Protein AF-A0A2M7QF85-F1 (afdb_monomer)

Nearest PDB structures (foldseek):
  8i7r-assembly1_C9  TM=1.713E-01  e=8.527E+00  Mus musculus

Secondary structure (DSSP, 8-state):
-HHHHHHHHHHHHHHH-HHHHHHHHHHHHHHHHHHGGGEEETT--HHHHHHHHHHHHIIIII---HHHHHHHHHHHHS--GGGS-HHHHHHHHHHHHHHHHHHHHHHH-HHHHHHHHHHHHHHHHHHHHHHHHHHSGGGHHHHHT-HHHHHHHHHHHHHHHHHHHHHHHHHHHHHHHHHHHHHHHHHIIIIIHHHHHHHHSS--HHHHHHHHHHHHHHHHHHHHT-PPP-HHHHHHHHHHHHHHHTT-HHHHT--EEE-SSS----HHHHHHHHHHHHHHHHHHHHHHHHHHHHTT--HHHHHHHHHHHHHHHHHHHHHHHHHGGG---PPPPTTHHHHHHHHHHHHHHHHHHHHHHTT-HHHHHHHIIIIIHHHHHHHHHHHHHHHHHHHHHHHH-

Organism: NCBI:txid1974829

Sequence (397 aa):
AEFLTQMMTCEIEETLSPENASQYSSFTFFIYQVLRKKIKIEGMSDDQKNTFFLAAIEKVFRKSDKSYQRYHLFITFYKPIREHTKRELTEISGKFPAIANKIDDTLKSPYVENLSRYTRKQLPSFLILFSIMREKFKKITSILSDKNRLWTEVDLSCREKYQQLSSRVRNLALRSFIYIFLTKMIFALILELPVSRYLYGDVNMSSIIINSIFPPILMLIIVSFFKIPGEENTRNIFKRIINIIDKNDAFETSISYMPKKPKERRPILIFGFTIFYSLTFIITLTLIYKGLVRLNFNAVSMGIFIFFVSVVTFFSYRIRQIVNQFRLEEKESVFTPIVDFFFVPVLSLGKFFSGELARLNFLIFVFDFLIEAPFKLIFEVVEEWISFVKKRKEEII

Mean predicted aligned error: 9.65 Å

Solvent-accessible surface area (backbone atoms only — not comparable to full-atom values): 21562 Å² total; per-residue (Å²): 109,70,68,58,53,38,32,52,53,48,53,51,52,39,67,78,37,50,69,61,47,51,51,55,50,52,52,50,50,48,53,45,67,74,44,57,74,26,51,45,54,46,99,54,55,70,68,60,51,49,52,35,43,52,55,12,45,42,51,57,73,72,56,46,56,75,46,48,49,50,37,54,55,47,44,70,82,47,67,56,76,90,76,51,50,76,66,56,48,57,62,42,59,81,45,38,67,61,51,54,50,51,51,53,54,48,71,70,29,71,62,19,57,54,40,25,56,54,49,54,51,60,38,25,37,53,55,53,52,50,47,50,46,68,78,38,52,96,52,37,69,69,29,74,77,29,73,67,53,36,48,52,54,50,50,52,50,47,53,54,52,47,52,53,47,50,54,49,50,52,52,51,51,51,52,51,38,53,51,53,43,51,52,42,53,49,44,40,64,73,41,48,50,54,51,34,37,71,76,67,72,49,75,60,61,68,33,53,51,48,56,52,51,46,40,46,50,52,44,52,57,58,54,71,70,61,70,71,74,52,69,69,44,49,54,51,34,51,56,50,43,48,39,64,74,71,61,36,64,81,67,59,65,62,60,49,78,38,72,68,50,84,65,84,63,55,65,66,57,49,50,50,51,48,51,52,52,52,46,38,38,53,52,43,51,50,52,51,48,59,50,40,53,76,56,62,41,52,73,66,56,45,52,53,37,54,51,45,46,10,41,39,45,30,52,52,50,56,51,51,56,58,55,48,53,67,41,60,74,77,83,81,56,92,60,47,66,66,53,45,49,54,45,48,49,40,29,50,51,10,46,54,54,53,60,56,49,66,71,37,59,66,57,53,52,50,48,44,55,72,47,48,52,60,48,50,54,53,50,52,53,51,52,50,48,52,51,51,52,52,53,53,53,65,73,76,107

Structure (mmCIF, N/CA/C/O backbone):
data_AF-A0A2M7QF85-F1
#
_entry.id   AF-A0A2M7QF85-F1
#
loop_
_atom_site.group_PDB
_atom_site.id
_atom_site.type_symbol
_atom_site.label_atom_id
_atom_site.label_alt_id
_atom_site.label_comp_id
_atom_site.label_asym_id
_atom_site.label_entity_id
_atom_site.label_seq_id
_atom_site.pdbx_PDB_ins_code
_atom_site.Cartn_x
_atom_site.Cartn_y
_atom_site.Cartn_z
_atom_site.occupancy
_atom_site.B_iso_or_equiv
_atom_site.auth_seq_id
_atom_site.auth_comp_id
_atom_site.auth_asym_id
_atom_site.auth_atom_id
_atom_site.pdbx_PDB_model_num
ATOM 1 N N . ALA A 1 1 ? 3.596 -25.611 15.248 1.00 78.06 1 ALA A N 1
ATOM 2 C CA . ALA A 1 1 ? 4.712 -24.953 15.956 1.00 78.06 1 ALA A CA 1
ATOM 3 C C . ALA A 1 1 ? 4.798 -23.473 15.582 1.00 78.06 1 ALA A C 1
ATOM 5 O O . ALA A 1 1 ? 4.479 -22.650 16.422 1.00 78.06 1 ALA A O 1
ATOM 6 N N . GLU A 1 2 ? 5.097 -23.137 14.320 1.00 88.19 2 GLU A N 1
ATOM 7 C CA . GLU A 1 2 ? 5.309 -21.749 13.855 1.00 88.19 2 GLU A CA 1
ATOM 8 C C . GLU A 1 2 ? 4.209 -20.750 14.268 1.00 88.19 2 GLU A C 1
ATOM 10 O O . GLU A 1 2 ? 4.510 -19.690 14.804 1.00 88.19 2 GLU A O 1
ATOM 15 N N . PHE A 1 3 ? 2.931 -21.101 14.079 1.00 90.44 3 PHE A N 1
ATOM 16 C CA . PHE A 1 3 ? 1.801 -20.232 14.437 1.00 90.44 3 PHE A CA 1
ATOM 17 C C . PHE A 1 3 ? 1.772 -19.879 15.935 1.00 90.44 3 PHE A C 1
ATOM 19 O O . PHE A 1 3 ? 1.508 -18.736 16.293 1.00 90.44 3 PHE A O 1
ATOM 26 N N . LEU A 1 4 ? 2.057 -20.851 16.811 1.00 89.00 4 LEU A N 1
ATOM 27 C CA . LEU A 1 4 ? 2.098 -20.630 18.261 1.00 89.00 4 LEU A CA 1
ATOM 28 C C . LEU A 1 4 ? 3.265 -19.725 18.642 1.00 89.00 4 LEU A C 1
ATOM 30 O O . LEU A 1 4 ? 3.084 -18.808 19.433 1.00 89.00 4 LEU A O 1
ATOM 34 N N . THR A 1 5 ? 4.439 -19.954 18.050 1.00 91.69 5 THR A N 1
ATOM 35 C CA . THR A 1 5 ? 5.609 -19.097 18.262 1.00 91.69 5 THR A CA 1
ATOM 36 C C . THR A 1 5 ? 5.299 -17.655 17.870 1.00 91.69 5 THR A C 1
ATOM 38 O O . THR A 1 5 ? 5.499 -16.763 18.683 1.00 91.69 5 THR A O 1
ATOM 41 N N . GLN A 1 6 ? 4.721 -17.438 16.683 1.00 92.50 6 GLN A N 1
ATOM 42 C CA . GLN A 1 6 ? 4.304 -16.110 16.217 1.00 92.50 6 GLN A CA 1
ATOM 43 C C . GLN A 1 6 ? 3.325 -15.437 17.182 1.00 92.50 6 GLN A C 1
ATOM 45 O O . GLN A 1 6 ? 3.511 -14.275 17.524 1.00 92.50 6 GLN A O 1
ATOM 50 N N . MET A 1 7 ? 2.308 -16.165 17.652 1.00 92.12 7 MET A N 1
ATOM 51 C CA . MET A 1 7 ? 1.354 -15.623 18.618 1.00 92.12 7 MET A CA 1
ATOM 52 C C . MET A 1 7 ? 2.003 -15.245 19.949 1.00 92.12 7 MET A C 1
ATOM 54 O O . MET A 1 7 ? 1.733 -14.162 20.457 1.00 92.12 7 MET A O 1
ATOM 58 N N . MET A 1 8 ? 2.856 -16.109 20.506 1.00 92.00 8 MET A N 1
ATOM 59 C CA . MET A 1 8 ? 3.533 -15.820 21.772 1.00 92.00 8 MET A CA 1
ATOM 60 C C . MET A 1 8 ? 4.478 -14.626 21.646 1.00 92.00 8 MET A C 1
ATOM 62 O O . MET A 1 8 ? 4.535 -13.810 22.558 1.00 92.00 8 MET A O 1
ATOM 66 N N . THR A 1 9 ? 5.181 -14.488 20.517 1.00 94.50 9 THR A N 1
ATOM 67 C CA . THR A 1 9 ? 6.009 -13.307 20.247 1.00 94.50 9 THR A CA 1
ATOM 68 C C . THR A 1 9 ? 5.167 -12.031 20.272 1.00 94.50 9 THR A C 1
ATOM 70 O O . THR A 1 9 ? 5.509 -11.108 21.005 1.00 94.50 9 THR A O 1
ATOM 73 N N . CYS A 1 10 ? 4.034 -12.000 19.561 1.00 94.88 10 CYS A N 1
ATOM 74 C CA . CYS A 1 10 ? 3.130 -10.846 19.576 1.00 94.88 10 CYS A CA 1
ATOM 75 C C . CYS A 1 10 ? 2.594 -10.541 20.986 1.00 94.88 10 CYS A C 1
ATOM 77 O O . CYS A 1 10 ? 2.569 -9.384 21.396 1.00 94.88 10 CYS A O 1
ATOM 79 N N . GLU A 1 11 ? 2.196 -11.564 21.746 1.00 95.06 11 GLU A N 1
ATOM 80 C CA . GLU A 1 11 ? 1.679 -11.388 23.109 1.00 95.06 11 GLU A CA 1
ATOM 81 C C . GLU A 1 11 ? 2.740 -10.826 24.065 1.00 95.06 11 GLU A C 1
ATOM 83 O O . GLU A 1 11 ? 2.444 -9.941 24.872 1.00 95.06 11 GLU A O 1
ATOM 88 N N . ILE A 1 12 ? 3.985 -11.302 23.964 1.00 94.94 12 ILE A N 1
ATOM 89 C CA . ILE A 1 12 ? 5.114 -10.775 24.739 1.00 94.94 12 ILE A CA 1
ATOM 90 C C . ILE A 1 12 ? 5.365 -9.310 24.370 1.00 94.94 12 ILE A C 1
ATOM 92 O O . ILE A 1 12 ? 5.476 -8.475 25.265 1.00 94.94 12 ILE A O 1
ATOM 96 N N . GLU A 1 13 ? 5.406 -8.973 23.080 1.00 94.38 13 GLU A N 1
ATOM 97 C CA . GLU A 1 13 ? 5.624 -7.596 22.621 1.00 94.38 13 GLU A CA 1
ATOM 98 C C . GLU A 1 13 ? 4.535 -6.634 23.122 1.00 94.38 13 GLU A C 1
ATOM 100 O O . GLU A 1 13 ? 4.856 -5.579 23.675 1.00 94.38 13 GLU A O 1
ATOM 105 N N . GLU A 1 14 ? 3.253 -7.001 23.013 1.00 94.12 14 GLU A N 1
ATOM 106 C CA . GLU A 1 14 ? 2.163 -6.164 23.534 1.00 94.12 14 GLU A CA 1
ATOM 107 C C . GLU A 1 14 ? 2.164 -6.083 25.065 1.00 94.12 14 GLU A C 1
ATOM 109 O O . GLU A 1 14 ? 1.819 -5.043 25.627 1.00 94.12 14 GLU A O 1
ATOM 114 N N . THR A 1 15 ? 2.611 -7.140 25.750 1.00 93.00 15 THR A N 1
ATOM 115 C CA . THR A 1 15 ? 2.798 -7.128 27.209 1.00 93.00 15 THR A CA 1
ATOM 116 C C . THR A 1 15 ? 3.907 -6.164 27.629 1.00 93.00 15 THR A C 1
ATOM 118 O O . THR A 1 15 ? 3.769 -5.486 28.645 1.00 93.00 15 THR A O 1
ATOM 121 N N . LEU A 1 16 ? 4.989 -6.079 26.853 1.00 94.31 16 LEU A N 1
ATOM 122 C CA . LEU A 1 16 ? 6.105 -5.165 27.106 1.00 94.31 16 LEU A CA 1
ATOM 123 C C . LEU A 1 16 ? 5.788 -3.713 26.711 1.00 94.31 16 LEU A C 1
ATOM 125 O O . LEU A 1 16 ? 6.452 -2.797 27.186 1.00 94.31 16 LEU A O 1
ATOM 129 N N . SER A 1 17 ? 4.787 -3.485 25.856 1.00 93.69 17 SER A N 1
ATOM 130 C CA . SER A 1 17 ? 4.376 -2.153 25.380 1.00 93.69 17 SER A CA 1
ATOM 131 C C . SER A 1 17 ? 2.861 -1.909 25.516 1.00 93.69 17 SER A C 1
ATOM 133 O O . SER A 1 17 ? 2.182 -1.633 24.516 1.00 93.69 17 SER A O 1
ATOM 135 N N . PRO A 1 18 ? 2.309 -1.948 26.746 1.00 90.38 18 PRO A N 1
ATOM 136 C CA . PRO A 1 18 ? 0.862 -1.950 26.971 1.00 90.38 18 PRO A CA 1
ATOM 137 C C . PRO A 1 18 ? 0.176 -0.647 26.540 1.00 90.38 18 PRO A C 1
ATOM 139 O O . PRO A 1 18 ? -0.947 -0.679 26.036 1.00 90.38 18 PRO A O 1
ATOM 142 N N . GLU A 1 19 ? 0.840 0.503 26.686 1.00 89.81 19 GLU A N 1
ATOM 143 C CA . GLU A 1 19 ? 0.280 1.805 26.290 1.00 89.81 19 GLU A CA 1
ATOM 144 C C . GLU A 1 19 ? 0.044 1.886 24.777 1.00 89.81 19 GLU A C 1
ATOM 146 O O . GLU A 1 19 ? -1.035 2.278 24.325 1.00 89.81 19 GLU A O 1
ATOM 151 N N . ASN A 1 20 ? 1.030 1.451 23.987 1.00 88.69 20 ASN A N 1
ATOM 152 C CA . ASN A 1 20 ? 0.934 1.428 22.531 1.00 88.69 20 ASN A CA 1
ATOM 153 C C . ASN A 1 20 ? -0.139 0.437 22.069 1.00 88.69 20 ASN A C 1
ATOM 155 O O . ASN A 1 20 ? -0.984 0.793 21.243 1.00 88.69 20 ASN A O 1
ATOM 159 N N . ALA A 1 21 ? -0.140 -0.779 22.624 1.00 89.94 21 ALA A N 1
ATOM 160 C CA . ALA A 1 21 ? -1.134 -1.802 22.304 1.00 89.94 21 ALA A CA 1
ATOM 161 C C . ALA A 1 21 ? -2.564 -1.306 22.595 1.00 89.94 21 ALA A C 1
ATOM 163 O O . ALA A 1 21 ? -3.437 -1.347 21.722 1.00 89.94 21 ALA A O 1
ATOM 164 N N . SER A 1 22 ? -2.783 -0.729 23.781 1.00 91.00 22 SER A N 1
ATOM 165 C CA . SER A 1 22 ? -4.075 -0.168 24.195 1.00 91.00 22 SER A CA 1
ATOM 166 C C . SER A 1 22 ? -4.533 0.985 23.296 1.00 91.00 22 SER A C 1
ATOM 168 O O . SER A 1 22 ? -5.696 1.035 22.876 1.00 91.00 22 SER A O 1
ATOM 170 N N . GLN A 1 23 ? -3.621 1.887 22.920 1.00 91.31 23 GLN A N 1
ATOM 171 C CA . GLN A 1 23 ? -3.932 3.003 22.029 1.00 91.31 23 GLN A CA 1
ATOM 172 C C . GLN A 1 23 ? -4.364 2.519 20.634 1.00 91.31 23 GLN A C 1
ATOM 174 O O . GLN A 1 23 ? -5.406 2.945 20.128 1.00 91.31 23 GLN A O 1
ATOM 179 N N . TYR A 1 24 ? -3.608 1.609 20.011 1.00 91.69 24 TYR A N 1
ATOM 180 C CA . TYR A 1 24 ? -3.963 1.070 18.692 1.00 91.69 24 TYR A CA 1
ATOM 181 C C . TYR A 1 24 ? -5.247 0.239 18.719 1.00 91.69 24 TYR A C 1
ATOM 183 O O . TYR A 1 24 ? -6.039 0.323 17.774 1.00 91.69 24 TYR A O 1
ATOM 191 N N . SER A 1 25 ? -5.479 -0.519 19.792 1.00 92.12 25 SER A N 1
ATOM 192 C CA . SER A 1 25 ? -6.730 -1.251 20.007 1.00 92.12 25 SER A CA 1
ATOM 193 C C . SER A 1 25 ? -7.923 -0.292 20.095 1.00 92.12 25 SER A C 1
ATOM 195 O O . SER A 1 25 ? -8.902 -0.441 19.360 1.00 92.12 25 SER A O 1
ATOM 197 N N . SER A 1 26 ? -7.797 0.785 20.878 1.00 93.88 26 SER A N 1
ATOM 198 C CA . SER A 1 26 ? -8.833 1.818 21.024 1.00 93.88 26 SER A CA 1
ATOM 199 C C . SER A 1 26 ? -9.161 2.507 19.696 1.00 93.88 26 SER A C 1
ATOM 201 O O . SER A 1 26 ? -10.328 2.670 19.341 1.00 93.88 26 SER A O 1
ATOM 203 N N . PHE A 1 27 ? -8.142 2.861 18.911 1.00 95.75 27 PHE A N 1
ATOM 204 C CA . PHE A 1 27 ? -8.322 3.447 17.581 1.00 95.75 27 PHE A CA 1
ATOM 205 C C . PHE A 1 27 ? -8.950 2.474 16.577 1.00 95.75 27 PHE A C 1
ATOM 207 O O . PHE A 1 27 ? -9.829 2.862 15.803 1.00 95.75 27 PHE A O 1
ATOM 214 N N . THR A 1 28 ? -8.552 1.203 16.616 1.00 95.00 28 THR A N 1
ATOM 215 C CA . THR A 1 28 ? -9.146 0.136 15.797 1.00 95.00 28 THR A CA 1
ATOM 216 C C . THR A 1 28 ? -10.629 -0.019 16.115 1.00 95.00 28 THR A C 1
ATOM 218 O O . THR A 1 28 ? -11.466 -0.020 15.208 1.00 95.00 28 THR A O 1
ATOM 221 N N . PHE A 1 29 ? -10.969 -0.068 17.403 1.00 94.06 29 PHE A N 1
ATOM 222 C CA . PHE A 1 29 ? -12.348 -0.164 17.857 1.00 94.06 29 PHE A CA 1
ATOM 223 C C . PHE A 1 29 ? -13.165 1.078 17.489 1.00 94.06 29 PHE A C 1
ATOM 225 O O . PHE A 1 29 ? -14.307 0.947 17.055 1.00 94.06 29 PHE A O 1
ATOM 232 N N . PHE A 1 30 ? -12.583 2.277 17.575 1.00 94.69 30 PHE A N 1
ATOM 233 C CA . PHE A 1 30 ? -13.248 3.507 17.148 1.00 94.69 30 PHE A CA 1
ATOM 234 C C . PHE A 1 30 ? -13.603 3.479 15.653 1.00 94.69 30 PHE A C 1
ATOM 236 O O . PHE A 1 30 ? -14.755 3.723 15.291 1.00 94.69 30 PHE A O 1
ATOM 243 N N . ILE A 1 31 ? -12.655 3.104 14.782 1.00 95.00 31 ILE A N 1
ATOM 244 C CA . ILE A 1 31 ? -12.922 2.927 13.342 1.00 95.00 31 ILE A CA 1
ATOM 245 C C . ILE A 1 31 ? -14.048 1.911 13.135 1.00 95.00 31 ILE A C 1
ATOM 247 O O . ILE A 1 31 ? -14.985 2.163 12.374 1.00 95.00 31 ILE A O 1
ATOM 251 N N . TYR A 1 32 ? -13.966 0.768 13.821 1.00 94.12 32 TYR A N 1
ATOM 252 C CA . TYR A 1 32 ? -14.974 -0.281 13.744 1.00 94.12 32 TYR A CA 1
ATOM 253 C C . TYR A 1 32 ? -16.366 0.247 14.114 1.00 94.12 32 TYR A C 1
ATOM 255 O O . TYR A 1 32 ? -17.314 0.045 13.357 1.00 94.12 32 TYR A O 1
ATOM 263 N N . GLN A 1 33 ? -16.496 0.975 15.223 1.00 91.88 33 GLN A N 1
ATOM 264 C CA . GLN A 1 33 ? -17.774 1.518 15.685 1.00 91.88 33 GLN A CA 1
ATOM 265 C C . GLN A 1 33 ? -18.399 2.490 14.685 1.00 91.88 33 GLN A C 1
ATOM 267 O O . GLN A 1 33 ? -19.594 2.381 14.405 1.00 91.88 33 GLN A O 1
ATOM 272 N N . VAL A 1 34 ? -17.590 3.385 14.114 1.00 90.44 34 VAL A N 1
ATOM 273 C CA . VAL A 1 34 ? -18.052 4.391 13.148 1.00 90.44 34 VAL A CA 1
ATOM 274 C C . VAL A 1 34 ? -18.460 3.749 11.820 1.00 90.44 34 VAL A C 1
ATOM 276 O O . VAL A 1 34 ? -19.413 4.184 11.182 1.00 90.44 34 VAL A O 1
ATOM 279 N N . LEU A 1 35 ? -17.759 2.708 11.366 1.00 91.00 35 LEU A N 1
ATOM 280 C CA . LEU A 1 35 ? -17.940 2.179 10.010 1.00 91.00 35 LEU A CA 1
ATOM 281 C C . LEU A 1 35 ? -18.777 0.894 9.925 1.00 91.00 35 LEU A C 1
ATOM 283 O O . LEU A 1 35 ? -19.323 0.613 8.859 1.00 91.00 35 LEU A O 1
ATOM 287 N N . ARG A 1 36 ? -18.938 0.114 11.005 1.00 89.31 36 ARG A N 1
ATOM 288 C CA . ARG A 1 36 ? -19.614 -1.206 10.962 1.00 89.31 36 ARG A CA 1
ATOM 289 C C . ARG A 1 36 ? -21.062 -1.154 10.468 1.00 89.31 36 ARG A C 1
ATOM 291 O O . ARG A 1 36 ? -21.541 -2.123 9.883 1.00 89.31 36 ARG A O 1
ATOM 298 N N . LYS A 1 37 ? -21.760 -0.036 10.701 1.00 85.69 37 LYS A N 1
ATOM 299 C CA . LYS A 1 37 ? -23.143 0.186 10.241 1.00 85.69 37 LYS A CA 1
ATOM 300 C C . LYS A 1 37 ? -23.220 0.614 8.773 1.00 85.69 37 LYS A C 1
ATOM 302 O O . LYS A 1 37 ? -24.259 0.451 8.146 1.00 85.69 37 LYS A O 1
ATOM 307 N N . LYS A 1 38 ? -22.107 1.089 8.210 1.00 84.44 38 LYS A N 1
ATOM 308 C CA . LYS A 1 38 ? -21.986 1.545 6.815 1.00 84.44 38 LYS A CA 1
ATOM 309 C C . LYS A 1 38 ? -21.604 0.420 5.863 1.00 84.44 38 LYS A C 1
ATOM 311 O O . LYS A 1 38 ? -21.388 0.656 4.679 1.00 84.44 38 LYS A O 1
ATOM 316 N N . ILE A 1 39 ? -21.494 -0.800 6.376 1.00 86.88 39 ILE A N 1
ATOM 317 C CA . ILE A 1 39 ? -21.100 -1.983 5.626 1.00 86.88 39 ILE A CA 1
ATOM 318 C C . ILE A 1 39 ? -22.217 -3.004 5.762 1.00 86.88 39 ILE A C 1
ATOM 320 O O . ILE A 1 39 ? -22.591 -3.395 6.871 1.00 86.88 39 ILE A O 1
ATOM 324 N N . LYS A 1 40 ? -22.713 -3.478 4.622 1.00 84.44 40 LYS A N 1
ATOM 325 C CA . LYS A 1 40 ? -23.660 -4.587 4.569 1.00 84.44 40 LYS A CA 1
ATOM 326 C C . LYS A 1 40 ? -23.167 -5.616 3.567 1.00 84.44 40 LYS A C 1
ATOM 328 O O . LYS A 1 40 ? -22.962 -5.288 2.403 1.00 84.44 40 LYS A O 1
ATOM 333 N N . ILE A 1 41 ? -22.977 -6.846 4.036 1.00 83.38 41 ILE A N 1
ATOM 334 C CA . ILE A 1 41 ? -22.671 -7.991 3.180 1.00 83.38 41 ILE A CA 1
ATOM 335 C C . ILE A 1 41 ? -23.940 -8.827 3.083 1.00 83.38 41 ILE A C 1
ATOM 337 O O . ILE A 1 41 ? -24.466 -9.274 4.101 1.00 83.38 41 ILE A O 1
ATOM 341 N N . GLU A 1 42 ? -24.471 -8.993 1.875 1.00 79.62 42 GLU A N 1
ATOM 342 C CA . GLU A 1 42 ? -25.724 -9.726 1.683 1.00 79.62 42 GLU A CA 1
ATOM 343 C C . GLU A 1 42 ? -25.625 -11.161 2.222 1.00 79.62 42 GLU A C 1
ATOM 345 O O . GLU A 1 42 ? -24.632 -11.853 2.019 1.00 79.62 42 GLU A O 1
ATOM 350 N N . GLY A 1 43 ? -26.670 -11.610 2.926 1.00 79.75 43 GLY A N 1
ATOM 351 C CA . GLY A 1 43 ? -26.819 -12.962 3.475 1.00 79.75 43 GLY A CA 1
ATOM 352 C C . GLY A 1 43 ? -25.632 -13.507 4.278 1.00 79.75 43 GLY A C 1
ATOM 353 O O . GLY A 1 43 ? -25.425 -14.722 4.275 1.00 79.75 43 GLY A O 1
ATOM 354 N N . MET A 1 44 ? -24.888 -12.621 4.935 1.00 84.94 44 MET A N 1
ATOM 355 C CA . MET A 1 44 ? -23.882 -12.920 5.948 1.00 84.94 44 MET A CA 1
ATOM 356 C C . MET A 1 44 ? -24.414 -12.472 7.312 1.00 84.94 44 MET A C 1
ATOM 358 O O . MET A 1 44 ? -25.085 -11.442 7.388 1.00 84.94 44 MET A O 1
ATOM 362 N N . SER A 1 45 ? -24.134 -13.229 8.378 1.00 88.12 45 SER A N 1
ATOM 363 C CA . SER A 1 45 ? -24.487 -12.780 9.729 1.00 88.12 45 SER A CA 1
ATOM 364 C C . SER A 1 45 ? -23.651 -11.564 10.129 1.00 88.12 45 SER A C 1
ATOM 366 O O . SER A 1 45 ? -22.530 -11.376 9.642 1.00 88.12 45 SER A O 1
ATOM 368 N N . ASP A 1 46 ? -24.174 -10.744 11.040 1.00 86.44 46 ASP A N 1
ATOM 369 C CA . ASP A 1 46 ? -23.434 -9.580 11.525 1.00 86.44 46 ASP A CA 1
ATOM 370 C C . ASP A 1 46 ? -22.109 -9.984 12.185 1.00 86.44 46 ASP A C 1
ATOM 372 O O . ASP A 1 46 ? -21.100 -9.330 11.935 1.00 86.44 46 ASP A O 1
ATOM 376 N N . ASP A 1 47 ? -22.056 -11.103 12.910 1.00 87.81 47 ASP A N 1
ATOM 377 C CA . ASP A 1 47 ? -20.820 -11.591 13.538 1.00 87.81 47 ASP A CA 1
ATOM 378 C C . ASP A 1 47 ? -19.741 -11.953 12.512 1.00 87.81 47 ASP A C 1
ATOM 380 O O . ASP A 1 47 ? -18.580 -11.556 12.641 1.00 87.81 47 ASP A O 1
ATOM 384 N N . GLN A 1 48 ? -20.118 -12.653 11.438 1.00 89.06 48 GLN A N 1
ATOM 385 C CA . GLN A 1 48 ? -19.191 -12.991 10.356 1.00 89.06 48 GLN A CA 1
ATOM 386 C C . GLN A 1 48 ? -18.699 -11.735 9.631 1.00 89.06 48 GLN A C 1
ATOM 388 O O . GLN A 1 48 ? -17.504 -11.593 9.366 1.00 89.06 48 GLN A O 1
ATOM 393 N N . LYS A 1 49 ? -19.602 -10.787 9.359 1.00 91.44 49 LYS A N 1
ATOM 394 C CA . LYS A 1 49 ? -19.256 -9.491 8.764 1.00 91.44 49 LYS A CA 1
ATOM 395 C C . LYS A 1 49 ? -18.275 -8.727 9.652 1.00 91.44 49 LYS A C 1
ATOM 397 O O . LYS A 1 49 ? -17.268 -8.226 9.156 1.00 91.44 49 LYS A O 1
ATOM 402 N N . ASN A 1 50 ? -18.551 -8.659 10.952 1.00 92.00 50 ASN A N 1
ATOM 403 C CA . ASN A 1 50 ? -17.721 -7.960 11.927 1.00 92.00 50 ASN A CA 1
ATOM 404 C C . ASN A 1 50 ? -16.329 -8.591 12.017 1.00 92.00 50 ASN A C 1
ATOM 406 O O . ASN A 1 50 ? -15.340 -7.866 12.025 1.00 92.00 50 ASN A O 1
ATOM 410 N N . THR A 1 51 ? -16.246 -9.922 11.967 1.00 92.38 51 THR A N 1
ATOM 411 C CA . THR A 1 51 ? -14.981 -10.672 11.915 1.00 92.38 51 THR A CA 1
ATOM 412 C C . THR A 1 51 ? -14.120 -10.251 10.723 1.00 92.38 51 THR A C 1
ATOM 414 O O . THR A 1 51 ? -12.972 -9.836 10.886 1.00 92.38 51 THR A O 1
ATOM 417 N N . PHE A 1 52 ? -14.679 -10.308 9.508 1.00 93.94 52 PHE A N 1
ATOM 418 C CA . PHE A 1 52 ? -13.951 -9.897 8.305 1.00 93.94 52 PHE A CA 1
ATOM 419 C C . PHE A 1 52 ? -13.605 -8.409 8.321 1.00 93.94 52 PHE A C 1
ATOM 421 O O . PHE A 1 52 ? -12.574 -8.006 7.780 1.00 93.94 52 PHE A O 1
ATOM 428 N N . PHE A 1 53 ? -14.457 -7.586 8.932 1.00 94.44 53 PHE A N 1
ATOM 429 C CA . PHE A 1 53 ? -14.230 -6.154 9.001 1.00 94.44 53 PHE A CA 1
ATOM 430 C C . PHE A 1 53 ? -13.112 -5.786 9.977 1.00 94.44 53 PHE A C 1
ATOM 432 O O . PHE A 1 53 ? -12.244 -4.996 9.612 1.00 94.44 53 PHE A O 1
ATOM 439 N N . LEU A 1 54 ? -13.056 -6.410 11.155 1.00 94.19 54 LEU A N 1
ATOM 440 C CA . LEU A 1 54 ? -11.942 -6.255 12.092 1.00 94.19 54 LEU A CA 1
ATOM 441 C C . LEU A 1 54 ? -10.621 -6.695 11.453 1.00 94.19 54 LEU A C 1
ATOM 443 O O . LEU A 1 54 ? -9.659 -5.931 11.470 1.00 94.19 54 LEU A O 1
ATOM 447 N N . ALA A 1 55 ? -10.605 -7.845 10.770 1.00 94.69 55 ALA A N 1
ATOM 448 C CA . ALA A 1 55 ? -9.440 -8.297 10.006 1.00 94.69 55 ALA A CA 1
ATOM 449 C C . ALA A 1 55 ? -8.997 -7.279 8.933 1.00 94.69 55 ALA A C 1
ATOM 451 O O . ALA A 1 55 ? -7.804 -7.067 8.706 1.00 94.69 55 ALA A O 1
ATOM 452 N N . ALA A 1 56 ? -9.949 -6.615 8.273 1.00 94.88 56 ALA A N 1
ATOM 453 C CA . ALA A 1 56 ? -9.651 -5.583 7.285 1.00 94.88 56 ALA A CA 1
ATOM 454 C C . ALA A 1 56 ? -9.101 -4.291 7.912 1.00 94.88 56 ALA A C 1
ATOM 456 O O . ALA A 1 56 ? -8.197 -3.678 7.340 1.00 94.88 56 ALA A O 1
ATOM 457 N N . ILE A 1 57 ? -9.617 -3.861 9.069 1.00 95.50 57 ILE A N 1
ATOM 458 C CA . ILE A 1 57 ? -9.075 -2.703 9.798 1.00 95.50 57 ILE A CA 1
ATOM 459 C C . ILE A 1 57 ? -7.652 -3.014 10.262 1.00 95.50 57 ILE A C 1
ATOM 461 O O . ILE A 1 57 ? -6.755 -2.210 10.019 1.00 95.50 57 ILE A O 1
ATOM 465 N N . GLU A 1 58 ? -7.420 -4.200 10.821 1.00 93.56 58 GLU A N 1
ATOM 466 C CA . GLU A 1 58 ? -6.100 -4.675 11.243 1.00 93.56 58 GLU A CA 1
ATOM 467 C C . GLU A 1 58 ? -5.075 -4.586 10.097 1.00 93.56 58 GLU A C 1
ATOM 469 O O . GLU A 1 58 ? -4.010 -3.973 10.217 1.00 93.56 58 GLU A O 1
ATOM 474 N N . LYS A 1 59 ? -5.450 -5.100 8.920 1.00 90.94 59 LYS A N 1
ATOM 475 C CA . LYS A 1 59 ? -4.613 -5.088 7.714 1.00 90.94 59 LYS A CA 1
ATOM 476 C C . LYS A 1 59 ? -4.321 -3.679 7.184 1.00 90.94 59 LYS A C 1
ATOM 478 O O . LYS A 1 59 ? -3.245 -3.443 6.636 1.00 90.94 59 LYS A O 1
ATOM 483 N N . VAL A 1 60 ? -5.276 -2.751 7.263 1.00 91.12 60 VAL A N 1
ATOM 484 C CA . VAL A 1 60 ? -5.185 -1.453 6.564 1.00 91.12 60 VAL A CA 1
ATOM 485 C C . VAL A 1 60 ? -4.757 -0.309 7.474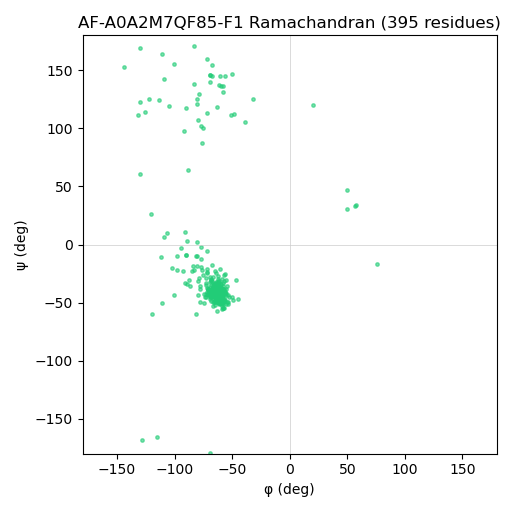 1.00 91.12 60 VAL A C 1
ATOM 487 O O . VAL A 1 60 ? -3.933 0.509 7.061 1.00 91.12 60 VAL A O 1
ATOM 490 N N . PHE A 1 61 ? -5.317 -0.235 8.681 1.00 94.50 61 PHE A N 1
ATOM 491 C CA . PHE A 1 61 ? -5.016 0.810 9.653 1.00 94.50 61 PHE A CA 1
ATOM 492 C C . PHE A 1 61 ? -3.729 0.505 10.419 1.00 94.50 61 PHE A C 1
ATOM 494 O O . PHE A 1 61 ? -2.781 1.285 10.313 1.00 94.50 61 PHE A O 1
ATOM 501 N N . ARG A 1 62 ? -3.667 -0.632 11.129 1.00 91.25 62 ARG A N 1
ATOM 502 C CA . ARG A 1 62 ? -2.465 -1.020 11.890 1.00 91.25 62 ARG A CA 1
ATOM 503 C C . ARG A 1 62 ? -1.317 -1.455 10.984 1.00 91.25 62 ARG A C 1
ATOM 505 O O . ARG A 1 62 ? -0.163 -1.316 11.368 1.00 91.25 62 ARG A O 1
ATOM 512 N N . LYS A 1 63 ? -1.627 -1.902 9.757 1.00 89.44 63 LYS A N 1
ATOM 513 C CA . LYS A 1 63 ? -0.651 -2.452 8.794 1.00 89.44 63 LYS A CA 1
ATOM 514 C C . LYS A 1 63 ? 0.126 -3.630 9.391 1.00 89.44 63 LYS A C 1
ATOM 516 O O . LYS A 1 63 ? 1.297 -3.822 9.076 1.00 89.44 63 LYS A O 1
ATOM 521 N N . SER A 1 64 ? -0.549 -4.391 10.246 1.00 89.25 64 SER A N 1
ATOM 522 C CA . SER A 1 64 ? 0.017 -5.518 10.971 1.00 89.25 64 SER A CA 1
ATOM 523 C C . SER A 1 64 ? 0.519 -6.589 10.015 1.00 89.25 64 SER A C 1
ATOM 525 O O . SER A 1 64 ? -0.078 -6.828 8.958 1.00 89.25 64 SER A O 1
ATOM 527 N N . ASP A 1 65 ? 1.606 -7.253 10.390 1.00 89.81 65 ASP A N 1
ATOM 528 C CA . ASP A 1 65 ? 2.082 -8.430 9.677 1.00 89.81 65 ASP A CA 1
ATOM 529 C C . ASP A 1 65 ? 1.119 -9.619 9.866 1.00 89.81 65 ASP A C 1
ATOM 531 O O . ASP A 1 65 ? 0.061 -9.520 10.498 1.00 89.81 65 ASP A O 1
ATOM 535 N N . LYS A 1 66 ? 1.457 -10.769 9.276 1.00 90.69 66 LYS A N 1
ATOM 536 C CA . LYS A 1 66 ? 0.613 -11.963 9.387 1.00 90.69 66 LYS A CA 1
ATOM 537 C C . LYS A 1 66 ? 0.524 -12.473 10.832 1.00 90.69 66 LYS A C 1
ATOM 539 O O . LYS A 1 66 ? -0.528 -12.981 11.215 1.00 90.69 66 LYS A O 1
ATOM 544 N N . SER A 1 67 ? 1.596 -12.342 11.610 1.00 94.12 67 SER A N 1
ATOM 545 C CA . SER A 1 67 ? 1.682 -12.799 13.000 1.00 94.12 67 SER A CA 1
ATOM 546 C C . SER A 1 67 ? 0.706 -12.026 13.884 1.00 94.12 67 SER A C 1
ATOM 548 O O . SER A 1 67 ? -0.165 -12.626 14.511 1.00 94.12 67 SER A O 1
ATOM 550 N N . TYR A 1 68 ? 0.751 -10.696 13.824 1.00 94.25 68 TYR A N 1
ATOM 551 C CA . TYR A 1 68 ? -0.154 -9.816 14.555 1.00 94.25 68 TYR A CA 1
ATOM 552 C C . TYR A 1 68 ? -1.601 -9.931 14.074 1.00 94.25 68 TYR A C 1
ATOM 554 O O . TYR A 1 68 ? -2.516 -9.951 14.891 1.00 94.25 68 TYR A O 1
ATOM 562 N N . GLN A 1 69 ? -1.838 -10.086 12.766 1.00 94.31 69 GLN A N 1
ATOM 563 C CA . GLN A 1 69 ? -3.188 -10.352 12.252 1.00 94.31 69 GLN A CA 1
ATOM 564 C C . GLN A 1 69 ? -3.787 -11.636 12.845 1.00 94.31 69 GLN A C 1
ATOM 566 O O . GLN A 1 69 ? -4.957 -11.647 13.227 1.00 94.31 69 GLN A O 1
ATOM 571 N N . ARG A 1 70 ? -2.992 -12.712 12.934 1.00 94.88 70 ARG A N 1
ATOM 572 C CA . ARG A 1 70 ? -3.408 -13.981 13.548 1.00 94.88 70 ARG A CA 1
ATOM 573 C C . ARG A 1 70 ? -3.682 -13.811 15.038 1.00 94.88 70 ARG A C 1
ATOM 575 O O . ARG A 1 70 ? -4.740 -14.226 15.504 1.00 94.88 70 ARG A O 1
ATOM 582 N N . TYR A 1 71 ? -2.754 -13.179 15.750 1.00 95.31 71 TYR A N 1
ATOM 583 C CA . TYR A 1 71 ? -2.848 -12.942 17.185 1.00 95.31 71 TYR A CA 1
ATOM 584 C C . TYR A 1 71 ? -4.070 -12.084 17.554 1.00 95.31 71 TYR A C 1
ATOM 586 O O . TYR A 1 71 ? -4.882 -12.515 18.367 1.00 95.31 71 TYR A O 1
ATOM 594 N N . HIS A 1 72 ? -4.288 -10.940 16.898 1.00 94.38 72 HIS A N 1
ATOM 595 C CA . HIS A 1 72 ? -5.433 -10.072 17.200 1.00 94.38 72 HIS A CA 1
ATOM 596 C C . HIS A 1 72 ? -6.780 -10.699 16.859 1.00 94.38 72 HIS A C 1
ATOM 598 O O . HIS A 1 72 ? -7.735 -10.536 17.616 1.00 94.38 72 HIS A O 1
ATOM 604 N N . LEU A 1 73 ? -6.873 -11.454 15.758 1.00 93.75 73 LEU A N 1
ATOM 605 C CA . LEU A 1 73 ? -8.077 -12.238 15.480 1.00 93.75 73 LEU A CA 1
ATOM 606 C C . LEU A 1 73 ? -8.312 -13.291 16.560 1.00 93.75 73 LEU A C 1
ATOM 608 O O . LEU A 1 73 ? -9.448 -13.451 16.994 1.00 93.75 73 LEU A O 1
ATOM 612 N N . PHE A 1 74 ? -7.262 -13.977 17.019 1.00 94.25 74 PHE A N 1
ATOM 613 C CA . PHE A 1 74 ? -7.382 -14.956 18.094 1.00 94.25 74 PHE A CA 1
ATOM 614 C C . PHE A 1 74 ? -7.931 -14.313 19.374 1.00 94.25 74 PHE A C 1
ATOM 616 O O . PHE A 1 74 ? -8.987 -14.730 19.840 1.00 94.25 74 PHE A O 1
ATOM 623 N N . ILE A 1 75 ? -7.301 -13.253 19.888 1.00 92.94 75 ILE A N 1
ATOM 624 C CA . ILE A 1 75 ? -7.746 -12.582 21.126 1.00 92.94 75 ILE A CA 1
ATOM 625 C C . ILE A 1 75 ? -9.045 -11.770 20.963 1.00 92.94 75 ILE A C 1
ATOM 627 O O . ILE A 1 75 ? -9.559 -11.223 21.930 1.00 92.94 75 ILE A O 1
ATOM 631 N N . THR A 1 76 ? -9.581 -11.648 19.744 1.00 89.81 76 THR A N 1
ATOM 632 C CA . THR A 1 76 ? -10.925 -11.087 19.526 1.00 89.81 76 THR A CA 1
ATOM 633 C C . THR A 1 76 ? -12.011 -12.116 19.861 1.00 89.81 76 THR A C 1
ATOM 635 O O . THR A 1 76 ? -13.073 -11.746 20.356 1.00 89.81 76 THR A O 1
ATOM 638 N N . PHE A 1 77 ? -11.767 -13.402 19.579 1.00 88.62 77 PHE A N 1
ATOM 639 C CA . PHE A 1 77 ? -12.712 -14.498 19.863 1.00 88.62 77 PHE A CA 1
ATOM 640 C C . PHE A 1 77 ? -12.406 -15.244 21.161 1.00 88.62 77 PHE A C 1
ATOM 642 O O . PHE A 1 77 ? -13.282 -15.902 21.720 1.00 88.62 77 PHE A O 1
ATOM 649 N N . TYR A 1 78 ? -11.162 -15.157 21.614 1.00 91.06 78 TYR A N 1
ATOM 650 C CA . TYR A 1 78 ? -10.629 -15.790 22.811 1.00 91.06 78 TYR A CA 1
ATOM 651 C C . TYR A 1 78 ? -9.934 -14.728 23.669 1.00 91.06 78 TYR A C 1
ATOM 653 O O . TYR A 1 78 ? -10.084 -13.538 23.424 1.00 91.06 78 TYR A O 1
ATOM 661 N N . LYS A 1 79 ? -9.171 -15.138 24.680 1.00 91.19 79 LYS A N 1
ATOM 662 C CA . LYS A 1 79 ? -8.355 -14.237 25.505 1.00 91.19 79 LYS A CA 1
ATOM 663 C C . LYS A 1 79 ? -6.865 -14.487 25.237 1.00 91.19 79 LYS A C 1
ATOM 665 O O . LYS A 1 79 ? -6.532 -15.509 24.629 1.00 91.19 79 LYS A O 1
ATOM 670 N N . PRO A 1 80 ? -5.965 -13.570 25.630 1.00 91.12 80 PRO A N 1
ATOM 671 C CA . PRO A 1 80 ? -4.524 -13.815 25.582 1.00 91.12 80 PRO A CA 1
ATOM 672 C C . PRO A 1 80 ? -4.160 -15.149 26.245 1.00 91.12 80 PRO A C 1
ATOM 674 O O . PRO A 1 80 ? -4.802 -15.553 27.219 1.00 91.12 80 PRO A O 1
ATOM 677 N N . ILE A 1 81 ? -3.133 -15.839 25.737 1.00 89.12 81 ILE A N 1
ATOM 678 C CA . ILE A 1 81 ? -2.747 -17.174 26.219 1.00 89.12 81 ILE A CA 1
ATOM 679 C C . ILE A 1 81 ? -2.493 -17.140 27.729 1.00 89.12 81 ILE A C 1
ATOM 681 O O . ILE A 1 81 ? -2.955 -18.028 28.447 1.00 89.12 81 ILE A O 1
ATOM 685 N N . ARG A 1 82 ? -1.821 -16.094 28.223 1.00 88.31 82 ARG A N 1
ATOM 686 C CA . ARG A 1 82 ? -1.504 -15.909 29.648 1.00 88.31 82 ARG A CA 1
ATOM 687 C C . ARG A 1 82 ? -2.732 -15.825 30.565 1.00 88.31 82 ARG A C 1
ATOM 689 O O . ARG A 1 82 ? -2.603 -16.040 31.764 1.00 88.31 82 ARG A O 1
ATOM 696 N N . GLU A 1 83 ? -3.907 -15.499 30.024 1.00 91.25 83 GLU A N 1
ATOM 697 C CA . GLU A 1 83 ? -5.155 -15.325 30.784 1.00 91.25 83 GLU A CA 1
ATOM 698 C C . GLU A 1 83 ? -6.009 -16.604 30.816 1.00 91.25 83 GLU A C 1
ATOM 700 O O . GLU A 1 83 ? -7.064 -16.654 31.460 1.00 91.25 83 GLU A O 1
ATOM 705 N N . HIS A 1 84 ? -5.569 -17.664 30.133 1.00 91.50 84 HIS A N 1
ATOM 706 C CA . HIS A 1 84 ? -6.199 -18.975 30.199 1.00 91.50 84 HIS A CA 1
ATOM 707 C C . HIS A 1 84 ? -5.724 -19.787 31.407 1.00 91.50 84 HIS A C 1
ATOM 709 O O . HIS A 1 84 ? -4.540 -19.886 31.723 1.00 91.50 84 HIS A O 1
ATOM 715 N N . THR A 1 85 ? -6.671 -20.456 32.056 1.00 93.00 85 THR A N 1
ATOM 716 C CA . THR A 1 85 ? -6.390 -21.490 33.053 1.00 93.00 85 THR A CA 1
ATOM 717 C C . THR A 1 85 ? -5.856 -22.757 32.379 1.00 93.00 85 THR A C 1
ATOM 719 O O . THR A 1 85 ? -6.121 -23.022 31.204 1.00 93.00 85 THR A O 1
ATOM 722 N N . LYS A 1 86 ? -5.165 -23.619 33.138 1.00 91.19 86 LYS A N 1
ATOM 723 C CA . LYS A 1 86 ? -4.668 -24.914 32.626 1.00 91.19 86 LYS A CA 1
ATOM 724 C C . LYS A 1 86 ? -5.775 -25.778 32.003 1.00 91.19 86 LYS A C 1
ATOM 726 O O . LYS A 1 86 ? -5.536 -26.464 31.010 1.00 91.19 86 LYS A O 1
ATOM 731 N N . ARG A 1 87 ? -6.990 -25.728 32.561 1.00 91.50 87 ARG A N 1
ATOM 732 C CA . ARG A 1 87 ? -8.150 -26.462 32.039 1.00 91.50 87 ARG A CA 1
ATOM 733 C C . ARG A 1 87 ? -8.583 -25.927 30.673 1.00 91.50 87 ARG A C 1
ATOM 735 O O . ARG A 1 87 ? -8.687 -26.705 29.732 1.00 91.50 87 ARG A O 1
ATOM 742 N N . GLU A 1 88 ? -8.740 -24.612 30.541 1.00 91.19 88 GLU A N 1
ATOM 743 C CA . GLU A 1 88 ? -9.099 -23.973 29.265 1.00 91.19 88 GLU A CA 1
ATOM 744 C C . GLU A 1 88 ? -8.029 -24.201 28.188 1.00 91.19 88 GLU A C 1
ATOM 746 O O . GLU A 1 88 ? -8.365 -24.468 27.037 1.00 91.19 88 GLU A O 1
ATOM 751 N N . LEU A 1 89 ? -6.741 -24.163 28.551 1.00 89.38 89 LEU A N 1
ATOM 752 C CA . LEU A 1 89 ? -5.648 -24.486 27.625 1.00 89.38 89 LEU A CA 1
ATOM 753 C C . LEU A 1 89 ? -5.734 -25.930 27.122 1.00 89.38 89 LEU A C 1
ATOM 755 O O . LEU A 1 89 ? -5.491 -26.185 25.943 1.00 89.38 89 LEU A O 1
ATOM 759 N N . THR A 1 90 ? -6.122 -26.867 27.990 1.00 90.25 90 THR A N 1
ATOM 760 C CA . THR A 1 90 ? -6.300 -28.273 27.607 1.00 90.25 90 THR A CA 1
ATOM 761 C C . THR A 1 90 ? -7.449 -28.411 26.604 1.00 90.25 90 THR A C 1
ATOM 763 O O . THR A 1 90 ? -7.286 -29.060 25.572 1.00 90.25 90 THR A O 1
ATOM 766 N N . GLU A 1 91 ? -8.569 -27.720 26.831 1.00 89.19 91 GLU A N 1
ATOM 767 C CA . GLU A 1 91 ? -9.730 -27.722 25.929 1.00 89.19 91 GLU A CA 1
ATOM 768 C C . GLU A 1 91 ? -9.436 -27.053 24.574 1.00 89.19 91 GLU A C 1
ATOM 770 O O . GLU A 1 91 ? -9.865 -27.542 23.524 1.00 89.19 91 GLU A O 1
ATOM 775 N N . ILE A 1 92 ? -8.681 -25.951 24.579 1.00 88.94 92 ILE A N 1
ATOM 776 C CA . ILE A 1 92 ? -8.288 -25.235 23.3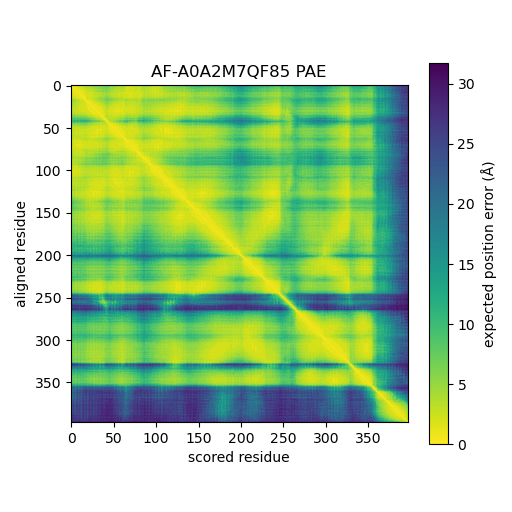60 1.00 88.94 92 ILE A CA 1
ATOM 777 C C . ILE A 1 92 ? -7.246 -26.025 22.576 1.00 88.94 92 ILE A C 1
ATOM 779 O O . ILE A 1 92 ? -7.329 -26.047 21.350 1.00 88.94 92 ILE A O 1
ATOM 783 N N . SER A 1 93 ? -6.306 -26.710 23.236 1.00 88.06 93 SER A N 1
ATOM 784 C CA . SER A 1 93 ? -5.214 -27.419 22.555 1.00 88.06 93 SER A CA 1
ATOM 785 C C . SER A 1 93 ? -5.719 -28.449 21.537 1.00 88.06 93 SER A C 1
ATOM 787 O O . SER A 1 93 ? -5.232 -28.476 20.407 1.00 88.06 93 SER A O 1
ATOM 789 N N . GLY A 1 94 ? -6.774 -29.202 21.873 1.00 89.38 94 GLY A N 1
ATOM 790 C CA . GLY A 1 94 ? -7.403 -30.161 20.958 1.00 89.38 94 GLY A CA 1
ATOM 791 C C . GLY A 1 94 ? -8.099 -29.514 19.752 1.00 89.38 94 GLY A C 1
ATOM 792 O O . GLY A 1 94 ? -8.173 -30.115 18.683 1.00 89.38 94 GLY A O 1
ATOM 793 N N . LYS A 1 95 ? -8.582 -28.272 19.888 1.00 92.75 95 LYS A N 1
ATOM 794 C CA . LYS A 1 95 ? -9.267 -27.515 18.819 1.00 92.75 95 LYS A CA 1
ATOM 795 C C . LYS A 1 95 ? -8.346 -26.540 18.087 1.00 92.75 95 LYS A C 1
ATOM 797 O O . LYS A 1 95 ? -8.733 -25.986 17.058 1.00 92.75 95 LYS A O 1
ATOM 802 N N . PHE A 1 96 ? -7.133 -26.332 18.590 1.00 91.12 96 PHE A N 1
ATOM 803 C CA . PHE A 1 96 ? -6.225 -25.295 18.124 1.00 91.12 96 PHE A CA 1
ATOM 804 C C . PHE A 1 96 ? -5.917 -25.371 16.622 1.00 91.12 96 PHE A C 1
ATOM 806 O O . PHE A 1 96 ? -5.989 -24.328 15.971 1.00 91.12 96 PHE A O 1
ATOM 813 N N . PRO A 1 97 ? -5.668 -26.551 16.013 1.00 92.75 97 PRO A N 1
ATOM 814 C CA . PRO A 1 97 ? -5.452 -26.631 14.567 1.00 92.75 97 PRO A CA 1
ATOM 815 C C . PRO A 1 97 ? -6.646 -26.109 13.756 1.00 92.75 97 PRO A C 1
ATOM 817 O O . PRO A 1 97 ? -6.465 -25.386 12.777 1.00 92.75 97 PRO A O 1
ATOM 820 N N . ALA A 1 98 ? -7.873 -26.418 14.186 1.00 94.31 98 ALA A N 1
ATOM 821 C CA . ALA A 1 98 ? -9.085 -25.936 13.528 1.00 94.31 98 ALA A CA 1
ATOM 822 C C . ALA A 1 98 ? -9.258 -24.418 13.696 1.00 94.31 98 ALA A C 1
ATOM 824 O O . ALA A 1 98 ? -9.624 -23.736 12.739 1.00 94.31 98 ALA A O 1
ATOM 825 N N . ILE A 1 99 ? -8.943 -23.881 14.881 1.00 93.44 99 ILE A N 1
ATOM 826 C CA . ILE A 1 99 ? -8.962 -22.435 15.154 1.00 93.44 99 ILE A CA 1
ATOM 827 C C . ILE A 1 99 ? -7.942 -21.709 14.266 1.00 93.44 99 ILE A C 1
ATOM 829 O O . ILE A 1 99 ? -8.294 -20.749 13.583 1.00 93.44 99 ILE A O 1
ATOM 833 N N . ALA A 1 100 ? -6.700 -22.195 14.222 1.00 93.62 100 ALA A N 1
ATOM 834 C CA . ALA A 1 100 ? 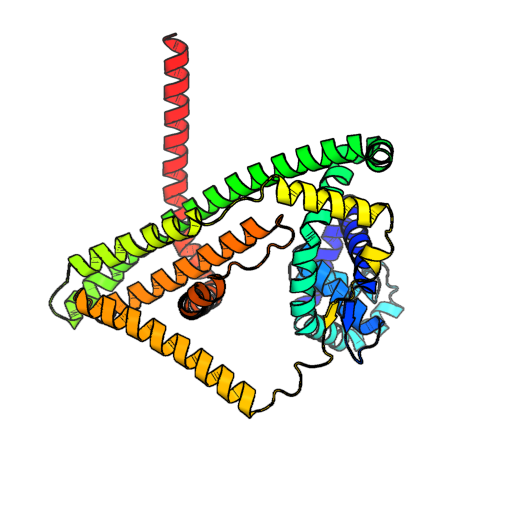-5.631 -21.612 13.417 1.00 93.62 100 ALA A CA 1
ATOM 835 C C . ALA A 1 100 ? -5.980 -21.610 11.920 1.00 93.62 100 ALA A C 1
ATOM 837 O O . ALA A 1 100 ? -5.857 -20.576 11.260 1.00 93.62 100 ALA A O 1
ATOM 838 N N . ASN A 1 101 ? -6.497 -22.731 11.402 1.00 94.06 101 ASN A N 1
ATOM 839 C CA . ASN A 1 101 ? -6.967 -22.821 10.017 1.00 94.06 101 ASN A CA 1
ATOM 840 C C . ASN A 1 101 ? -8.110 -21.838 9.751 1.00 94.06 101 ASN A C 1
ATOM 842 O O . ASN A 1 101 ? -8.086 -21.119 8.756 1.00 94.06 101 ASN A O 1
ATOM 846 N N . LYS A 1 102 ? -9.073 -21.725 10.673 1.00 93.81 102 LYS A N 1
ATOM 847 C CA . LYS A 1 102 ? -10.193 -20.792 10.529 1.00 93.81 102 LYS A CA 1
ATOM 848 C C . LYS A 1 102 ? -9.740 -19.332 10.477 1.00 93.81 102 LYS A C 1
ATOM 850 O O . LYS A 1 102 ? -10.287 -18.558 9.687 1.00 93.81 102 LYS A O 1
ATOM 855 N N . ILE A 1 103 ? -8.760 -18.950 11.295 1.00 94.81 103 ILE A N 1
ATOM 856 C CA . ILE A 1 103 ? -8.160 -17.609 11.281 1.00 94.81 103 ILE A CA 1
ATOM 857 C C . ILE A 1 103 ? -7.458 -17.363 9.942 1.00 94.81 103 ILE A C 1
ATOM 859 O O . ILE A 1 103 ? -7.709 -16.345 9.297 1.00 94.81 103 ILE A O 1
ATOM 863 N N . ASP A 1 104 ? -6.637 -18.306 9.478 1.00 94.25 104 ASP A N 1
ATOM 864 C CA . ASP A 1 104 ? -5.937 -18.183 8.197 1.00 94.25 104 ASP A CA 1
ATOM 865 C C . ASP A 1 104 ? -6.900 -18.089 7.004 1.00 94.25 104 ASP A C 1
ATOM 867 O O . ASP A 1 104 ? -6.699 -17.260 6.112 1.00 94.25 104 ASP A O 1
ATOM 871 N N . ASP A 1 105 ? -7.965 -18.889 6.994 1.00 93.69 105 ASP A N 1
ATOM 872 C CA . ASP A 1 105 ? -9.008 -18.847 5.966 1.00 93.69 105 ASP A CA 1
ATOM 873 C C . ASP A 1 105 ? -9.762 -17.517 5.989 1.00 93.69 105 ASP A C 1
ATOM 875 O O . ASP A 1 105 ? -10.088 -16.948 4.943 1.00 93.69 105 ASP A O 1
ATOM 879 N N . THR A 1 106 ? -9.995 -16.979 7.187 1.00 93.00 106 THR A N 1
ATOM 880 C CA . THR A 1 106 ? -10.609 -15.663 7.368 1.00 93.00 106 THR A CA 1
ATOM 881 C C . THR A 1 106 ? -9.725 -14.575 6.770 1.00 93.00 106 THR A C 1
ATOM 883 O O . THR A 1 106 ? -10.208 -13.770 5.976 1.00 93.00 106 THR A O 1
ATOM 886 N N . LEU A 1 107 ? -8.425 -14.582 7.075 1.00 92.25 107 LEU A N 1
ATOM 887 C CA . LEU A 1 107 ? -7.461 -13.598 6.574 1.00 92.25 107 LEU A CA 1
ATOM 888 C C . LEU A 1 107 ? -7.268 -13.653 5.051 1.00 92.25 107 LEU A C 1
ATOM 890 O O . LEU A 1 107 ? -7.055 -12.618 4.416 1.00 92.25 107 LEU A O 1
ATOM 894 N N . LYS A 1 108 ? -7.366 -14.844 4.450 1.00 91.06 108 LYS A N 1
ATOM 895 C CA . LYS A 1 108 ? -7.280 -15.046 2.991 1.00 91.06 108 LYS A CA 1
ATOM 896 C C . LYS A 1 108 ? -8.584 -14.735 2.253 1.00 91.06 108 LYS A C 1
ATOM 898 O O . LYS A 1 108 ? -8.599 -14.707 1.022 1.00 91.06 108 LYS A O 1
ATOM 903 N N . SER A 1 109 ? -9.674 -14.517 2.981 1.00 90.25 109 SER A N 1
ATOM 904 C CA . SER A 1 109 ? -11.000 -14.349 2.403 1.00 90.25 109 SER A CA 1
ATOM 905 C C . SER A 1 109 ? -11.086 -13.135 1.462 1.00 90.25 109 SER A C 1
ATOM 907 O O . SER A 1 109 ? -10.643 -12.036 1.820 1.00 90.25 109 SER A O 1
ATOM 909 N N . PRO A 1 110 ? -11.747 -13.263 0.293 1.00 86.88 110 PRO A N 1
ATOM 910 C CA . PRO A 1 110 ? -12.020 -12.131 -0.593 1.00 86.88 110 PRO A CA 1
ATOM 911 C C . PRO A 1 110 ? -12.798 -10.990 0.080 1.00 86.88 110 PRO A C 1
ATOM 913 O O . PRO A 1 110 ? -12.656 -9.834 -0.325 1.00 86.88 110 PRO A O 1
ATOM 916 N N . TYR A 1 111 ? -13.595 -11.284 1.118 1.00 89.62 111 TYR A N 1
ATOM 917 C CA . TYR A 1 111 ? -14.314 -10.253 1.876 1.00 89.62 111 TYR A CA 1
ATOM 918 C C . TYR A 1 111 ? -13.352 -9.326 2.614 1.00 89.62 111 TYR A C 1
ATOM 920 O O . TYR A 1 111 ? -13.540 -8.114 2.557 1.00 89.62 111 TYR A O 1
ATOM 928 N N . VAL A 1 112 ? -12.289 -9.862 3.227 1.00 91.12 112 VAL A N 1
ATOM 929 C CA . VAL A 1 112 ? -11.270 -9.043 3.903 1.00 91.12 112 VAL A CA 1
ATOM 930 C C . VAL A 1 112 ? -10.607 -8.102 2.910 1.00 91.12 112 VAL A C 1
ATOM 932 O O . VAL A 1 112 ? -10.409 -6.933 3.222 1.00 91.12 112 VAL A O 1
ATOM 935 N N . GLU A 1 113 ? -10.310 -8.555 1.691 1.00 86.38 113 GLU A N 1
ATOM 936 C CA . GLU A 1 113 ? -9.698 -7.700 0.669 1.00 86.38 113 GLU A CA 1
ATOM 937 C C . GLU A 1 113 ? -10.648 -6.588 0.181 1.00 86.38 113 GLU A C 1
ATOM 939 O O . GLU A 1 113 ? -10.234 -5.436 0.026 1.00 86.38 113 GLU A O 1
ATOM 944 N N . ASN A 1 114 ? -11.933 -6.893 -0.013 1.00 86.06 114 ASN A N 1
ATOM 945 C CA . ASN A 1 114 ? -12.935 -5.897 -0.409 1.00 86.06 114 ASN A CA 1
ATOM 946 C C . ASN A 1 114 ? -13.194 -4.868 0.699 1.00 86.06 114 ASN A C 1
ATOM 948 O O . ASN A 1 114 ? -13.195 -3.663 0.438 1.00 86.06 114 ASN A O 1
ATOM 952 N N . LEU A 1 115 ? -13.328 -5.332 1.942 1.00 91.12 115 LEU A N 1
ATOM 953 C CA . LEU A 1 115 ? -13.433 -4.476 3.120 1.00 91.12 115 LEU A CA 1
ATOM 954 C C . LEU A 1 115 ? -12.164 -3.646 3.303 1.00 91.12 115 LEU A C 1
ATOM 956 O O . LEU A 1 115 ? -12.261 -2.454 3.551 1.00 91.12 115 LEU A O 1
ATOM 960 N N . SER A 1 116 ? -10.981 -4.214 3.060 1.00 90.88 116 SER A N 1
ATOM 961 C CA . SER A 1 116 ? -9.715 -3.476 3.115 1.00 90.88 116 SER A CA 1
ATOM 962 C C . SER A 1 116 ? -9.686 -2.329 2.108 1.00 90.88 116 SER A C 1
ATOM 964 O O . SER A 1 116 ? -9.230 -1.229 2.423 1.00 90.88 116 SER A O 1
ATOM 966 N N . ARG A 1 117 ? -10.184 -2.557 0.884 1.00 85.75 117 ARG A N 1
ATOM 967 C CA . ARG A 1 117 ? -10.324 -1.489 -0.112 1.00 85.75 117 ARG A CA 1
ATOM 968 C C . ARG A 1 117 ? -11.252 -0.393 0.394 1.00 85.75 117 ARG A C 1
ATOM 970 O O . ARG A 1 117 ? -10.847 0.760 0.342 1.00 85.75 117 ARG A O 1
ATOM 977 N N . TYR A 1 118 ? -12.426 -0.747 0.914 1.00 88.31 118 TYR A N 1
ATOM 978 C CA . TYR A 1 118 ? -13.372 0.216 1.483 1.00 88.31 118 TYR A CA 1
ATOM 979 C C . TYR A 1 118 ? -12.760 1.010 2.648 1.00 88.31 118 TYR A C 1
ATOM 981 O O . TYR A 1 118 ? -12.722 2.238 2.588 1.00 88.31 118 TYR A O 1
ATOM 989 N N . THR A 1 119 ? -12.201 0.328 3.653 1.00 91.19 119 THR A N 1
ATOM 990 C CA . THR A 1 119 ? -11.569 0.944 4.829 1.00 91.19 119 THR A CA 1
ATOM 991 C C . THR A 1 119 ? -10.484 1.930 4.422 1.00 91.19 119 THR A C 1
ATOM 993 O O . THR A 1 119 ? -10.445 3.040 4.943 1.00 91.19 119 THR A O 1
ATOM 996 N N . ARG A 1 120 ? -9.640 1.579 3.439 1.00 89.38 120 ARG A N 1
ATOM 997 C CA . ARG A 1 120 ? -8.552 2.448 2.964 1.00 89.38 120 ARG A CA 1
ATOM 998 C C . ARG A 1 120 ? -9.054 3.799 2.464 1.00 89.38 120 ARG A C 1
ATOM 1000 O O . ARG A 1 120 ? -8.387 4.799 2.691 1.00 89.38 120 ARG A O 1
ATOM 1007 N N . LYS A 1 121 ? -10.225 3.834 1.824 1.00 86.88 121 LYS A N 1
ATOM 1008 C CA . LYS A 1 121 ? -10.826 5.078 1.326 1.00 86.88 121 LYS A CA 1
ATOM 1009 C C . LYS A 1 121 ? -11.376 5.966 2.443 1.00 86.88 121 LYS A C 1
ATOM 1011 O O . LYS A 1 121 ? -11.407 7.181 2.301 1.00 86.88 121 LYS A O 1
ATOM 1016 N N . GLN A 1 122 ? -11.798 5.358 3.550 1.00 89.25 122 GLN A N 1
ATOM 1017 C CA . GLN A 1 122 ? -12.326 6.066 4.721 1.00 89.25 122 GLN A CA 1
ATOM 1018 C C . GLN A 1 122 ? -11.228 6.546 5.672 1.00 89.25 122 GLN A C 1
ATOM 1020 O O . GLN A 1 122 ? -11.429 7.486 6.438 1.00 89.25 122 GLN A O 1
ATOM 1025 N N . LEU A 1 123 ? -10.063 5.901 5.618 1.00 92.69 123 LEU A N 1
ATOM 1026 C CA . LEU A 1 123 ? -8.995 6.054 6.592 1.00 92.69 123 LEU A CA 1
ATOM 1027 C C . LEU A 1 123 ? -8.377 7.464 6.721 1.00 92.69 123 LEU A C 1
ATOM 1029 O O . LEU A 1 123 ? -8.028 7.802 7.852 1.00 92.69 123 LEU A O 1
ATOM 1033 N N . PRO A 1 124 ? -8.248 8.307 5.668 1.00 94.31 124 PRO A N 1
ATOM 1034 C CA . PRO A 1 124 ? -7.569 9.603 5.773 1.00 94.31 124 PRO A CA 1
ATOM 1035 C C . PRO A 1 124 ? -8.038 10.471 6.946 1.00 94.31 124 PRO A C 1
ATOM 1037 O O . PRO A 1 124 ? -7.213 10.974 7.706 1.00 94.31 124 PRO A O 1
ATOM 1040 N N . SER A 1 125 ? -9.352 10.582 7.152 1.00 94.31 125 SER A N 1
ATOM 1041 C CA . SER A 1 125 ? -9.917 11.381 8.245 1.00 94.31 125 SER A CA 1
ATOM 1042 C C . SER A 1 125 ? -9.606 10.820 9.625 1.00 94.31 125 SER A C 1
ATOM 1044 O O . SER A 1 125 ? -9.323 11.589 10.538 1.00 94.31 125 SER A O 1
ATOM 1046 N N . PHE A 1 126 ? -9.603 9.493 9.774 1.00 95.88 126 PHE A N 1
ATOM 1047 C CA . PHE A 1 126 ? -9.211 8.852 11.027 1.00 95.88 126 PHE A CA 1
ATOM 1048 C C . PHE A 1 126 ? -7.728 9.072 11.321 1.00 95.88 126 PHE A C 1
ATOM 1050 O O . PHE A 1 126 ? -7.380 9.359 12.457 1.00 95.8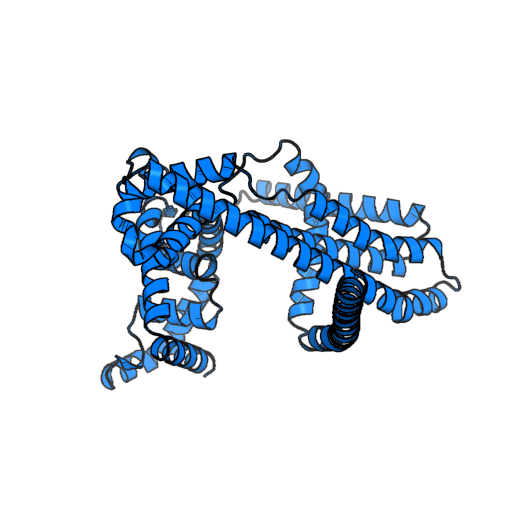8 126 PHE A O 1
ATOM 1057 N N . LEU A 1 127 ? -6.851 8.998 10.311 1.00 95.81 127 LEU A N 1
ATOM 1058 C CA . LEU A 1 127 ? -5.415 9.225 10.514 1.00 95.81 127 LEU A CA 1
ATOM 1059 C C . LEU A 1 127 ? -5.125 10.635 11.026 1.00 95.81 127 LEU A C 1
ATOM 1061 O O . LEU A 1 127 ? -4.305 10.786 11.928 1.00 95.81 127 LEU A O 1
ATOM 1065 N N . ILE A 1 128 ? -5.791 11.648 10.465 1.00 97.12 128 ILE A N 1
ATOM 1066 C CA . ILE A 1 128 ? -5.636 13.035 10.916 1.00 97.12 128 ILE A CA 1
ATOM 1067 C C . ILE A 1 128 ? -6.220 13.210 12.320 1.00 97.12 128 ILE A C 1
ATOM 1069 O O . ILE A 1 128 ? -5.520 13.697 13.206 1.00 97.12 128 ILE A O 1
ATOM 1073 N N . LEU A 1 129 ? -7.444 12.727 12.564 1.00 96.25 129 LEU A N 1
ATOM 1074 C CA . LEU A 1 129 ? -8.077 12.793 13.884 1.00 96.25 129 LEU A CA 1
ATOM 1075 C C . LEU A 1 129 ? -7.211 12.132 14.968 1.00 96.25 129 LEU A C 1
ATOM 1077 O O . LEU A 1 129 ? -6.953 12.733 16.007 1.00 96.25 129 LEU A O 1
ATOM 1081 N N . PHE A 1 130 ? -6.708 10.924 14.717 1.00 96.12 130 PHE A N 1
ATOM 1082 C CA . PHE A 1 130 ? -5.863 10.203 15.667 1.00 96.12 130 PHE A CA 1
ATOM 1083 C C . PHE A 1 130 ? -4.494 10.859 15.860 1.00 96.12 130 PHE A C 1
ATOM 1085 O O . PHE A 1 130 ? -3.951 10.796 16.962 1.00 96.12 130 PHE A O 1
ATOM 1092 N N . SER A 1 131 ? -3.945 11.527 14.835 1.00 95.31 131 SER A N 1
ATOM 1093 C CA . SER A 1 131 ? -2.731 12.339 14.997 1.00 95.31 131 SER A CA 1
ATOM 1094 C C . SER A 1 131 ? -2.966 13.461 16.005 1.00 95.31 131 SER A C 1
ATOM 1096 O O . SER A 1 131 ? -2.204 13.576 16.960 1.00 95.31 131 SER A O 1
ATOM 1098 N N . ILE A 1 132 ? -4.067 14.207 15.854 1.00 95.94 132 ILE A N 1
ATOM 1099 C CA . ILE A 1 132 ? -4.440 15.303 16.760 1.00 95.94 132 ILE A CA 1
ATOM 1100 C C . ILE A 1 132 ? -4.694 14.769 18.175 1.00 95.94 132 ILE A C 1
ATOM 1102 O O . ILE A 1 132 ? -4.171 15.317 19.143 1.00 95.94 132 ILE A O 1
ATOM 1106 N N . MET A 1 133 ? -5.440 13.666 18.314 1.00 94.44 133 MET A N 1
ATOM 1107 C CA . MET A 1 133 ? -5.715 13.052 19.621 1.00 94.44 133 MET A CA 1
ATOM 1108 C C . MET A 1 133 ? -4.438 12.634 20.352 1.00 94.44 133 MET A C 1
ATOM 1110 O O . MET A 1 133 ? -4.338 12.830 21.561 1.00 94.44 133 MET A O 1
ATOM 1114 N N . ARG A 1 134 ? -3.460 12.077 19.632 1.00 92.56 134 ARG A N 1
ATOM 1115 C CA . ARG A 1 134 ? -2.190 11.635 20.213 1.00 92.56 134 ARG A CA 1
ATOM 1116 C C . ARG A 1 134 ? -1.279 12.809 20.567 1.00 92.56 134 ARG A C 1
ATOM 1118 O O . ARG A 1 134 ? -0.708 12.829 21.649 1.00 92.56 134 ARG A O 1
ATOM 1125 N N . GLU A 1 135 ? -1.149 13.787 19.676 1.00 92.81 135 GLU A N 1
ATOM 1126 C CA . GLU A 1 135 ? -0.217 14.911 19.842 1.00 92.81 135 GLU A CA 1
ATOM 1127 C C . GLU A 1 135 ? -0.752 15.985 20.806 1.00 92.81 135 GLU A C 1
ATOM 1129 O O . GLU A 1 135 ? 0.026 16.657 21.483 1.00 92.81 135 GLU A O 1
ATOM 1134 N N . LYS A 1 136 ? -2.079 16.146 20.904 1.00 93.62 136 LYS A N 1
ATOM 1135 C CA . LYS A 1 136 ? -2.747 17.193 21.700 1.00 93.62 136 LYS A CA 1
ATOM 1136 C C . LYS A 1 136 ? -3.672 16.635 22.784 1.00 93.62 136 LYS A C 1
ATOM 1138 O O . LYS A 1 136 ? -4.592 17.331 23.210 1.00 93.62 136 LYS A O 1
ATOM 1143 N N . PHE A 1 137 ? -3.415 15.421 23.278 1.00 89.75 137 PHE A N 1
ATOM 1144 C CA . PHE A 1 137 ? -4.292 14.696 24.211 1.00 89.75 137 PHE A CA 1
ATOM 1145 C C . PHE A 1 137 ? -4.831 15.555 25.371 1.00 89.75 137 PHE A C 1
ATOM 1147 O O . PHE A 1 137 ? -6.035 15.601 25.600 1.00 89.75 137 PHE A O 1
ATOM 1154 N N . LYS A 1 138 ? -3.971 16.332 26.049 1.00 93.38 138 LYS A N 1
ATOM 1155 C CA . LYS A 1 138 ? -4.366 17.189 27.190 1.00 93.38 138 LYS A CA 1
ATOM 1156 C C . LYS A 1 138 ? -5.374 18.295 26.837 1.00 93.38 138 LYS A C 1
ATOM 1158 O O . LYS A 1 138 ? -6.101 18.751 27.709 1.00 93.38 138 LYS A O 1
ATOM 1163 N N . LYS A 1 139 ? -5.390 18.760 25.584 1.00 94.50 139 LYS A N 1
ATOM 1164 C CA . LYS A 1 139 ? -6.260 19.846 25.096 1.00 94.50 139 LYS A CA 1
ATOM 1165 C C . LYS A 1 139 ? -7.353 19.333 24.157 1.00 94.50 139 LYS A C 1
ATOM 1167 O O . LYS A 1 139 ? -8.075 20.133 23.576 1.00 94.50 139 LYS A O 1
ATOM 1172 N N . ILE A 1 140 ? -7.489 18.016 23.995 1.00 93.56 140 ILE A N 1
ATOM 1173 C CA . ILE A 1 140 ? -8.344 17.446 22.953 1.00 93.56 140 ILE A CA 1
ATOM 1174 C C . ILE A 1 140 ? -9.809 17.849 23.124 1.00 93.56 140 ILE A C 1
ATOM 1176 O O . ILE A 1 140 ? -10.463 18.196 22.150 1.00 93.56 140 ILE A O 1
ATOM 1180 N N . THR A 1 141 ? -10.307 17.913 24.358 1.00 93.12 141 THR A N 1
ATOM 1181 C CA . THR A 1 141 ? -11.685 18.327 24.654 1.00 93.12 141 THR A CA 1
ATOM 1182 C C . THR A 1 141 ? -11.968 19.759 24.210 1.00 93.12 141 THR A C 1
ATOM 1184 O O . THR A 1 141 ? -13.020 20.022 23.641 1.00 93.12 141 THR A O 1
ATOM 1187 N N . SER A 1 142 ? -11.027 20.689 24.398 1.00 94.62 142 SER A N 1
ATOM 1188 C CA . SER A 1 142 ? -11.206 22.082 23.972 1.00 94.62 142 SER A CA 1
ATOM 1189 C C . SER A 1 142 ? -11.034 22.282 22.465 1.00 94.62 142 SER A C 1
ATOM 1191 O O . SER A 1 142 ? -11.543 23.264 21.931 1.00 94.62 142 SER A O 1
ATOM 1193 N N . ILE A 1 143 ? -10.336 21.364 21.789 1.00 94.75 143 ILE A N 1
ATOM 1194 C CA . ILE A 1 143 ? -10.194 21.344 20.329 1.00 94.75 143 ILE A CA 1
ATOM 1195 C C . ILE A 1 143 ? -11.459 20.773 19.683 1.00 94.75 143 ILE A C 1
ATOM 1197 O O . ILE A 1 143 ? -11.996 21.383 18.767 1.00 94.75 143 ILE A O 1
ATOM 1201 N N . LEU A 1 144 ? -11.953 19.622 20.154 1.00 93.19 144 LEU A N 1
ATOM 1202 C CA . LEU A 1 144 ? -13.106 18.941 19.550 1.00 93.19 144 LEU A CA 1
ATOM 1203 C C . LEU A 1 144 ? -14.423 19.709 19.748 1.00 93.19 144 LEU A C 1
ATOM 1205 O O . LEU A 1 144 ? -15.308 19.602 18.906 1.00 93.19 144 LEU A O 1
ATOM 1209 N N . SER A 1 145 ? -14.542 20.497 20.820 1.00 91.94 145 SER A N 1
ATOM 1210 C CA . SER A 1 145 ? -15.746 21.287 21.116 1.00 91.94 145 SER A CA 1
ATOM 1211 C C . SER A 1 145 ? -15.842 22.617 20.355 1.00 91.94 145 SER A C 1
ATOM 1213 O O . SER A 1 145 ? -16.887 23.261 20.400 1.00 91.94 145 SER A O 1
ATOM 1215 N N . ASP A 1 146 ? -14.784 23.055 19.664 1.00 94.31 146 ASP A N 1
ATOM 1216 C CA . ASP A 1 146 ? -14.744 24.331 18.937 1.00 94.31 146 ASP A CA 1
ATOM 1217 C C . ASP A 1 146 ? -14.342 24.093 17.476 1.00 94.31 146 ASP A C 1
ATOM 1219 O O . ASP A 1 146 ? -13.208 23.725 17.168 1.00 94.31 146 ASP A O 1
ATOM 1223 N N . LYS A 1 147 ? -15.273 24.351 16.549 1.00 93.44 147 LYS A N 1
ATOM 1224 C CA . LYS A 1 147 ? -15.077 24.116 15.109 1.00 93.44 147 LYS A CA 1
ATOM 1225 C C . LYS A 1 147 ? -13.906 24.907 14.523 1.00 93.44 147 LYS A C 1
ATOM 1227 O O . LYS A 1 147 ? -13.240 24.397 13.625 1.00 93.44 147 LYS A O 1
ATOM 1232 N N . ASN A 1 148 ? -13.637 26.114 15.019 1.00 95.69 148 ASN A N 1
ATOM 1233 C CA . ASN A 1 148 ? -12.536 26.939 14.526 1.00 95.69 148 ASN A CA 1
ATOM 1234 C C . ASN A 1 148 ? -11.193 26.398 15.018 1.00 95.69 148 ASN A C 1
ATOM 1236 O O . ASN A 1 148 ? -10.253 26.284 14.234 1.00 95.69 148 ASN A O 1
ATOM 1240 N N . ARG A 1 149 ? -11.110 25.997 16.293 1.00 95.38 149 ARG A N 1
ATOM 1241 C CA . ARG A 1 149 ? -9.903 25.343 16.829 1.00 95.38 149 ARG A CA 1
ATOM 1242 C C . ARG A 1 149 ? -9.645 24.005 16.148 1.00 95.38 149 ARG A C 1
ATOM 1244 O O . ARG A 1 149 ? -8.509 23.730 15.769 1.00 95.38 149 ARG A O 1
ATOM 1251 N N . LEU A 1 150 ? -10.693 23.210 15.934 1.00 96.62 150 LEU A N 1
ATOM 1252 C CA . LEU A 1 150 ? -10.608 21.957 15.194 1.00 96.62 150 LEU A CA 1
ATOM 1253 C C . LEU A 1 150 ? -10.103 22.179 13.766 1.00 96.62 150 LEU A C 1
ATOM 1255 O O . LEU A 1 150 ? -9.238 21.436 13.316 1.00 96.62 150 LEU A O 1
ATOM 1259 N N . TRP A 1 151 ? -10.613 23.194 13.059 1.00 97.38 151 TRP A N 1
ATOM 1260 C CA . TRP A 1 151 ? -10.143 23.532 11.714 1.00 97.38 151 TRP A CA 1
ATOM 1261 C C . TRP A 1 151 ? -8.646 23.836 11.705 1.00 97.38 151 TRP A C 1
ATOM 1263 O O . TRP A 1 151 ? -7.921 23.252 10.903 1.00 97.38 151 TRP A O 1
ATOM 1273 N N . THR A 1 152 ? -8.180 24.688 12.622 1.00 96.81 152 THR A N 1
ATOM 1274 C CA . THR A 1 152 ? -6.763 25.055 12.728 1.00 96.81 152 THR A CA 1
ATOM 1275 C C . THR A 1 152 ? -5.878 23.828 12.947 1.00 96.81 152 THR A C 1
ATOM 1277 O O . THR A 1 152 ? -4.904 23.641 12.224 1.00 96.81 152 THR A O 1
ATOM 1280 N N . GLU A 1 153 ? -6.228 22.949 13.889 1.00 97.19 153 GLU A N 1
ATOM 1281 C CA . GLU A 1 153 ? -5.437 21.740 14.165 1.00 97.19 153 GLU A CA 1
ATOM 1282 C C . GLU A 1 153 ? -5.501 20.719 13.013 1.00 97.19 153 GLU A C 1
ATOM 1284 O O . GLU A 1 153 ? -4.505 20.062 12.708 1.00 97.19 153 GLU A O 1
ATOM 1289 N N . VAL A 1 154 ? -6.642 20.602 12.321 1.00 97.56 154 VAL A N 1
ATOM 1290 C CA . VAL A 1 154 ? -6.775 19.746 11.130 1.00 97.56 154 VAL A CA 1
ATOM 1291 C C . VAL A 1 154 ? -5.937 20.270 9.968 1.00 97.56 154 VAL A C 1
ATOM 1293 O O . VAL A 1 154 ? -5.263 19.469 9.318 1.00 97.56 154 VAL A O 1
ATOM 1296 N N . ASP A 1 155 ? -5.949 21.578 9.704 1.00 97.56 155 ASP A N 1
ATOM 1297 C CA . ASP A 1 155 ? -5.149 22.189 8.638 1.00 97.56 155 ASP A CA 1
ATOM 1298 C C . ASP A 1 155 ? -3.650 22.032 8.912 1.00 97.56 155 ASP A C 1
ATOM 1300 O O . ASP A 1 155 ? -2.922 21.539 8.047 1.00 97.56 155 ASP A O 1
ATOM 1304 N N . LEU A 1 156 ? -3.204 22.336 10.138 1.00 96.44 156 LEU A N 1
ATOM 1305 C CA . LEU A 1 156 ? -1.815 22.140 10.564 1.00 96.44 156 LEU A CA 1
ATOM 1306 C C . LEU A 1 156 ? -1.382 20.677 10.410 1.00 96.44 156 LEU A C 1
ATOM 1308 O O . LEU A 1 156 ? -0.387 20.396 9.738 1.00 96.44 156 LEU A O 1
ATOM 1312 N N . SER A 1 157 ? -2.170 19.736 10.941 1.00 96.69 157 SER A N 1
ATOM 1313 C CA . SER A 1 157 ? -1.858 18.308 10.844 1.00 96.69 157 SER A CA 1
ATOM 1314 C C . SER A 1 157 ? -1.817 17.836 9.386 1.00 96.69 157 SER A C 1
ATOM 1316 O O . SER A 1 157 ? -0.896 17.120 8.990 1.00 96.69 157 SER A O 1
ATOM 1318 N N . CYS A 1 158 ? -2.754 18.277 8.538 1.00 96.81 158 CYS A N 1
ATOM 1319 C CA . CYS A 1 158 ? -2.737 17.949 7.111 1.00 96.81 158 CYS A CA 1
ATOM 1320 C C . CYS A 1 158 ? -1.484 18.492 6.416 1.00 96.81 158 CYS A C 1
ATOM 1322 O O . CYS A 1 158 ? -0.827 17.737 5.700 1.00 96.81 158 CYS A O 1
ATOM 1324 N N . ARG A 1 159 ? -1.112 19.760 6.644 1.00 95.38 159 ARG A N 1
ATOM 1325 C CA . ARG A 1 159 ? 0.093 20.370 6.054 1.00 95.38 159 ARG A CA 1
ATOM 1326 C C . ARG A 1 159 ? 1.351 19.593 6.433 1.00 95.38 159 ARG A C 1
ATOM 1328 O O . ARG A 1 159 ? 2.126 19.233 5.547 1.00 95.38 159 ARG A O 1
ATOM 1335 N N . GLU A 1 160 ? 1.515 19.259 7.711 1.00 94.62 160 GLU A N 1
ATOM 1336 C CA . GLU A 1 160 ? 2.645 18.455 8.183 1.00 94.62 160 GLU A CA 1
ATOM 1337 C C . GLU A 1 160 ? 2.668 17.063 7.539 1.00 94.62 160 GLU A C 1
ATOM 1339 O O . GLU A 1 160 ? 3.694 16.643 6.991 1.00 94.62 160 GLU A O 1
ATOM 1344 N N . LYS A 1 161 ? 1.534 16.343 7.530 1.00 94.12 161 LYS A N 1
ATOM 1345 C CA . LYS A 1 161 ? 1.461 15.010 6.909 1.00 94.12 161 LYS A CA 1
ATOM 1346 C C . LYS A 1 161 ? 1.709 15.063 5.403 1.00 94.12 161 LYS A C 1
ATOM 1348 O O . LYS A 1 161 ? 2.352 14.158 4.876 1.00 94.12 161 LYS A O 1
ATOM 1353 N N . TYR A 1 162 ? 1.247 16.097 4.702 1.00 94.44 162 TYR A N 1
ATOM 1354 C CA . TYR A 1 162 ? 1.480 16.258 3.264 1.00 94.44 162 TYR A CA 1
ATOM 1355 C C . TYR A 1 162 ? 2.947 16.575 2.956 1.00 94.44 162 TYR A C 1
ATOM 1357 O O . TYR A 1 162 ? 3.493 16.031 1.995 1.00 94.44 162 TYR A O 1
ATOM 1365 N N . GLN A 1 163 ? 3.616 17.386 3.781 1.00 93.19 163 GLN A N 1
ATOM 1366 C CA . GLN A 1 163 ? 5.055 17.642 3.650 1.00 93.19 163 GLN A CA 1
ATOM 1367 C C . GLN A 1 163 ? 5.878 16.370 3.893 1.00 93.19 163 GLN A C 1
ATOM 1369 O O . GLN A 1 163 ? 6.738 16.021 3.080 1.00 93.19 163 GLN A O 1
ATOM 1374 N N . GLN A 1 164 ? 5.568 15.627 4.960 1.00 92.06 164 GLN A N 1
ATOM 1375 C CA . GLN A 1 164 ? 6.194 14.332 5.248 1.00 92.06 164 GLN A CA 1
ATOM 1376 C C . GLN A 1 164 ? 5.960 13.331 4.111 1.00 92.06 164 GLN A C 1
ATOM 1378 O O . GLN A 1 164 ? 6.885 12.636 3.686 1.00 92.06 164 GLN A O 1
ATOM 1383 N N . LEU A 1 165 ? 4.735 13.284 3.580 1.00 90.81 165 LEU A N 1
ATOM 1384 C CA . LEU A 1 165 ? 4.372 12.444 2.445 1.00 90.81 165 LEU A CA 1
ATOM 1385 C C . LEU A 1 165 ? 5.175 12.812 1.193 1.00 90.81 165 LEU A C 1
ATOM 1387 O O . LEU A 1 165 ? 5.721 11.920 0.551 1.00 90.81 165 LEU A O 1
ATOM 1391 N N . SER A 1 166 ? 5.285 14.102 0.873 1.00 89.81 166 SER A N 1
ATOM 1392 C CA . SER A 1 166 ? 6.057 14.598 -0.270 1.00 89.81 166 SER A CA 1
ATOM 1393 C C . SER A 1 166 ? 7.532 14.198 -0.172 1.00 89.81 166 SER A C 1
ATOM 1395 O O . SER A 1 166 ? 8.077 13.590 -1.096 1.00 89.81 166 SER A O 1
ATOM 1397 N N . SER A 1 167 ? 8.155 14.432 0.989 1.00 88.81 167 SER A N 1
ATOM 1398 C CA . SER A 1 167 ? 9.543 14.028 1.252 1.00 88.81 167 SER A CA 1
ATOM 1399 C C . SER A 1 167 ? 9.731 12.515 1.103 1.00 88.81 167 SER A C 1
ATOM 1401 O O . SER A 1 167 ? 10.627 12.053 0.394 1.00 88.81 167 SER A O 1
ATOM 1403 N N . ARG A 1 168 ? 8.825 11.722 1.687 1.00 84.75 168 ARG A N 1
ATOM 1404 C CA . ARG A 1 168 ? 8.852 10.259 1.588 1.00 84.75 168 ARG A CA 1
ATOM 1405 C C . ARG A 1 168 ? 8.718 9.772 0.146 1.00 84.75 168 ARG A C 1
ATOM 1407 O O . ARG A 1 168 ? 9.454 8.877 -0.258 1.00 84.75 168 ARG A O 1
ATOM 1414 N N . VAL A 1 169 ? 7.786 10.336 -0.618 1.00 85.06 169 VAL A N 1
ATOM 1415 C CA . VAL A 1 169 ? 7.546 9.981 -2.024 1.00 85.06 169 VAL A CA 1
ATOM 1416 C C . VAL A 1 169 ? 8.773 10.293 -2.869 1.00 85.06 169 VAL A C 1
ATOM 1418 O O . VAL A 1 169 ? 9.212 9.428 -3.622 1.00 85.06 169 VAL A O 1
ATOM 1421 N N . ARG A 1 170 ? 9.376 11.473 -2.688 1.00 83.50 170 ARG A N 1
ATOM 1422 C CA . ARG A 1 170 ? 10.618 11.853 -3.367 1.00 83.50 170 ARG A CA 1
ATOM 1423 C C . ARG A 1 170 ? 11.755 10.887 -3.044 1.00 83.50 170 ARG A C 1
ATOM 1425 O O . ARG A 1 170 ? 12.407 10.400 -3.959 1.00 83.50 170 ARG A O 1
ATOM 1432 N N . ASN A 1 171 ? 11.958 10.559 -1.770 1.00 79.88 171 ASN A N 1
ATOM 1433 C CA . ASN A 1 171 ? 13.031 9.654 -1.355 1.00 79.88 171 ASN A CA 1
ATOM 1434 C C . ASN A 1 171 ? 12.836 8.238 -1.913 1.00 79.88 171 ASN A C 1
ATOM 1436 O O . ASN A 1 171 ? 13.791 7.629 -2.385 1.00 79.88 171 ASN A O 1
ATOM 1440 N N . LEU A 1 172 ? 11.603 7.720 -1.905 1.00 77.12 172 LEU A N 1
ATOM 1441 C CA . LEU A 1 172 ? 11.289 6.427 -2.519 1.00 77.12 172 LEU A CA 1
ATOM 1442 C C . LEU A 1 172 ? 11.505 6.454 -4.032 1.00 77.12 172 LEU A C 1
ATOM 1444 O O . LEU A 1 172 ? 12.089 5.521 -4.574 1.00 77.12 172 LEU A O 1
ATOM 1448 N N . ALA A 1 173 ? 11.079 7.527 -4.701 1.00 79.75 173 ALA A N 1
ATOM 1449 C CA . ALA A 1 173 ? 11.266 7.676 -6.135 1.00 79.75 173 ALA A CA 1
ATOM 1450 C C . ALA A 1 173 ? 12.752 7.724 -6.516 1.00 79.75 173 ALA A C 1
ATOM 1452 O O . ALA A 1 173 ? 13.161 7.018 -7.432 1.00 79.75 173 ALA A O 1
ATOM 1453 N N . LEU A 1 174 ? 13.564 8.487 -5.776 1.00 79.94 174 LEU A N 1
ATOM 1454 C CA . LEU A 1 174 ? 15.012 8.570 -5.978 1.00 79.94 174 LEU A CA 1
ATOM 1455 C C . LEU A 1 174 ? 15.701 7.223 -5.743 1.00 79.94 174 LEU A C 1
ATOM 1457 O O . LEU A 1 174 ? 16.473 6.782 -6.589 1.00 79.94 174 LEU A O 1
ATOM 1461 N N . ARG A 1 175 ? 15.391 6.532 -4.638 1.00 75.06 175 ARG A N 1
ATOM 1462 C CA . ARG A 1 175 ? 15.962 5.204 -4.350 1.00 75.06 175 ARG A CA 1
ATOM 1463 C C . ARG A 1 175 ? 15.625 4.197 -5.443 1.00 75.06 175 ARG A C 1
ATOM 1465 O O . ARG A 1 175 ? 16.508 3.497 -5.924 1.00 75.06 175 ARG A O 1
ATOM 1472 N N . SER A 1 176 ? 14.365 4.149 -5.869 1.00 75.31 176 SER A N 1
ATOM 1473 C CA . SER A 1 176 ? 13.942 3.270 -6.958 1.00 75.31 176 SER A CA 1
ATOM 1474 C C . SER A 1 176 ? 14.576 3.648 -8.300 1.00 75.31 176 SER A C 1
ATOM 1476 O O . SER A 1 176 ? 14.973 2.748 -9.030 1.00 75.31 176 SER A O 1
ATOM 1478 N N . PHE A 1 177 ? 14.729 4.939 -8.612 1.00 81.69 177 PHE A N 1
ATOM 1479 C CA . PHE A 1 177 ? 15.442 5.403 -9.807 1.00 81.69 177 PHE A CA 1
ATOM 1480 C C . PHE A 1 177 ? 16.895 4.914 -9.815 1.00 81.69 177 PHE A C 1
ATOM 1482 O O . PHE A 1 177 ? 17.320 4.301 -10.792 1.00 81.69 177 PHE A O 1
ATOM 1489 N N . ILE A 1 178 ? 17.624 5.124 -8.712 1.00 76.94 178 ILE A N 1
ATOM 1490 C CA . ILE A 1 178 ? 19.023 4.698 -8.557 1.00 76.94 178 ILE A CA 1
ATOM 1491 C C . ILE A 1 178 ? 19.123 3.180 -8.724 1.00 76.94 178 ILE A C 1
ATOM 1493 O O . ILE A 1 178 ? 19.900 2.695 -9.543 1.00 76.94 178 ILE A O 1
ATOM 1497 N N . TYR A 1 179 ? 18.283 2.430 -8.010 1.00 73.38 179 TYR A N 1
ATOM 1498 C CA . TYR A 1 179 ? 18.275 0.973 -8.073 1.00 73.38 179 TYR A CA 1
ATOM 1499 C C . TYR A 1 179 ? 18.005 0.455 -9.491 1.00 73.38 179 TYR A C 1
ATOM 1501 O O . TYR A 1 179 ? 18.728 -0.405 -9.988 1.00 73.38 179 TYR A O 1
ATOM 1509 N N . ILE A 1 180 ? 16.991 0.991 -10.175 1.00 76.88 180 ILE A N 1
ATOM 1510 C CA . ILE A 1 180 ? 16.612 0.571 -11.532 1.00 76.88 180 ILE A CA 1
ATOM 1511 C C . ILE A 1 180 ? 17.709 0.915 -12.539 1.00 76.88 180 ILE A C 1
ATOM 1513 O O . ILE A 1 180 ? 18.032 0.091 -13.390 1.00 76.88 180 ILE A O 1
ATOM 1517 N N . PHE A 1 181 ? 18.308 2.100 -12.429 1.00 80.25 181 PHE A N 1
ATOM 1518 C CA . PHE A 1 181 ? 19.406 2.509 -13.297 1.00 80.25 181 PHE A CA 1
ATOM 1519 C C . PHE A 1 181 ? 20.624 1.587 -13.137 1.00 80.25 181 PHE A C 1
ATOM 1521 O O . PHE A 1 181 ? 21.139 1.062 -14.122 1.00 80.25 181 PHE A O 1
ATOM 1528 N N . LEU A 1 182 ? 21.043 1.316 -11.899 1.00 76.38 182 LEU A N 1
ATOM 1529 C CA . LEU A 1 182 ? 22.216 0.485 -11.617 1.00 76.38 182 LEU A CA 1
ATOM 1530 C C . LEU A 1 182 ? 22.002 -0.978 -11.972 1.00 76.38 182 LEU A C 1
ATOM 1532 O O . LEU A 1 182 ? 22.840 -1.580 -12.641 1.00 76.38 182 LEU A O 1
ATOM 1536 N N . THR A 1 183 ? 20.864 -1.547 -11.572 1.00 75.94 183 THR A N 1
ATOM 1537 C CA . THR A 1 183 ? 20.520 -2.916 -11.965 1.00 75.94 183 THR A CA 1
ATOM 1538 C C . THR A 1 183 ? 20.480 -3.038 -13.482 1.00 75.94 183 THR A C 1
ATOM 1540 O O . THR A 1 183 ? 21.001 -4.008 -14.021 1.00 75.94 183 THR A O 1
ATOM 1543 N N . LYS A 1 184 ? 19.976 -2.033 -14.205 1.00 81.00 184 LYS A N 1
ATOM 1544 C CA . LYS A 1 184 ? 19.998 -2.049 -15.667 1.00 81.00 184 LYS A CA 1
ATOM 1545 C C . LYS A 1 184 ? 21.415 -2.028 -16.245 1.00 81.00 184 LYS A C 1
ATOM 1547 O O . LYS A 1 184 ? 21.674 -2.796 -17.169 1.00 81.00 184 LYS A O 1
ATOM 1552 N N . MET A 1 185 ? 22.331 -1.230 -15.694 1.00 79.31 185 MET A N 1
ATOM 1553 C CA . MET A 1 185 ? 23.746 -1.241 -16.101 1.00 79.31 185 MET A CA 1
ATOM 1554 C C . MET A 1 185 ? 24.384 -2.620 -15.903 1.00 79.31 185 MET A C 1
ATOM 1556 O O . MET A 1 185 ? 25.032 -3.140 -16.809 1.00 79.31 185 MET A O 1
ATOM 1560 N N . ILE A 1 186 ? 24.139 -3.257 -14.756 1.00 79.19 186 ILE A N 1
ATOM 1561 C CA . ILE A 1 186 ? 24.647 -4.604 -14.460 1.00 79.19 186 ILE A CA 1
ATOM 1562 C C . ILE A 1 186 ? 24.080 -5.628 -15.453 1.00 79.19 186 ILE A C 1
ATOM 1564 O O . ILE A 1 186 ? 24.831 -6.413 -16.029 1.00 79.19 186 ILE A O 1
ATOM 1568 N N . PHE A 1 187 ? 22.769 -5.600 -15.708 1.00 77.50 187 PHE A N 1
ATOM 1569 C CA . PHE A 1 187 ? 22.135 -6.480 -16.694 1.00 77.50 187 PHE A CA 1
ATOM 1570 C C . PHE A 1 187 ? 22.660 -6.231 -18.111 1.00 77.50 187 PHE A C 1
ATOM 1572 O O . PHE A 1 187 ? 22.801 -7.184 -18.875 1.00 77.50 187 PHE A O 1
ATOM 1579 N N . ALA A 1 188 ? 22.970 -4.980 -18.465 1.00 80.88 188 ALA A N 1
ATOM 1580 C CA . ALA A 1 188 ? 23.559 -4.655 -19.756 1.00 80.88 188 ALA A CA 1
ATOM 1581 C C . ALA A 1 188 ? 24.943 -5.311 -19.921 1.00 80.88 188 ALA A C 1
ATOM 1583 O O . ALA A 1 188 ? 25.210 -5.920 -20.953 1.00 80.88 188 ALA A O 1
ATOM 1584 N N . LEU A 1 189 ? 25.787 -5.252 -18.884 1.00 78.00 189 LEU A N 1
ATOM 1585 C CA . LEU A 1 189 ? 27.142 -5.814 -18.893 1.00 78.00 189 LEU A CA 1
ATOM 1586 C C . LEU A 1 189 ? 27.172 -7.348 -18.820 1.00 78.00 189 LEU A C 1
ATOM 1588 O O . LEU A 1 189 ? 27.918 -7.976 -19.565 1.00 78.00 189 LEU A O 1
ATOM 1592 N N . ILE A 1 190 ? 26.376 -7.949 -17.930 1.00 78.62 190 ILE A N 1
ATOM 1593 C CA . ILE A 1 190 ? 26.442 -9.390 -17.621 1.00 78.62 190 ILE A CA 1
ATOM 1594 C C . ILE A 1 190 ? 25.573 -10.227 -18.562 1.00 78.62 190 ILE A C 1
ATOM 1596 O O . ILE A 1 190 ? 25.893 -11.384 -18.821 1.00 78.62 190 ILE A O 1
ATOM 1600 N N . LEU A 1 191 ? 24.468 -9.671 -19.065 1.00 81.00 191 LEU A N 1
ATOM 1601 C CA . LEU A 1 191 ? 23.502 -10.422 -19.866 1.00 81.00 191 LEU A CA 1
ATOM 1602 C C . LEU A 1 191 ? 23.345 -9.837 -21.265 1.00 81.00 191 LEU A C 1
ATOM 1604 O O . LEU A 1 191 ? 23.614 -10.528 -22.240 1.00 81.00 191 LEU A O 1
ATOM 1608 N N . GLU A 1 192 ? 22.936 -8.577 -21.394 1.00 83.31 192 GLU A N 1
ATOM 1609 C CA . GLU A 1 192 ? 22.544 -8.018 -22.693 1.00 83.31 192 GLU A CA 1
ATOM 1610 C C . GLU A 1 192 ? 23.693 -8.016 -23.706 1.00 83.31 192 GLU A C 1
ATOM 1612 O O . GLU A 1 192 ? 23.514 -8.519 -24.813 1.00 83.31 192 GLU A O 1
ATOM 1617 N N . LEU A 1 193 ? 24.871 -7.509 -23.330 1.00 85.88 193 LEU A N 1
ATOM 1618 C CA . LEU A 1 193 ? 26.059 -7.467 -24.185 1.00 85.88 193 LEU A CA 1
ATOM 1619 C C . LEU A 1 193 ? 26.578 -8.861 -24.576 1.00 85.88 193 LEU A C 1
ATOM 1621 O O . LEU A 1 193 ? 26.676 -9.125 -25.779 1.00 85.88 193 LEU A O 1
ATOM 1625 N N . PRO A 1 194 ? 26.911 -9.766 -23.632 1.00 86.50 194 PRO A N 1
ATOM 1626 C CA . PRO A 1 194 ? 27.495 -11.057 -23.984 1.00 86.50 194 PRO A CA 1
ATOM 1627 C C . PRO A 1 194 ? 26.504 -11.954 -24.720 1.00 86.50 194 PRO A C 1
ATOM 1629 O O . PRO A 1 194 ? 26.874 -12.571 -25.717 1.00 86.50 194 PRO A O 1
ATOM 1632 N N . VAL A 1 195 ? 25.239 -11.995 -24.289 1.00 86.44 195 VAL A N 1
ATOM 1633 C CA . VAL A 1 195 ? 24.225 -12.850 -24.921 1.00 86.44 195 VAL A CA 1
ATOM 1634 C C . VAL A 1 195 ? 23.871 -12.327 -26.310 1.00 86.44 195 VAL A C 1
ATOM 1636 O O . VAL A 1 195 ? 23.754 -13.128 -27.236 1.00 86.44 195 VAL A O 1
ATOM 1639 N N . SER A 1 196 ? 23.754 -11.005 -26.494 1.00 86.25 196 SER A N 1
ATOM 1640 C CA . SER A 1 196 ? 23.486 -10.450 -27.827 1.00 86.25 196 SER A CA 1
ATOM 1641 C C . SER A 1 196 ? 24.630 -10.743 -28.788 1.00 86.25 196 SER A C 1
ATOM 1643 O O . SER A 1 196 ? 24.389 -11.233 -29.885 1.00 86.25 196 SER A O 1
ATOM 1645 N N . ARG A 1 197 ? 25.877 -10.541 -28.345 1.00 87.19 197 ARG A N 1
ATOM 1646 C CA . ARG A 1 197 ? 27.056 -10.833 -29.165 1.00 87.19 197 ARG A CA 1
ATOM 1647 C C . ARG A 1 197 ? 27.173 -12.319 -29.507 1.00 87.19 197 ARG A C 1
ATOM 1649 O O . ARG A 1 197 ? 27.544 -12.646 -30.626 1.00 87.19 197 ARG A O 1
ATOM 1656 N N . TYR A 1 198 ? 26.854 -13.205 -28.564 1.00 89.50 198 TYR A N 1
ATOM 1657 C CA . TYR A 1 198 ? 26.908 -14.651 -28.776 1.00 89.50 198 TYR A CA 1
ATOM 1658 C C . TYR A 1 198 ? 25.812 -15.157 -29.727 1.00 89.50 198 TYR A C 1
ATOM 1660 O O . TYR A 1 198 ? 26.097 -15.981 -30.589 1.00 89.50 198 TYR A O 1
ATOM 1668 N N . LEU A 1 199 ? 24.571 -14.670 -29.590 1.00 88.94 199 LEU A N 1
ATOM 1669 C CA . LEU A 1 199 ? 23.429 -15.160 -30.376 1.00 88.94 199 LEU A CA 1
ATOM 1670 C C . LEU A 1 199 ? 23.253 -14.463 -31.730 1.00 88.94 199 LEU A C 1
ATOM 1672 O O . LEU A 1 199 ? 22.815 -15.104 -32.680 1.00 88.94 199 LEU A O 1
ATOM 1676 N N . TYR A 1 200 ? 23.546 -13.165 -31.814 1.00 84.94 200 TYR A N 1
ATOM 1677 C CA . TYR A 1 200 ? 23.269 -12.344 -33.000 1.00 84.94 200 TYR A CA 1
ATOM 1678 C C . TYR A 1 200 ? 24.538 -11.885 -33.727 1.00 84.94 200 TYR A C 1
ATOM 1680 O O . TYR A 1 200 ? 24.453 -11.391 -34.845 1.00 84.94 200 TYR A O 1
ATOM 1688 N N . GLY A 1 201 ? 25.722 -12.071 -33.132 1.00 81.75 201 GLY A N 1
ATOM 1689 C CA . GLY A 1 201 ? 27.006 -11.693 -33.732 1.00 81.75 201 GLY A CA 1
ATOM 1690 C C . GLY A 1 201 ? 27.305 -10.191 -33.697 1.00 81.75 201 GLY A C 1
ATOM 1691 O O . GLY A 1 201 ? 28.465 -9.797 -33.813 1.00 81.75 201 GLY A O 1
ATOM 1692 N N . ASP A 1 202 ? 26.296 -9.354 -33.462 1.00 79.81 202 ASP A N 1
ATOM 1693 C CA . ASP A 1 202 ? 26.403 -7.910 -33.333 1.00 79.81 202 ASP A CA 1
ATOM 1694 C C . ASP A 1 202 ? 25.703 -7.386 -32.068 1.00 79.81 202 ASP A C 1
ATOM 1696 O O . ASP A 1 202 ? 25.015 -8.093 -31.326 1.00 79.81 202 ASP A O 1
ATOM 1700 N N . VAL A 1 203 ? 25.957 -6.113 -31.769 1.00 82.31 203 VAL A N 1
ATOM 1701 C CA . VAL A 1 203 ? 25.355 -5.419 -30.636 1.00 82.31 203 VAL A CA 1
ATOM 1702 C C . VAL A 1 203 ? 24.830 -4.084 -31.128 1.00 82.31 203 VAL A C 1
ATOM 1704 O O . VAL A 1 203 ? 25.600 -3.172 -31.436 1.00 82.31 203 VAL A O 1
ATOM 1707 N N . ASN A 1 204 ? 23.509 -3.940 -31.145 1.00 86.62 204 ASN A N 1
ATOM 1708 C CA . ASN A 1 204 ? 22.897 -2.664 -31.463 1.00 86.62 204 ASN A CA 1
ATOM 1709 C C . ASN A 1 204 ? 23.022 -1.694 -30.276 1.00 86.62 204 ASN A C 1
ATOM 1711 O O . ASN A 1 204 ? 22.240 -1.728 -29.322 1.00 86.62 204 ASN A O 1
ATOM 1715 N N . MET A 1 205 ? 23.994 -0.784 -30.363 1.00 86.19 205 MET A N 1
ATOM 1716 C CA . MET A 1 205 ? 24.246 0.221 -29.326 1.00 86.19 205 MET A CA 1
ATOM 1717 C C . MET A 1 205 ? 23.052 1.149 -29.090 1.00 86.19 205 MET A C 1
ATOM 1719 O O . MET A 1 205 ? 22.802 1.537 -27.950 1.00 86.19 205 MET A O 1
ATOM 1723 N N . SER A 1 206 ? 22.264 1.458 -30.127 1.00 88.00 206 SER A N 1
ATOM 1724 C CA . SER A 1 206 ? 21.061 2.282 -29.961 1.00 88.00 206 SER A CA 1
ATOM 1725 C C . SER A 1 206 ? 20.030 1.595 -29.061 1.00 88.00 206 SER A C 1
ATOM 1727 O O . SER A 1 206 ? 19.470 2.232 -28.167 1.00 88.00 206 SER A O 1
ATOM 1729 N N . SER A 1 207 ? 19.848 0.279 -29.216 1.00 88.94 207 SER A N 1
ATOM 1730 C CA . SER A 1 207 ? 18.946 -0.502 -28.371 1.00 88.94 207 SER A CA 1
ATOM 1731 C C . SER A 1 207 ? 19.418 -0.520 -26.924 1.00 88.94 207 SER A C 1
ATOM 1733 O O . SER A 1 207 ? 18.608 -0.286 -26.035 1.00 88.94 207 SER A O 1
ATOM 1735 N N . ILE A 1 208 ? 20.719 -0.698 -26.675 1.00 87.38 208 ILE A N 1
ATOM 1736 C CA . ILE A 1 208 ? 21.277 -0.682 -25.314 1.00 87.38 208 ILE A CA 1
ATOM 1737 C C . ILE A 1 208 ? 21.072 0.677 -24.646 1.00 87.38 208 ILE A C 1
ATOM 1739 O O . ILE A 1 208 ? 20.639 0.730 -23.493 1.00 87.38 208 ILE A O 1
ATOM 1743 N N . ILE A 1 209 ? 21.337 1.775 -25.359 1.00 89.19 209 ILE A N 1
ATOM 1744 C CA . ILE A 1 209 ? 21.167 3.135 -24.831 1.00 89.19 209 ILE A CA 1
ATOM 1745 C C . ILE A 1 209 ? 19.701 3.386 -24.472 1.00 89.19 209 ILE A C 1
ATOM 1747 O O . ILE A 1 209 ? 19.400 3.792 -23.348 1.00 89.19 209 ILE A O 1
ATOM 1751 N N . ILE A 1 210 ? 18.775 3.092 -25.390 1.00 91.38 210 ILE A N 1
ATOM 1752 C CA . ILE A 1 210 ? 17.338 3.267 -25.146 1.00 91.38 210 ILE A CA 1
ATOM 1753 C C . ILE A 1 210 ? 16.893 2.386 -23.978 1.00 91.38 210 ILE A C 1
ATOM 1755 O O . ILE A 1 210 ? 16.222 2.866 -23.069 1.00 91.38 210 ILE A O 1
ATOM 1759 N N . ASN A 1 211 ? 17.304 1.119 -23.951 1.00 90.00 211 ASN A N 1
ATOM 1760 C CA . ASN A 1 211 ? 16.951 0.178 -22.891 1.00 90.00 211 ASN A CA 1
ATOM 1761 C C . ASN A 1 211 ? 17.485 0.620 -21.519 1.00 90.00 211 ASN A C 1
ATOM 1763 O O . ASN A 1 211 ? 16.880 0.339 -20.488 1.00 90.00 211 ASN A O 1
ATOM 1767 N N . SER A 1 212 ? 18.603 1.340 -21.507 1.00 87.69 212 SER A N 1
ATOM 1768 C CA . SER A 1 212 ? 19.236 1.860 -20.298 1.00 87.69 212 SER A CA 1
ATOM 1769 C C . SER A 1 212 ? 18.571 3.121 -19.758 1.00 87.69 212 SER A C 1
ATOM 1771 O O . SER A 1 212 ? 18.359 3.248 -18.554 1.00 87.69 212 SER A O 1
ATOM 1773 N N . ILE A 1 213 ? 18.230 4.055 -20.645 1.00 89.56 213 ILE A N 1
ATOM 1774 C CA . ILE A 1 213 ? 17.754 5.391 -20.268 1.00 89.56 213 ILE A CA 1
ATOM 1775 C C . ILE A 1 213 ? 16.226 5.434 -20.133 1.00 89.56 213 ILE A C 1
ATOM 1777 O O . ILE A 1 213 ? 15.692 6.163 -19.294 1.00 89.56 213 ILE A O 1
ATOM 1781 N N . PHE A 1 214 ? 15.503 4.647 -20.931 1.00 92.50 214 PHE A N 1
ATOM 1782 C CA . PHE A 1 214 ? 14.046 4.706 -20.980 1.00 92.50 214 PHE A CA 1
ATOM 1783 C C . PHE A 1 214 ? 13.366 4.352 -19.646 1.00 92.50 214 PHE A C 1
ATOM 1785 O O . PHE A 1 214 ? 12.500 5.124 -19.233 1.00 92.50 214 PHE A O 1
ATOM 1792 N N . PRO A 1 215 ? 13.717 3.264 -18.926 1.00 89.69 215 PRO A N 1
ATOM 1793 C CA . PRO A 1 215 ? 13.030 2.929 -17.676 1.00 89.69 215 PRO A CA 1
ATOM 1794 C C . PRO A 1 215 ? 13.171 4.012 -16.582 1.00 89.69 215 PRO A C 1
ATOM 1796 O O . PRO A 1 215 ? 12.153 4.383 -15.990 1.00 89.69 215 PRO A O 1
ATOM 1799 N N . PRO A 1 216 ? 14.366 4.591 -16.335 1.00 87.38 216 PRO A N 1
ATOM 1800 C CA . PRO A 1 216 ? 14.511 5.731 -15.431 1.00 87.38 216 PRO A CA 1
ATOM 1801 C C . PRO A 1 216 ? 13.706 6.971 -15.858 1.00 87.38 216 PRO A C 1
ATOM 1803 O O . PRO A 1 216 ? 13.046 7.588 -15.020 1.00 87.38 216 PRO A O 1
ATOM 1806 N N . ILE A 1 217 ? 13.693 7.315 -17.153 1.00 91.62 217 ILE A N 1
ATOM 1807 C CA . ILE A 1 217 ? 12.877 8.428 -17.672 1.00 91.62 217 ILE A CA 1
ATOM 1808 C C . ILE A 1 217 ? 11.387 8.158 -17.456 1.00 91.62 217 ILE A C 1
ATOM 1810 O O . ILE A 1 217 ? 10.668 9.021 -16.954 1.00 91.62 217 ILE A O 1
ATOM 1814 N N . LEU A 1 218 ? 10.920 6.952 -17.786 1.00 91.56 218 LEU A N 1
ATOM 1815 C CA . LEU A 1 218 ? 9.534 6.540 -17.584 1.00 91.56 218 LEU A CA 1
ATOM 1816 C C . LEU A 1 218 ? 9.125 6.698 -16.116 1.00 91.56 218 LEU A C 1
ATOM 1818 O O . LEU A 1 218 ? 8.031 7.182 -15.826 1.00 91.56 218 LEU A O 1
ATOM 1822 N N . MET A 1 219 ? 10.010 6.333 -15.186 1.00 85.94 219 MET A N 1
ATOM 1823 C CA . MET A 1 219 ? 9.763 6.508 -13.761 1.00 85.94 219 MET A CA 1
ATOM 1824 C C . MET A 1 219 ? 9.562 7.980 -13.387 1.00 85.94 219 MET A C 1
ATOM 1826 O O . MET A 1 219 ? 8.576 8.306 -12.724 1.00 85.94 219 MET A O 1
ATOM 1830 N N . LEU A 1 220 ? 10.458 8.867 -13.829 1.00 87.69 220 LEU A N 1
ATOM 1831 C CA . LEU A 1 220 ? 10.355 10.307 -13.571 1.00 87.69 220 LEU A CA 1
ATOM 1832 C C . LEU A 1 220 ? 9.063 10.894 -14.148 1.00 87.69 220 LEU A C 1
ATOM 1834 O O . LEU A 1 220 ? 8.368 11.638 -13.454 1.00 87.69 220 LEU A O 1
ATOM 1838 N N . ILE A 1 221 ? 8.701 10.499 -15.374 1.00 91.00 221 ILE A N 1
ATOM 1839 C CA . ILE A 1 221 ? 7.452 10.911 -16.021 1.00 91.00 221 ILE A CA 1
ATOM 1840 C C . ILE A 1 221 ? 6.260 10.502 -15.151 1.00 91.00 221 ILE A C 1
ATOM 1842 O O . ILE A 1 221 ? 5.470 11.357 -14.756 1.00 91.00 221 ILE A O 1
ATOM 1846 N N . ILE A 1 222 ? 6.147 9.223 -14.780 1.00 88.31 222 ILE A N 1
ATOM 1847 C CA . ILE A 1 222 ? 5.004 8.738 -13.995 1.00 88.31 222 ILE A CA 1
ATOM 1848 C C . ILE A 1 222 ? 4.930 9.432 -12.626 1.00 88.31 222 ILE A C 1
ATOM 1850 O O . ILE A 1 222 ? 3.852 9.865 -12.219 1.00 88.31 222 ILE A O 1
ATOM 1854 N N . VAL A 1 223 ? 6.059 9.559 -11.921 1.00 85.56 223 VAL A N 1
ATOM 1855 C CA . VAL A 1 223 ? 6.097 10.168 -10.582 1.00 85.56 223 VAL A CA 1
ATOM 1856 C C . VAL A 1 223 ? 5.741 11.653 -10.627 1.00 85.56 223 VAL A C 1
ATOM 1858 O O . VAL A 1 223 ? 5.060 12.129 -9.721 1.00 85.56 223 VAL A O 1
ATOM 1861 N N . SER A 1 224 ? 6.117 12.381 -11.683 1.00 86.25 224 SER A N 1
ATOM 1862 C CA . SER A 1 224 ? 5.772 13.804 -11.823 1.00 86.25 224 SER A CA 1
ATOM 1863 C C . SER A 1 224 ? 4.263 14.063 -11.941 1.00 86.25 224 SER A C 1
ATOM 1865 O O . SER A 1 224 ? 3.784 15.122 -11.538 1.00 86.25 224 SER A O 1
ATOM 1867 N N . PHE A 1 225 ? 3.483 13.079 -12.406 1.00 86.44 225 PHE A N 1
ATOM 1868 C CA . PHE A 1 225 ? 2.020 13.161 -12.421 1.00 86.44 225 PHE A CA 1
ATOM 1869 C C . PHE A 1 225 ? 1.374 12.935 -11.047 1.00 86.44 225 PHE A C 1
ATOM 1871 O O . PHE A 1 225 ? 0.176 13.189 -10.880 1.00 86.44 225 PHE A O 1
ATOM 1878 N N . PHE A 1 226 ? 2.118 12.454 -10.047 1.00 85.88 226 PHE A N 1
ATOM 1879 C CA . PHE A 1 226 ? 1.570 12.217 -8.717 1.00 85.88 226 PHE A CA 1
ATOM 1880 C C . PHE A 1 226 ? 1.428 13.527 -7.945 1.00 85.88 226 PHE A C 1
ATOM 1882 O O . PHE A 1 226 ? 2.379 14.061 -7.381 1.00 85.88 226 PHE A O 1
ATOM 1889 N N . LYS A 1 227 ? 0.195 14.027 -7.874 1.00 86.31 227 LYS A N 1
ATOM 1890 C CA . LYS A 1 227 ? -0.137 15.216 -7.088 1.00 86.31 227 LYS A CA 1
ATOM 1891 C C . LYS A 1 227 ? -0.254 14.854 -5.606 1.00 86.31 227 LYS A C 1
ATOM 1893 O O . LYS A 1 227 ? -0.988 13.936 -5.241 1.00 86.31 227 LYS A O 1
ATOM 1898 N N . ILE A 1 228 ? 0.422 15.597 -4.736 1.00 89.62 228 ILE A N 1
ATOM 1899 C CA . ILE A 1 228 ? 0.183 15.539 -3.285 1.00 89.62 228 ILE A CA 1
ATOM 1900 C C . ILE A 1 228 ? -1.207 16.142 -2.994 1.00 89.62 228 ILE A C 1
ATOM 1902 O O . ILE A 1 228 ? -1.637 17.027 -3.740 1.00 89.62 228 ILE A O 1
ATOM 1906 N N . PRO A 1 229 ? -1.962 15.650 -1.991 1.00 89.69 229 PRO A N 1
ATOM 1907 C CA . PRO A 1 229 ? -3.246 16.251 -1.634 1.00 89.69 229 PRO A CA 1
ATOM 1908 C C . PRO A 1 229 ? -3.118 17.747 -1.294 1.00 89.69 229 PRO A C 1
ATOM 1910 O O . PRO A 1 229 ? -2.112 18.172 -0.730 1.00 89.69 229 PRO A O 1
ATOM 1913 N N . GLY A 1 230 ? -4.135 18.536 -1.653 1.00 89.56 230 GLY A N 1
ATOM 1914 C CA . GLY A 1 230 ? -4.166 19.992 -1.455 1.00 89.56 230 GLY A CA 1
ATOM 1915 C C . GLY A 1 230 ? -5.253 20.459 -0.480 1.00 89.56 230 GLY A C 1
ATOM 1916 O O . GLY A 1 230 ? -5.853 19.655 0.235 1.00 89.56 230 GLY A O 1
ATOM 1917 N N . GLU A 1 231 ? -5.542 21.763 -0.479 1.00 91.62 231 GLU A N 1
ATOM 1918 C CA . GLU A 1 231 ? -6.493 22.379 0.463 1.00 91.62 231 GLU A CA 1
ATOM 1919 C C . GLU A 1 231 ? -7.925 21.846 0.339 1.00 91.62 231 GLU A C 1
ATOM 1921 O O . GLU A 1 231 ? -8.613 21.686 1.346 1.00 91.62 231 GLU A O 1
ATOM 1926 N N . GLU A 1 232 ? -8.387 21.526 -0.872 1.00 91.69 232 GLU A N 1
ATOM 1927 C CA . GLU A 1 232 ? -9.715 20.933 -1.075 1.00 91.69 232 GLU A CA 1
ATOM 1928 C C . GLU A 1 232 ? -9.850 19.599 -0.323 1.00 91.69 232 GLU A C 1
ATOM 1930 O O . GLU A 1 232 ? -10.837 19.364 0.377 1.00 91.69 232 GLU A O 1
ATOM 1935 N N . ASN A 1 233 ? -8.810 18.762 -0.380 1.00 93.25 233 ASN A N 1
ATOM 1936 C CA . ASN A 1 233 ? -8.759 17.509 0.364 1.00 93.25 233 ASN A CA 1
ATOM 1937 C C . ASN A 1 233 ? -8.773 17.757 1.879 1.00 93.25 233 ASN A C 1
ATOM 1939 O O . ASN A 1 233 ? -9.498 17.074 2.598 1.00 93.25 233 ASN A O 1
ATOM 1943 N N . THR A 1 234 ? -8.043 18.767 2.362 1.00 95.88 234 THR A N 1
ATOM 1944 C CA . THR A 1 234 ? -8.068 19.184 3.776 1.00 95.88 234 THR A CA 1
ATOM 1945 C C . THR A 1 234 ? -9.472 19.607 4.218 1.00 95.88 234 THR A C 1
ATOM 1947 O O . THR A 1 234 ? -9.955 19.152 5.256 1.00 95.88 234 THR A O 1
ATOM 1950 N N . ARG A 1 235 ? -10.192 20.395 3.405 1.00 94.81 235 ARG A N 1
ATOM 1951 C CA . ARG A 1 235 ? -11.594 20.769 3.674 1.00 94.81 235 ARG A CA 1
ATOM 1952 C C . ARG A 1 235 ? -12.513 19.548 3.723 1.00 94.81 235 ARG A C 1
ATOM 1954 O O . ARG A 1 235 ? -13.381 19.473 4.592 1.00 94.81 235 ARG A O 1
ATOM 1961 N N . ASN A 1 236 ? -12.323 18.581 2.828 1.00 92.56 236 ASN A N 1
ATOM 1962 C CA . ASN A 1 236 ? -13.107 17.344 2.811 1.00 92.56 236 ASN A CA 1
ATOM 1963 C C . ASN A 1 236 ? -12.814 16.459 4.031 1.00 92.56 236 ASN A C 1
ATOM 1965 O O . ASN A 1 236 ? -13.746 15.934 4.644 1.00 92.56 236 ASN A O 1
ATOM 1969 N N . ILE A 1 237 ? -11.545 16.353 4.437 1.00 94.75 237 ILE A N 1
ATOM 1970 C CA . ILE A 1 237 ? -11.138 15.675 5.673 1.00 94.75 237 ILE A CA 1
ATOM 1971 C C . ILE A 1 237 ? -11.793 16.334 6.886 1.00 94.75 237 ILE A C 1
ATOM 1973 O O . ILE A 1 237 ? -12.388 15.625 7.694 1.00 94.75 237 ILE A O 1
ATOM 1977 N N . PHE A 1 238 ? -11.739 17.663 6.995 1.00 95.56 238 PHE A N 1
ATOM 1978 C CA . PHE A 1 238 ? -12.355 18.405 8.095 1.00 95.56 238 PHE A CA 1
ATOM 1979 C C . PHE A 1 238 ? -13.865 18.160 8.182 1.00 95.56 238 PHE A C 1
ATOM 1981 O O . PHE A 1 238 ? -14.368 17.770 9.235 1.00 95.56 238 PHE A O 1
ATOM 1988 N N . LYS A 1 239 ? -14.587 18.290 7.060 1.00 92.25 239 LYS A N 1
ATOM 1989 C CA . LYS A 1 239 ? -16.027 17.982 6.992 1.00 92.25 239 LYS A CA 1
ATOM 1990 C C . LYS A 1 239 ? -16.319 16.549 7.440 1.00 92.25 239 LYS A C 1
ATOM 1992 O O . LYS A 1 239 ? -17.289 16.304 8.153 1.00 92.25 239 LYS A O 1
ATOM 1997 N N . ARG A 1 240 ? -15.481 15.591 7.035 1.00 90.44 240 ARG A N 1
ATOM 1998 C CA . ARG A 1 240 ? -15.619 14.189 7.441 1.00 90.44 240 ARG A CA 1
ATOM 1999 C C . ARG A 1 240 ? -15.376 14.000 8.937 1.00 90.44 240 ARG A C 1
ATOM 2001 O O . ARG A 1 240 ? -16.129 13.254 9.548 1.00 90.44 240 ARG A O 1
ATOM 2008 N N . ILE A 1 241 ? -14.387 14.676 9.521 1.00 94.06 241 ILE A N 1
ATOM 2009 C CA . ILE A 1 241 ? -14.121 14.642 10.966 1.00 94.06 241 ILE A CA 1
ATOM 2010 C C . ILE A 1 241 ? -15.309 15.217 11.747 1.00 94.06 241 ILE A C 1
ATOM 2012 O O . ILE A 1 241 ? -15.771 14.559 12.673 1.00 94.06 241 ILE A O 1
ATOM 2016 N N . ILE A 1 242 ? -15.867 16.362 11.331 1.00 92.31 242 ILE A N 1
ATOM 2017 C CA . ILE A 1 242 ? -17.092 16.919 11.935 1.00 92.31 242 ILE A CA 1
ATOM 2018 C C . ILE A 1 242 ? -18.216 15.885 11.914 1.00 92.31 242 ILE A C 1
ATOM 2020 O O . ILE A 1 242 ? -18.815 15.611 12.945 1.00 92.31 242 ILE A O 1
ATOM 2024 N N . ASN A 1 243 ? -18.471 15.257 10.764 1.00 88.44 243 ASN A N 1
ATOM 2025 C CA . ASN A 1 243 ? -19.536 14.263 10.656 1.00 88.44 243 ASN A CA 1
ATOM 2026 C C . ASN A 1 243 ? -19.321 13.039 11.566 1.00 88.44 243 ASN A C 1
ATOM 2028 O O . ASN A 1 243 ? -20.300 12.439 12.004 1.00 88.44 243 ASN A O 1
ATOM 2032 N N . ILE A 1 244 ? -18.064 12.661 11.830 1.00 89.38 244 ILE A N 1
ATOM 2033 C CA . ILE A 1 244 ? -17.709 11.580 12.761 1.00 89.38 244 ILE A CA 1
ATOM 2034 C C . ILE A 1 244 ? -17.975 12.002 14.215 1.00 89.38 244 ILE A C 1
ATOM 2036 O O . ILE A 1 244 ? -18.501 11.198 14.978 1.00 89.38 244 ILE A O 1
ATOM 2040 N N . ILE A 1 245 ? -17.621 13.236 14.595 1.00 87.94 245 ILE A N 1
ATOM 2041 C CA . ILE A 1 245 ? -17.762 13.752 15.969 1.00 87.94 245 ILE A CA 1
ATOM 2042 C C . ILE A 1 245 ? -19.229 14.059 16.298 1.00 87.94 245 ILE A C 1
ATOM 2044 O O . ILE A 1 245 ? -19.745 13.571 17.299 1.00 87.94 245 ILE A O 1
ATOM 2048 N N . ASP A 1 246 ? -19.911 14.810 15.429 1.00 84.31 246 ASP A N 1
ATOM 2049 C CA . ASP A 1 246 ? -21.288 15.283 15.637 1.00 84.31 246 ASP A CA 1
ATOM 2050 C C . ASP A 1 246 ? -22.334 14.173 15.400 1.00 84.31 246 ASP A C 1
ATOM 2052 O O . ASP A 1 246 ? -23.531 14.408 15.554 1.00 84.31 246 ASP A O 1
ATOM 2056 N N . LYS A 1 247 ? -21.903 12.962 15.005 1.00 70.75 247 LYS A N 1
ATOM 2057 C CA . LYS A 1 247 ? -22.764 11.807 14.690 1.00 70.75 247 LYS A CA 1
ATOM 2058 C C . LYS A 1 247 ? -23.905 12.177 13.728 1.00 70.75 247 LYS A C 1
ATOM 2060 O O . LYS A 1 247 ? -25.064 11.839 13.944 1.00 70.75 247 LYS A O 1
ATOM 2065 N N . ASN A 1 248 ? -23.569 12.893 12.658 1.00 66.75 248 ASN A N 1
ATOM 2066 C CA . ASN A 1 248 ? -24.550 13.353 11.679 1.00 66.75 248 ASN A CA 1
ATOM 2067 C C . ASN A 1 248 ? -25.239 12.159 10.982 1.00 66.75 248 ASN A C 1
ATOM 2069 O O . ASN A 1 248 ? -24.586 11.400 10.259 1.00 66.75 248 ASN A O 1
ATOM 2073 N N . ASP A 1 249 ? -26.560 12.030 11.139 1.00 55.53 249 ASP A N 1
ATOM 2074 C CA . ASP A 1 249 ? -27.363 10.928 10.587 1.00 55.53 249 ASP A CA 1
ATOM 2075 C C . ASP A 1 249 ? -27.240 10.792 9.055 1.00 55.53 249 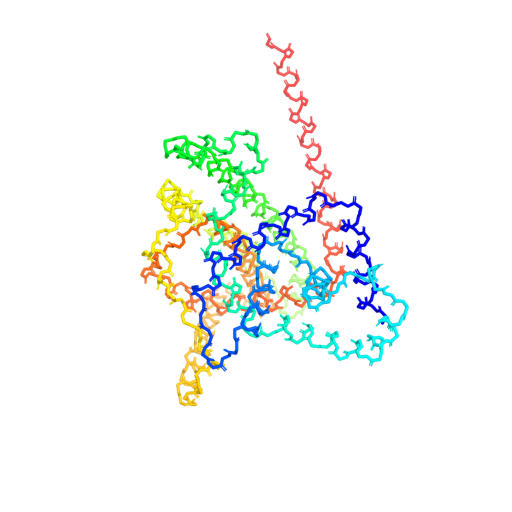ASP A C 1
ATOM 2077 O O . ASP A 1 249 ? -27.253 9.682 8.512 1.00 55.53 249 ASP A O 1
ATOM 2081 N N . ALA A 1 250 ? -27.026 11.897 8.330 1.00 58.78 250 ALA A N 1
ATOM 2082 C CA . ALA A 1 250 ? -26.819 11.871 6.878 1.00 58.78 250 ALA A CA 1
ATOM 2083 C C . ALA A 1 250 ? -25.484 11.211 6.475 1.00 58.78 250 ALA A C 1
ATOM 2085 O O . ALA A 1 250 ? -25.366 10.604 5.411 1.00 58.78 250 ALA A O 1
ATOM 2086 N N . PHE A 1 251 ? -24.460 11.292 7.329 1.00 58.84 251 PHE A N 1
ATOM 2087 C CA . PHE A 1 251 ? -23.198 10.581 7.126 1.00 58.84 251 PHE A CA 1
ATOM 2088 C C . PHE A 1 251 ? -23.305 9.107 7.546 1.00 58.84 251 PHE A C 1
ATOM 2090 O O . PHE A 1 251 ? -22.644 8.248 6.953 1.00 58.84 251 PHE A O 1
ATOM 2097 N N . GLU A 1 252 ? -24.131 8.796 8.543 1.00 53.34 252 GLU A N 1
ATOM 2098 C CA . GLU A 1 252 ? -24.361 7.436 9.050 1.00 53.34 252 GLU A CA 1
ATOM 2099 C C . GLU A 1 252 ? -25.174 6.542 8.098 1.00 53.34 252 GLU A C 1
ATOM 2101 O O . GLU A 1 252 ? -25.012 5.323 8.116 1.00 53.34 252 GLU A O 1
ATOM 2106 N N . THR A 1 253 ? -25.989 7.122 7.216 1.00 50.16 253 THR A N 1
ATOM 2107 C CA . THR A 1 253 ? -26.953 6.391 6.367 1.00 50.16 253 THR A CA 1
ATOM 2108 C C . THR A 1 253 ? -26.418 5.928 5.005 1.00 50.16 253 THR A C 1
ATOM 2110 O O . THR A 1 253 ? -27.070 5.132 4.327 1.00 50.16 253 THR A O 1
ATOM 2113 N N . SER A 1 254 ? -25.214 6.348 4.597 1.00 58.31 254 SER A N 1
ATOM 2114 C CA . SER A 1 254 ? -24.592 5.885 3.343 1.00 58.31 254 SER A CA 1
ATOM 2115 C C . SER A 1 254 ? -24.019 4.463 3.479 1.00 58.31 254 SER A C 1
ATOM 2117 O O . SER A 1 254 ? -22.856 4.253 3.825 1.00 58.31 254 SER A O 1
ATOM 2119 N N . ILE A 1 255 ? -24.860 3.457 3.227 1.00 62.06 255 ILE A N 1
ATOM 2120 C CA . ILE A 1 255 ? -24.469 2.044 3.302 1.00 62.06 255 ILE A CA 1
ATOM 2121 C C . ILE A 1 255 ? -23.735 1.638 2.019 1.00 62.06 255 ILE A C 1
ATOM 2123 O O . ILE A 1 255 ? -24.285 1.677 0.920 1.00 62.06 255 ILE A O 1
ATOM 2127 N N . SER A 1 256 ? -22.496 1.179 2.174 1.00 68.31 256 SER A N 1
ATOM 2128 C CA . SER A 1 256 ? -21.754 0.469 1.139 1.00 68.31 256 SER A CA 1
ATOM 2129 C C . SER A 1 256 ? -22.215 -0.987 1.102 1.00 68.31 256 SER A C 1
ATOM 2131 O O . SER A 1 256 ? -21.929 -1.779 2.009 1.00 68.31 256 SER A O 1
ATOM 2133 N N . TYR A 1 257 ? -22.965 -1.330 0.057 1.00 61.38 257 TYR A N 1
ATOM 2134 C CA . TYR A 1 257 ? -23.429 -2.690 -0.186 1.00 61.38 257 TYR A CA 1
ATOM 2135 C C . TYR A 1 257 ? -22.320 -3.522 -0.825 1.00 61.38 257 TYR A C 1
ATOM 2137 O O . TYR A 1 257 ? -21.784 -3.181 -1.880 1.00 61.38 257 TYR A O 1
ATOM 2145 N N . MET A 1 258 ? -22.002 -4.647 -0.193 1.00 66.62 258 MET A N 1
ATOM 2146 C CA . MET A 1 258 ? -21.095 -5.654 -0.722 1.00 66.62 25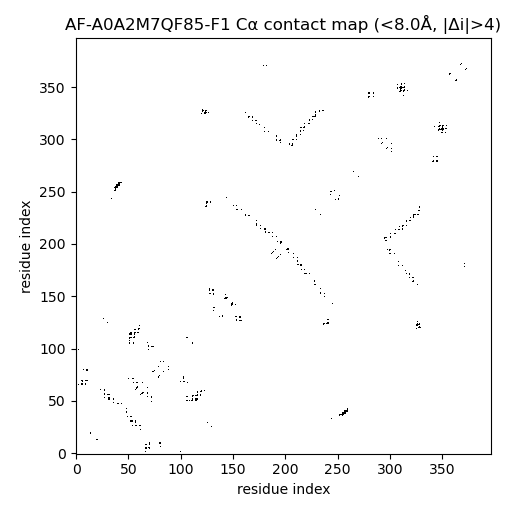8 MET A CA 1
ATOM 2147 C C . MET A 1 258 ? -21.888 -6.937 -1.007 1.00 66.62 258 MET A C 1
ATOM 2149 O O . MET A 1 258 ? -22.551 -7.466 -0.112 1.00 66.62 258 MET A O 1
ATOM 2153 N N . PRO A 1 259 ? -21.855 -7.460 -2.240 1.00 52.81 259 PRO A N 1
ATOM 2154 C CA . PRO A 1 259 ? -22.649 -8.632 -2.590 1.00 52.81 259 PRO A CA 1
ATOM 2155 C C . PRO A 1 259 ? -22.128 -9.904 -1.892 1.00 52.81 259 PRO A C 1
ATOM 2157 O O . PRO A 1 259 ? -20.919 -10.081 -1.717 1.00 52.81 259 PRO A O 1
ATOM 2160 N N . LYS A 1 260 ? -23.057 -10.808 -1.532 1.00 48.75 260 LYS A N 1
ATOM 2161 C CA . LYS A 1 260 ? -22.837 -12.082 -0.799 1.00 48.75 260 LYS A CA 1
ATOM 2162 C C . LYS A 1 260 ? -21.826 -13.013 -1.453 1.00 48.75 260 LYS A C 1
ATOM 2164 O O . LYS A 1 260 ? -21.212 -13.843 -0.805 1.00 48.75 260 LYS A O 1
ATOM 2169 N N . LYS A 1 261 ? -21.753 -12.943 -2.771 1.00 49.72 261 LYS A N 1
ATOM 2170 C CA . LYS A 1 261 ? -20.858 -13.672 -3.660 1.00 49.72 261 LYS A CA 1
ATOM 2171 C C . LYS A 1 261 ? -20.517 -12.680 -4.771 1.00 49.72 261 LYS A C 1
ATOM 2173 O O . LYS A 1 261 ? -21.348 -11.812 -5.056 1.00 49.72 261 LYS A O 1
ATOM 2178 N N . PRO A 1 262 ? -19.358 -12.774 -5.446 1.00 51.44 262 PRO A N 1
ATOM 2179 C CA . PRO A 1 262 ? -19.275 -12.193 -6.780 1.00 51.44 262 PRO A CA 1
ATOM 2180 C C . PRO A 1 262 ? -20.477 -12.755 -7.546 1.00 51.44 262 PRO A C 1
ATOM 2182 O O . PRO A 1 262 ? -20.553 -13.975 -7.688 1.00 51.44 262 PRO A O 1
ATOM 2185 N N . LYS A 1 263 ? -21.458 -11.895 -7.881 1.00 48.53 263 LYS A N 1
ATOM 2186 C CA . LYS A 1 263 ? -22.706 -12.232 -8.595 1.00 48.53 263 LYS A CA 1
ATOM 2187 C C . LYS A 1 263 ? -22.397 -13.376 -9.544 1.00 48.53 263 LYS A C 1
ATOM 2189 O O . LYS A 1 263 ? -21.426 -13.196 -10.283 1.00 48.53 263 LYS A O 1
ATOM 2194 N N . GLU A 1 264 ? -23.129 -14.499 -9.469 1.00 49.19 264 GLU A N 1
ATOM 2195 C CA . GLU A 1 264 ? -22.932 -15.645 -10.367 1.00 49.19 264 GLU A CA 1
ATOM 2196 C C . GLU A 1 264 ? -22.647 -15.096 -11.744 1.00 49.19 264 GLU A C 1
ATOM 2198 O O . GLU A 1 264 ? -23.461 -14.394 -12.356 1.00 49.19 264 GLU A O 1
ATOM 2203 N N . ARG A 1 265 ? -21.373 -15.205 -12.097 1.00 52.50 265 ARG A N 1
ATOM 2204 C CA . ARG A 1 265 ? -20.844 -14.357 -13.129 1.00 52.50 265 ARG A CA 1
ATOM 2205 C C . ARG A 1 265 ? -21.479 -14.914 -14.392 1.00 52.50 265 ARG A C 1
ATOM 2207 O O . ARG A 1 265 ? -21.207 -16.066 -14.709 1.00 52.50 265 ARG A O 1
ATOM 2214 N N . ARG A 1 266 ? -22.367 -14.162 -15.059 1.00 66.75 266 ARG A N 1
ATOM 2215 C CA . ARG A 1 266 ? -22.984 -14.624 -16.313 1.00 66.75 266 ARG A CA 1
ATOM 2216 C C . ARG A 1 266 ? -21.833 -15.120 -17.190 1.00 66.75 266 ARG A C 1
ATOM 2218 O O . ARG A 1 266 ? -20.997 -14.282 -17.532 1.00 66.75 266 ARG A O 1
ATOM 2225 N N . PRO A 1 267 ? -21.716 -16.426 -17.490 1.00 75.50 267 PRO A N 1
ATOM 2226 C CA . PRO A 1 267 ? -20.480 -16.982 -18.040 1.00 75.50 267 PRO A CA 1
ATOM 2227 C C . PRO A 1 267 ? -20.087 -16.278 -19.342 1.00 75.50 267 PRO A C 1
ATOM 2229 O O . PRO A 1 267 ? -18.917 -15.989 -19.555 1.00 75.50 267 PRO A O 1
ATOM 2232 N N . ILE A 1 268 ? -21.086 -15.850 -20.118 1.00 82.44 268 ILE A N 1
ATOM 2233 C CA . ILE A 1 268 ? -20.949 -15.010 -21.314 1.00 82.44 268 ILE A CA 1
ATOM 2234 C C . ILE A 1 268 ? -20.331 -13.634 -21.020 1.00 82.44 268 ILE A C 1
ATOM 2236 O O . ILE A 1 268 ? -19.453 -13.195 -21.753 1.00 82.44 268 ILE A O 1
ATOM 2240 N N . LEU A 1 269 ? -20.743 -12.948 -19.947 1.00 79.81 269 LEU A N 1
ATOM 2241 C CA . LEU A 1 269 ? -20.141 -11.665 -19.568 1.00 79.81 269 LEU A CA 1
ATOM 2242 C C . LEU A 1 269 ? -18.711 -11.845 -19.062 1.00 79.81 269 LEU A C 1
ATOM 2244 O O . LEU A 1 269 ? -17.863 -11.027 -19.393 1.00 79.81 269 LEU A O 1
ATOM 2248 N N . ILE A 1 270 ? -18.418 -12.905 -18.296 1.00 79.69 270 ILE A N 1
ATOM 2249 C CA . ILE A 1 270 ? -17.028 -13.209 -17.914 1.00 79.69 270 ILE A CA 1
ATOM 2250 C C . ILE A 1 270 ? -16.207 -13.426 -19.158 1.00 79.69 270 ILE A C 1
ATOM 2252 O O . ILE A 1 270 ? -15.154 -12.832 -19.282 1.00 79.69 270 ILE A O 1
ATOM 2256 N N . PHE A 1 271 ? -16.690 -14.282 -20.054 1.00 81.38 271 PHE A N 1
ATOM 2257 C CA . PHE A 1 271 ? -15.990 -14.634 -21.267 1.00 81.38 271 PHE A CA 1
ATOM 2258 C C . PHE A 1 271 ? -15.723 -13.382 -22.103 1.00 81.38 271 PHE A C 1
ATOM 2260 O O . PHE A 1 271 ? -14.582 -13.149 -22.484 1.00 81.38 271 PHE A O 1
ATOM 2267 N N . GLY A 1 272 ? -16.722 -12.507 -22.264 1.00 85.56 272 GLY A N 1
ATOM 2268 C CA . GLY A 1 272 ? -16.560 -11.199 -22.898 1.00 85.56 272 GLY A CA 1
ATOM 2269 C C . GLY A 1 272 ? -15.528 -10.308 -22.198 1.00 85.56 272 GLY A C 1
ATOM 2270 O O . GLY A 1 272 ? -14.637 -9.781 -22.856 1.00 85.56 272 GLY A O 1
ATOM 2271 N N . PHE A 1 273 ? -15.582 -10.173 -20.868 1.00 82.06 273 PHE A N 1
ATOM 2272 C CA . PHE A 1 273 ? -14.601 -9.388 -20.109 1.00 82.06 273 PHE A CA 1
ATOM 2273 C C . PHE A 1 273 ? -13.198 -9.999 -20.134 1.00 82.06 273 PHE A C 1
ATOM 2275 O O . PHE A 1 273 ? -12.220 -9.262 -20.167 1.00 82.06 273 PHE A O 1
ATOM 2282 N N . THR A 1 274 ? -13.081 -11.325 -20.135 1.00 82.88 274 THR A N 1
ATOM 2283 C CA . THR A 1 274 ? -11.816 -12.050 -20.246 1.00 82.88 274 THR A CA 1
ATOM 2284 C C . THR A 1 274 ? -11.231 -11.868 -21.635 1.00 82.88 274 THR A C 1
ATOM 2286 O O . THR A 1 274 ? -10.059 -11.532 -21.722 1.00 82.88 274 THR A O 1
ATOM 2289 N N . ILE A 1 275 ? -12.028 -11.988 -22.703 1.00 87.44 275 ILE A N 1
ATOM 2290 C CA . ILE A 1 275 ? -11.589 -11.668 -24.067 1.00 87.44 275 ILE A CA 1
ATOM 2291 C C . ILE A 1 275 ? -11.127 -10.220 -24.138 1.00 87.44 275 ILE A C 1
ATOM 2293 O O . ILE A 1 275 ? -10.030 -9.963 -24.621 1.00 87.44 275 ILE A O 1
ATOM 2297 N N . PHE A 1 276 ? -11.928 -9.277 -23.637 1.00 85.00 276 PHE A N 1
ATOM 2298 C CA . PHE A 1 276 ? -11.572 -7.863 -23.653 1.00 85.00 276 PHE A CA 1
ATOM 2299 C C . PHE A 1 276 ? -10.265 -7.606 -22.893 1.00 85.00 276 PHE A C 1
ATOM 2301 O O . PHE A 1 276 ? -9.376 -6.933 -23.406 1.00 85.00 276 PHE A O 1
ATOM 2308 N N . TYR A 1 277 ? -10.103 -8.198 -21.709 1.00 83.88 277 TYR A N 1
ATOM 2309 C CA . TYR A 1 277 ? -8.883 -8.103 -20.909 1.00 83.88 277 TYR A CA 1
ATOM 2310 C C . TYR A 1 277 ? -7.668 -8.754 -21.592 1.00 83.88 277 TYR A C 1
ATOM 2312 O O . TYR A 1 277 ? -6.585 -8.178 -21.620 1.00 83.88 277 TYR A O 1
ATOM 2320 N N . SER A 1 278 ? -7.827 -9.930 -22.197 1.00 88.44 278 SER A N 1
ATOM 2321 C CA . SER A 1 278 ? -6.772 -10.568 -22.992 1.00 88.44 278 SER A CA 1
ATOM 2322 C C . SER A 1 278 ? -6.409 -9.727 -24.215 1.00 88.44 278 SER A C 1
ATOM 2324 O O . SER A 1 278 ? -5.235 -9.613 -24.559 1.00 88.44 278 SER A O 1
ATOM 2326 N N . LEU A 1 279 ? -7.395 -9.084 -24.841 1.00 90.69 279 LEU A N 1
ATOM 2327 C CA . LEU A 1 279 ? -7.187 -8.194 -25.972 1.00 90.69 279 LEU A CA 1
ATOM 2328 C C . LEU A 1 279 ? -6.393 -6.948 -25.563 1.00 90.69 279 LEU A C 1
ATOM 2330 O O . LEU A 1 279 ? -5.498 -6.555 -26.307 1.00 90.69 279 LEU A O 1
ATOM 2334 N N . THR A 1 280 ? -6.634 -6.363 -24.381 1.00 88.81 280 THR A N 1
ATOM 2335 C CA . THR A 1 280 ? -5.812 -5.234 -23.898 1.00 88.81 280 THR A CA 1
ATOM 2336 C C . THR A 1 280 ? -4.349 -5.643 -23.741 1.00 88.81 280 THR A C 1
ATOM 2338 O O . THR A 1 280 ? -3.450 -4.889 -24.119 1.00 88.81 280 THR A O 1
ATOM 2341 N N . PHE A 1 281 ? -4.100 -6.867 -23.267 1.00 91.62 281 PHE A N 1
ATOM 2342 C CA . PHE A 1 281 ? -2.761 -7.430 -23.132 1.00 91.62 281 PHE A CA 1
ATOM 2343 C C . PHE A 1 281 ? -2.087 -7.627 -24.495 1.00 91.62 281 PHE A C 1
ATOM 2345 O O . PHE A 1 281 ? -0.971 -7.151 -24.704 1.00 91.62 281 PHE A O 1
ATOM 2352 N N . ILE A 1 282 ? -2.789 -8.256 -25.445 1.00 94.12 282 ILE A N 1
ATOM 2353 C CA . ILE A 1 282 ? -2.296 -8.491 -26.810 1.00 94.12 282 ILE A CA 1
ATOM 2354 C C . ILE A 1 282 ? -2.007 -7.165 -27.513 1.00 94.12 282 ILE A C 1
ATOM 2356 O O . ILE A 1 282 ? -0.924 -7.003 -28.072 1.00 94.12 282 ILE A O 1
ATOM 2360 N N . ILE A 1 283 ? -2.935 -6.205 -27.469 1.00 95.12 283 ILE A N 1
ATOM 2361 C CA . ILE A 1 283 ? -2.768 -4.891 -28.102 1.00 95.12 283 ILE A CA 1
ATOM 2362 C C . ILE A 1 283 ? -1.569 -4.167 -27.494 1.00 95.12 283 ILE A C 1
ATOM 2364 O O . ILE A 1 283 ? -0.697 -3.710 -28.231 1.00 95.12 283 ILE A O 1
ATOM 2368 N N . THR A 1 284 ? -1.483 -4.103 -26.164 1.00 94.12 284 THR A N 1
ATOM 2369 C CA . THR A 1 284 ? -0.397 -3.398 -25.472 1.00 94.12 284 THR A CA 1
ATOM 2370 C C . THR A 1 284 ? 0.962 -4.016 -25.795 1.00 94.12 284 THR A C 1
ATOM 2372 O O . THR A 1 284 ? 1.875 -3.300 -26.205 1.00 94.12 284 THR A O 1
ATOM 2375 N N . LEU A 1 285 ? 1.102 -5.343 -25.698 1.00 93.25 285 LEU A N 1
ATOM 2376 C CA . LEU A 1 285 ? 2.358 -6.018 -26.028 1.00 93.25 285 LEU A CA 1
ATOM 2377 C C . LEU A 1 285 ? 2.705 -5.924 -27.514 1.00 93.25 285 LEU A C 1
ATOM 2379 O O . LEU A 1 285 ? 3.870 -5.732 -27.844 1.00 93.25 285 LEU A O 1
ATOM 2383 N N . THR A 1 286 ? 1.718 -5.995 -28.411 1.00 95.06 286 THR A N 1
ATOM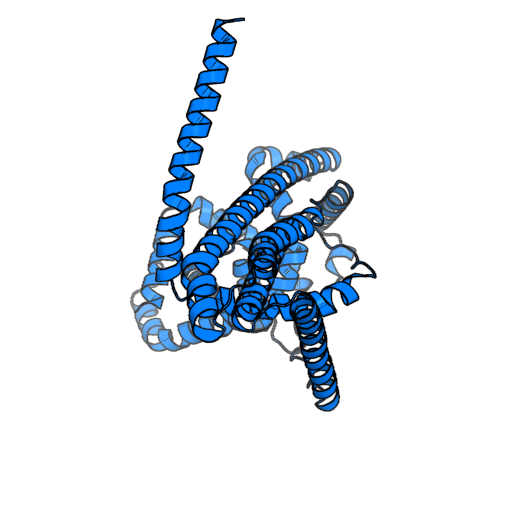 2384 C CA . THR A 1 286 ? 1.942 -5.836 -29.856 1.00 95.06 286 THR A CA 1
ATOM 2385 C C . THR A 1 286 ? 2.426 -4.429 -30.189 1.00 95.06 286 THR A C 1
ATOM 2387 O O . THR A 1 286 ? 3.315 -4.271 -31.024 1.00 95.06 286 THR A O 1
ATOM 2390 N N . LEU A 1 287 ? 1.871 -3.396 -29.548 1.00 95.31 287 LEU A N 1
ATOM 2391 C CA . LEU A 1 287 ? 2.316 -2.014 -29.733 1.00 95.31 287 LEU A CA 1
ATOM 2392 C C . LEU A 1 287 ? 3.745 -1.814 -29.228 1.00 95.31 287 LEU A C 1
ATOM 2394 O O . LEU A 1 287 ? 4.559 -1.244 -29.953 1.00 95.31 287 LEU A O 1
ATOM 2398 N N . ILE A 1 288 ? 4.064 -2.334 -28.037 1.00 94.50 288 ILE A N 1
ATOM 2399 C CA . ILE A 1 288 ? 5.428 -2.301 -27.493 1.00 94.50 288 ILE A CA 1
ATOM 2400 C C . ILE A 1 288 ? 6.380 -3.035 -28.441 1.00 94.50 288 ILE A C 1
ATOM 2402 O O . ILE A 1 288 ? 7.366 -2.453 -28.880 1.00 94.50 288 ILE A O 1
ATOM 2406 N N . TYR A 1 289 ? 6.052 -4.266 -28.836 1.00 95.06 289 TYR A N 1
ATOM 2407 C CA . TYR A 1 289 ? 6.848 -5.070 -29.763 1.00 95.06 289 TYR A CA 1
ATOM 2408 C C . TYR A 1 289 ? 7.098 -4.342 -31.090 1.00 95.06 289 TYR A C 1
ATOM 2410 O O . TYR A 1 289 ? 8.245 -4.171 -31.492 1.00 95.06 289 TYR A O 1
ATOM 2418 N N . LYS A 1 290 ? 6.048 -3.829 -31.745 1.00 96.44 290 LYS A N 1
ATOM 2419 C CA . LYS A 1 290 ? 6.181 -3.062 -32.995 1.00 96.44 290 LYS A CA 1
ATOM 2420 C C . LYS A 1 290 ? 7.001 -1.782 -32.812 1.00 96.44 290 LYS A C 1
ATOM 2422 O O . LYS A 1 290 ? 7.641 -1.339 -33.762 1.00 96.44 290 LYS A O 1
ATOM 2427 N N . GLY A 1 291 ? 6.955 -1.154 -31.639 1.00 94.88 291 GLY A N 1
ATOM 2428 C CA . GLY A 1 291 ? 7.820 -0.023 -31.300 1.00 94.88 291 GLY A CA 1
ATOM 2429 C C . GLY A 1 291 ? 9.288 -0.441 -31.225 1.00 94.88 291 GLY A C 1
ATOM 2430 O O . GLY A 1 291 ? 10.131 0.161 -31.879 1.00 94.88 291 GLY A O 1
ATOM 2431 N N . LEU A 1 292 ? 9.579 -1.522 -30.502 1.00 94.31 292 LEU A N 1
ATOM 2432 C CA . LEU A 1 292 ? 10.937 -2.031 -30.304 1.00 94.31 292 LEU A CA 1
ATOM 2433 C C . LEU A 1 292 ? 11.570 -2.577 -31.590 1.00 94.31 292 LEU A C 1
ATOM 2435 O O . LEU A 1 292 ? 12.746 -2.323 -31.838 1.00 94.31 292 LEU A O 1
ATOM 2439 N N . VAL A 1 293 ? 10.795 -3.255 -32.443 1.00 94.00 293 VAL A N 1
ATOM 2440 C CA . VAL A 1 293 ? 11.258 -3.712 -33.767 1.00 94.00 293 VAL A CA 1
ATOM 2441 C C . VAL A 1 293 ? 11.682 -2.528 -34.637 1.00 94.00 293 VAL A C 1
ATOM 2443 O O . VAL A 1 293 ? 12.732 -2.586 -35.264 1.00 94.00 293 VAL A O 1
ATOM 2446 N N . ARG A 1 294 ? 10.923 -1.421 -34.637 1.00 94.38 294 ARG A N 1
ATOM 2447 C CA . ARG A 1 294 ? 11.305 -0.202 -35.382 1.00 94.38 294 ARG A CA 1
ATOM 2448 C C . ARG A 1 294 ? 12.576 0.459 -34.850 1.00 94.38 294 ARG A C 1
ATOM 2450 O O . ARG A 1 294 ? 13.230 1.186 -35.586 1.00 94.38 294 ARG A O 1
ATOM 2457 N N . LEU A 1 295 ? 12.913 0.210 -33.589 1.00 92.00 295 LEU A N 1
ATOM 2458 C CA . LEU A 1 295 ? 14.150 0.657 -32.950 1.00 92.00 295 LEU A CA 1
ATOM 2459 C C . LEU A 1 295 ? 15.280 -0.382 -33.076 1.00 92.00 295 LEU A C 1
ATOM 2461 O O . LEU A 1 295 ? 16.306 -0.253 -32.409 1.00 92.00 295 LEU A O 1
ATOM 2465 N N . ASN A 1 296 ? 15.092 -1.413 -33.911 1.00 90.56 296 ASN A N 1
ATOM 2466 C CA . ASN A 1 296 ? 16.056 -2.478 -34.188 1.00 90.56 296 ASN A CA 1
ATOM 2467 C C . ASN A 1 296 ? 16.514 -3.247 -32.933 1.00 90.56 296 ASN A C 1
ATOM 2469 O O . ASN A 1 296 ? 17.669 -3.665 -32.842 1.00 90.56 296 ASN A O 1
ATOM 2473 N N . PHE A 1 297 ? 15.625 -3.427 -31.950 1.00 92.81 297 PHE A N 1
ATOM 2474 C CA . PHE A 1 297 ? 15.908 -4.277 -30.792 1.00 92.81 297 PHE A CA 1
ATOM 2475 C C . PHE A 1 297 ? 15.960 -5.750 -31.218 1.00 92.81 297 PHE A C 1
ATOM 2477 O O . PHE A 1 297 ? 15.112 -6.203 -31.984 1.00 92.81 297 PHE A O 1
ATOM 2484 N N . ASN A 1 298 ? 16.901 -6.520 -30.668 1.00 90.75 298 ASN A N 1
ATOM 2485 C CA . ASN A 1 298 ? 16.882 -7.983 -30.757 1.00 90.75 298 ASN A CA 1
ATOM 2486 C C . ASN A 1 298 ? 15.966 -8.586 -29.669 1.00 90.75 298 ASN A C 1
ATOM 2488 O O . ASN A 1 298 ? 15.515 -7.882 -28.761 1.00 90.75 298 ASN A O 1
ATOM 2492 N N . ALA A 1 299 ? 15.684 -9.893 -29.727 1.00 89.62 299 ALA A N 1
ATOM 2493 C CA . ALA A 1 299 ? 14.737 -10.517 -28.795 1.00 89.62 299 ALA A CA 1
ATOM 2494 C C . ALA A 1 299 ? 15.189 -10.433 -27.322 1.00 89.62 299 ALA A C 1
ATOM 2496 O O . ALA A 1 299 ? 14.353 -10.273 -26.430 1.00 89.62 299 ALA A O 1
ATOM 2497 N N . VAL A 1 300 ? 16.502 -10.479 -27.068 1.00 87.94 300 VAL A N 1
ATOM 2498 C CA . VAL A 1 300 ? 17.087 -10.368 -25.721 1.00 87.94 300 VAL A CA 1
ATOM 2499 C C . VAL A 1 300 ? 16.856 -8.966 -25.157 1.00 87.94 300 VAL A C 1
ATOM 2501 O O . VAL A 1 300 ? 16.264 -8.819 -24.086 1.00 87.94 300 VAL A O 1
ATOM 2504 N N . SER A 1 301 ? 17.232 -7.923 -25.901 1.00 88.69 301 SER A N 1
ATOM 2505 C CA . SER A 1 301 ? 17.001 -6.527 -25.528 1.00 88.69 301 SER A CA 1
ATOM 2506 C C . SER A 1 301 ? 15.513 -6.219 -25.367 1.00 88.69 301 SER A C 1
ATOM 2508 O O . SER A 1 301 ? 15.155 -5.496 -24.437 1.00 88.69 301 SER A O 1
ATOM 2510 N N . MET A 1 302 ? 14.634 -6.789 -26.205 1.00 92.25 302 MET A N 1
ATOM 2511 C CA . MET A 1 302 ? 13.179 -6.649 -26.048 1.00 92.25 302 MET A CA 1
ATOM 2512 C C . MET A 1 302 ? 12.687 -7.245 -24.729 1.00 92.25 302 MET A C 1
ATOM 2514 O O . MET A 1 302 ? 11.949 -6.584 -23.998 1.00 92.25 302 MET A O 1
ATOM 2518 N N . GLY A 1 303 ? 13.103 -8.473 -24.403 1.00 89.62 303 GLY A N 1
ATOM 2519 C CA . GLY A 1 303 ? 12.725 -9.132 -23.153 1.00 89.62 303 GLY A CA 1
ATOM 2520 C C . GLY A 1 303 ? 13.170 -8.329 -21.931 1.00 89.62 303 GLY A C 1
ATOM 2521 O O . GLY A 1 303 ? 12.369 -8.067 -21.031 1.00 89.62 303 GLY A O 1
ATOM 2522 N N . ILE A 1 304 ? 14.419 -7.854 -21.941 1.00 87.75 304 ILE A N 1
ATOM 2523 C CA . ILE A 1 304 ? 14.964 -7.015 -20.869 1.00 87.75 304 ILE A CA 1
ATOM 2524 C C . ILE A 1 304 ? 14.201 -5.682 -20.775 1.00 87.75 304 ILE A C 1
ATOM 2526 O O . ILE A 1 304 ? 13.851 -5.254 -19.676 1.00 87.75 304 ILE A O 1
ATOM 2530 N N . PHE A 1 305 ? 13.875 -5.049 -21.903 1.00 91.81 305 PHE A N 1
ATOM 2531 C CA . PHE A 1 305 ? 13.110 -3.801 -21.923 1.00 91.81 305 PHE A CA 1
ATOM 2532 C C . PHE A 1 305 ? 11.723 -3.968 -21.297 1.00 91.81 305 PHE A C 1
ATOM 2534 O O . PHE A 1 305 ? 11.345 -3.207 -20.404 1.00 91.81 305 PHE A O 1
ATOM 2541 N N . ILE A 1 306 ? 10.975 -4.995 -21.719 1.00 93.12 306 ILE A N 1
ATOM 2542 C CA . ILE A 1 306 ? 9.638 -5.289 -21.185 1.00 93.12 306 ILE A CA 1
ATOM 2543 C C . ILE A 1 306 ? 9.715 -5.570 -19.684 1.00 93.12 306 ILE A C 1
ATOM 2545 O O . ILE A 1 306 ? 8.877 -5.070 -18.930 1.00 93.12 306 ILE A O 1
ATOM 2549 N N . PHE A 1 307 ? 10.729 -6.315 -19.233 1.00 88.00 307 PHE A N 1
ATOM 2550 C CA . PHE A 1 307 ? 10.965 -6.572 -17.815 1.00 88.00 307 PHE A CA 1
ATOM 2551 C C . PHE A 1 307 ? 11.140 -5.268 -17.022 1.00 88.00 307 PHE A C 1
ATOM 2553 O O . PHE A 1 307 ? 10.381 -5.020 -16.081 1.00 88.00 307 PHE A O 1
ATOM 2560 N N . PHE A 1 308 ? 12.068 -4.394 -17.424 1.00 87.56 308 PHE A N 1
ATOM 2561 C CA . PHE A 1 308 ? 12.341 -3.153 -16.693 1.00 87.56 308 PHE A CA 1
ATOM 2562 C C . PHE A 1 308 ? 11.168 -2.168 -16.732 1.00 87.56 308 PHE A C 1
ATOM 2564 O O . PHE A 1 308 ? 10.826 -1.593 -15.700 1.00 87.56 308 PHE A O 1
ATOM 2571 N N . VAL A 1 309 ? 10.492 -2.014 -17.873 1.00 92.06 309 VAL A N 1
ATOM 2572 C CA . VAL A 1 309 ? 9.284 -1.176 -17.982 1.00 92.06 309 VAL A CA 1
ATOM 2573 C C . VAL A 1 309 ? 8.165 -1.686 -17.068 1.00 92.06 309 VAL A C 1
ATOM 2575 O O . VAL A 1 309 ? 7.497 -0.895 -16.395 1.00 92.06 309 VAL A O 1
ATOM 2578 N N . SER A 1 310 ? 7.997 -3.005 -16.979 1.00 89.81 310 SER A N 1
ATOM 2579 C CA . SER A 1 310 ? 7.020 -3.639 -16.090 1.00 89.81 310 SER A CA 1
ATOM 2580 C C . SER A 1 310 ? 7.346 -3.381 -14.617 1.00 89.81 310 SER A C 1
ATOM 2582 O O . SER A 1 310 ? 6.483 -2.949 -13.849 1.00 89.81 310 SER A O 1
ATOM 2584 N N . VAL A 1 311 ? 8.607 -3.579 -14.224 1.00 84.56 311 VAL A N 1
ATOM 2585 C CA . VAL A 1 311 ? 9.093 -3.345 -12.857 1.00 84.56 311 VAL A CA 1
ATOM 2586 C C . VAL A 1 311 ? 8.962 -1.869 -12.458 1.00 84.56 311 VAL A C 1
ATOM 2588 O O . VAL A 1 311 ? 8.413 -1.576 -11.394 1.00 84.56 311 VAL A O 1
ATOM 2591 N N . VAL A 1 312 ? 9.370 -0.933 -13.325 1.00 87.12 312 VAL A N 1
ATOM 2592 C CA . VAL A 1 312 ? 9.186 0.517 -13.119 1.00 87.12 312 VAL A CA 1
ATOM 2593 C C . VAL A 1 312 ? 7.715 0.853 -12.914 1.00 87.12 312 VAL A C 1
ATOM 2595 O O . VAL A 1 312 ? 7.364 1.541 -11.958 1.00 87.12 312 VAL A O 1
ATOM 2598 N N . THR A 1 313 ? 6.834 0.341 -13.774 1.00 88.44 313 THR A N 1
ATOM 2599 C CA . THR A 1 313 ? 5.390 0.598 -13.682 1.00 88.44 313 THR A CA 1
ATOM 2600 C C . THR A 1 313 ? 4.821 0.111 -12.348 1.00 88.44 313 THR A C 1
ATOM 2602 O O . THR A 1 313 ? 4.034 0.815 -11.709 1.00 88.44 313 THR A O 1
ATOM 2605 N N . PHE A 1 314 ? 5.260 -1.058 -11.875 1.00 84.12 314 PHE A N 1
ATOM 2606 C CA . PHE A 1 314 ? 4.859 -1.593 -10.576 1.00 84.12 314 PHE A CA 1
ATOM 2607 C C . PHE A 1 314 ? 5.371 -0.764 -9.391 1.00 84.12 314 PHE A C 1
ATOM 2609 O O . PHE A 1 314 ? 4.600 -0.476 -8.469 1.00 84.12 314 PHE A O 1
ATOM 2616 N N . PHE A 1 315 ? 6.634 -0.334 -9.408 1.00 81.56 315 PHE A N 1
ATOM 2617 C CA . PHE A 1 315 ? 7.170 0.546 -8.368 1.00 81.56 315 PHE A CA 1
ATOM 2618 C C . PHE A 1 315 ? 6.469 1.903 -8.351 1.00 81.56 315 PHE A C 1
ATOM 2620 O O . PHE A 1 315 ? 6.042 2.357 -7.288 1.00 81.56 315 PHE A O 1
ATOM 2627 N N . SER A 1 316 ? 6.247 2.508 -9.517 1.00 84.75 316 SER A N 1
ATOM 2628 C CA . SER A 1 316 ? 5.479 3.747 -9.638 1.00 84.75 316 SER A CA 1
ATOM 2629 C C . SER A 1 316 ? 4.058 3.586 -9.090 1.00 84.75 316 SER A C 1
ATOM 2631 O O . SER A 1 316 ? 3.579 4.444 -8.349 1.00 84.75 316 SER A O 1
ATOM 2633 N N . TYR A 1 317 ? 3.393 2.457 -9.353 1.00 84.19 317 TYR A N 1
ATOM 2634 C CA . TYR A 1 317 ? 2.090 2.158 -8.757 1.00 84.19 317 TYR A CA 1
ATOM 2635 C C . TYR A 1 317 ? 2.150 2.064 -7.222 1.00 84.19 317 TYR A C 1
ATOM 2637 O O . TY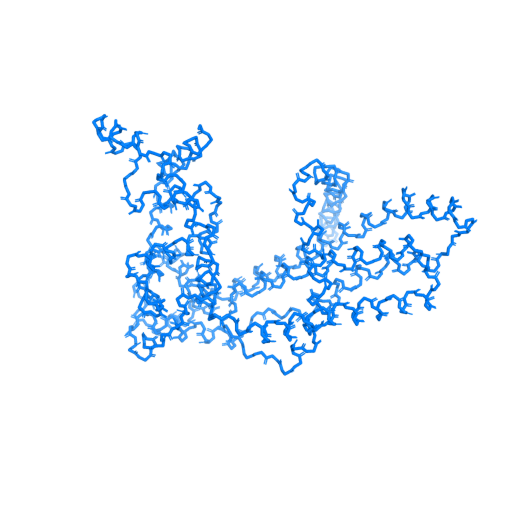R A 1 317 ? 1.286 2.620 -6.540 1.00 84.19 317 TYR A O 1
ATOM 2645 N N . ARG A 1 318 ? 3.184 1.428 -6.652 1.00 81.19 318 ARG A N 1
ATOM 2646 C CA . ARG A 1 318 ? 3.395 1.398 -5.191 1.00 81.19 318 ARG A CA 1
ATOM 2647 C C . ARG A 1 318 ? 3.588 2.799 -4.607 1.00 81.19 318 ARG A C 1
ATOM 2649 O O . ARG A 1 318 ? 3.004 3.104 -3.568 1.00 81.19 318 ARG A O 1
ATOM 2656 N N . ILE A 1 319 ? 4.337 3.668 -5.282 1.00 82.81 319 ILE A N 1
ATOM 2657 C CA . ILE A 1 319 ? 4.502 5.070 -4.873 1.00 82.81 319 ILE A CA 1
ATOM 2658 C C . ILE A 1 319 ? 3.153 5.807 -4.924 1.00 82.81 319 ILE A C 1
ATOM 2660 O O . ILE A 1 319 ? 2.792 6.485 -3.961 1.00 82.81 319 ILE A O 1
ATOM 2664 N N . ARG A 1 320 ? 2.350 5.606 -5.979 1.00 84.81 320 ARG A N 1
ATOM 2665 C CA . ARG A 1 320 ? 0.996 6.183 -6.092 1.00 84.81 320 ARG A CA 1
ATOM 2666 C C . ARG A 1 320 ? 0.092 5.780 -4.925 1.00 84.81 320 ARG A C 1
ATOM 2668 O O . ARG A 1 320 ? -0.666 6.605 -4.419 1.00 84.81 320 ARG A O 1
ATOM 2675 N N . GLN A 1 321 ? 0.172 4.531 -4.463 1.00 80.62 321 GLN A N 1
ATOM 2676 C CA . GLN A 1 321 ? -0.595 4.079 -3.295 1.00 80.62 321 GLN A CA 1
ATOM 2677 C C . GLN A 1 321 ? -0.221 4.838 -2.017 1.00 80.62 321 GLN A C 1
ATOM 2679 O O . GLN A 1 321 ? -1.098 5.118 -1.202 1.00 80.62 321 GLN A O 1
ATOM 2684 N N . ILE A 1 322 ? 1.056 5.192 -1.853 1.00 83.56 322 ILE A N 1
ATOM 2685 C CA . ILE A 1 322 ? 1.538 5.982 -0.714 1.00 83.56 322 ILE A CA 1
ATOM 2686 C C . ILE A 1 322 ? 1.019 7.419 -0.812 1.00 83.56 322 ILE A C 1
ATOM 2688 O O . ILE A 1 322 ? 0.481 7.929 0.167 1.00 83.56 322 ILE A O 1
ATOM 2692 N N . VAL A 1 323 ? 1.086 8.040 -1.996 1.00 86.06 323 VAL A N 1
ATOM 2693 C CA . VAL A 1 323 ? 0.537 9.389 -2.254 1.00 86.06 323 VAL A CA 1
ATOM 2694 C C . VAL A 1 323 ? -0.949 9.474 -1.888 1.00 86.06 323 VAL A C 1
ATOM 2696 O O . VAL A 1 323 ? -1.409 10.457 -1.310 1.00 86.06 323 VAL A O 1
ATOM 2699 N N . ASN A 1 324 ? -1.699 8.409 -2.166 1.00 87.00 324 ASN A N 1
ATOM 2700 C CA . ASN A 1 324 ? -3.130 8.344 -1.888 1.00 87.00 324 ASN A CA 1
ATOM 2701 C C . ASN A 1 324 ? -3.475 8.020 -0.423 1.00 87.00 324 ASN A C 1
ATOM 2703 O O . ASN A 1 324 ? -4.655 7.938 -0.096 1.00 87.00 324 ASN A O 1
ATOM 2707 N N . GLN A 1 325 ? -2.494 7.862 0.476 1.00 86.75 325 GLN A N 1
ATOM 2708 C CA . GLN A 1 325 ? -2.746 7.506 1.880 1.00 86.75 325 GLN A CA 1
ATOM 2709 C C . GLN A 1 325 ? -3.626 8.530 2.616 1.00 86.75 325 GLN A C 1
ATOM 2711 O O . GLN A 1 325 ? -4.443 8.136 3.445 1.00 86.75 325 GLN A O 1
ATOM 2716 N N . PHE A 1 326 ? -3.457 9.823 2.325 1.00 89.50 326 PHE A N 1
ATOM 2717 C CA . PHE A 1 326 ? -4.227 10.911 2.941 1.00 89.50 326 PHE A CA 1
ATOM 2718 C C . PHE A 1 326 ? -5.258 11.532 1.991 1.00 89.50 326 PHE A C 1
ATOM 2720 O O . PHE A 1 326 ? -5.833 12.568 2.304 1.00 89.50 326 PHE A O 1
ATOM 2727 N N . ARG A 1 327 ? -5.501 10.926 0.826 1.00 89.19 327 ARG A N 1
ATOM 2728 C CA . ARG A 1 327 ? -6.452 11.447 -0.160 1.00 89.19 327 ARG A CA 1
ATOM 2729 C C . ARG A 1 327 ? -7.840 10.866 0.106 1.00 89.19 327 ARG A C 1
ATOM 2731 O O . ARG A 1 327 ? -8.025 9.653 0.028 1.00 89.19 327 ARG A O 1
ATOM 2738 N N . LEU A 1 328 ? -8.804 11.721 0.423 1.00 84.75 328 LEU A N 1
ATOM 2739 C CA . LEU A 1 328 ? -10.201 11.355 0.627 1.00 84.75 328 LEU A CA 1
ATOM 2740 C C . LEU A 1 328 ? -10.934 11.495 -0.713 1.00 84.75 328 LEU A C 1
ATOM 2742 O O . LEU A 1 328 ? -11.244 12.610 -1.103 1.00 84.75 328 LEU A O 1
ATOM 2746 N N . GLU A 1 329 ? -11.094 10.355 -1.404 1.00 68.12 329 GLU A N 1
ATOM 2747 C CA . GLU A 1 329 ? -11.722 10.119 -2.727 1.00 68.12 329 GLU A CA 1
ATOM 2748 C C . GLU A 1 329 ? -11.870 11.321 -3.686 1.00 68.12 329 GLU A C 1
ATOM 2750 O O . GLU A 1 329 ? -12.630 12.254 -3.451 1.00 68.12 329 GLU A O 1
ATOM 2755 N N . GLU A 1 330 ? -11.252 11.209 -4.866 1.00 55.59 330 GLU A N 1
ATOM 2756 C CA . GLU A 1 330 ? -11.523 12.079 -6.016 1.00 55.59 330 GLU A CA 1
ATOM 2757 C C . GLU A 1 330 ? -12.439 11.386 -7.031 1.00 55.59 330 GLU A C 1
ATOM 2759 O O . GLU A 1 330 ? -12.452 10.157 -7.147 1.00 55.59 330 GLU A O 1
ATOM 2764 N N . LYS A 1 331 ? -13.159 12.194 -7.815 1.00 56.62 331 LYS A N 1
ATOM 2765 C CA . LYS A 1 331 ? -13.786 11.749 -9.063 1.00 56.62 331 LYS A CA 1
ATOM 2766 C C . LYS A 1 331 ? -12.697 11.190 -9.982 1.00 56.62 331 LYS A C 1
ATOM 2768 O O . LYS A 1 331 ? -11.666 11.836 -10.172 1.00 56.62 331 LYS A O 1
ATOM 2773 N N . GLU A 1 332 ? -12.916 10.005 -10.548 1.00 58.78 332 GLU A N 1
ATOM 2774 C CA . GLU A 1 332 ? -12.015 9.473 -11.573 1.00 58.78 332 GLU A CA 1
ATOM 2775 C C . GLU A 1 332 ? -11.965 10.442 -12.761 1.00 58.78 332 GLU A C 1
ATOM 2777 O O . GLU A 1 332 ? -12.984 11.002 -13.173 1.00 58.78 332 GLU A O 1
ATOM 2782 N N . SER A 1 333 ? -10.762 10.683 -13.285 1.00 68.81 333 SER A N 1
ATOM 2783 C CA . SER A 1 333 ? -10.600 11.513 -14.476 1.00 68.81 333 SER A CA 1
ATOM 2784 C C . SER A 1 333 ? -11.208 10.790 -15.675 1.00 68.81 333 SER A C 1
ATOM 2786 O O . SER A 1 333 ? -11.077 9.574 -15.803 1.00 68.81 333 SER A O 1
ATOM 2788 N N . VAL A 1 334 ? -11.809 11.538 -16.601 1.00 73.00 334 VAL A N 1
ATOM 2789 C CA . VAL A 1 334 ? -12.414 10.992 -17.832 1.00 73.00 334 VAL A CA 1
ATOM 2790 C C . VAL A 1 334 ? -11.400 10.179 -18.658 1.00 73.00 334 VAL A C 1
ATOM 2792 O O . VAL A 1 334 ? -11.776 9.253 -19.369 1.00 73.00 334 VAL A O 1
ATOM 2795 N N . PHE A 1 335 ? -10.100 10.467 -18.516 1.00 73.50 335 PHE A N 1
ATOM 2796 C CA . PHE A 1 335 ? -9.017 9.760 -19.209 1.00 73.50 335 PHE A CA 1
ATOM 2797 C C . PHE A 1 335 ? -8.458 8.540 -18.461 1.00 73.50 335 PHE A C 1
ATOM 2799 O O . PHE A 1 335 ? -7.667 7.792 -19.037 1.00 73.50 335 PHE A O 1
ATOM 2806 N N . THR A 1 336 ? -8.844 8.309 -17.201 1.00 78.56 336 THR A N 1
ATOM 2807 C CA . THR A 1 336 ? -8.351 7.173 -16.402 1.00 78.56 336 THR A CA 1
ATOM 2808 C C . THR A 1 336 ? -8.547 5.819 -17.102 1.00 78.56 336 THR A C 1
ATOM 2810 O O . THR A 1 336 ? -7.571 5.074 -17.164 1.00 78.56 336 THR A O 1
ATOM 2813 N N . PRO A 1 337 ? -9.699 5.518 -17.739 1.00 79.50 337 PRO A N 1
ATOM 2814 C CA . PRO A 1 337 ? -9.893 4.238 -18.425 1.00 79.50 337 PRO A CA 1
ATOM 2815 C C . PRO A 1 337 ? -8.912 3.989 -19.579 1.00 79.50 337 PRO A C 1
ATOM 2817 O O . PRO A 1 337 ? -8.479 2.858 -19.787 1.00 79.50 337 PRO A O 1
ATOM 2820 N N . ILE A 1 338 ? -8.537 5.038 -20.319 1.00 80.69 338 ILE A N 1
ATOM 2821 C CA . ILE A 1 338 ? -7.604 4.933 -21.452 1.00 80.69 338 ILE A CA 1
ATOM 2822 C C . ILE A 1 338 ? -6.188 4.659 -20.942 1.00 80.69 338 ILE A C 1
ATOM 2824 O O . ILE A 1 338 ? -5.488 3.806 -21.480 1.00 80.69 338 ILE A O 1
ATOM 2828 N N . VAL A 1 339 ? -5.768 5.356 -19.884 1.00 83.56 339 VAL A N 1
ATOM 2829 C CA . VAL A 1 339 ? -4.461 5.117 -19.258 1.00 83.56 339 VAL A CA 1
ATOM 2830 C C . VAL A 1 339 ? -4.406 3.702 -18.689 1.00 83.56 339 VAL A C 1
ATOM 2832 O O . VAL A 1 339 ? -3.455 2.971 -18.963 1.00 83.56 339 VAL A O 1
ATOM 2835 N N . ASP A 1 340 ? -5.445 3.285 -17.965 1.00 83.44 340 ASP A N 1
ATOM 2836 C CA . ASP A 1 340 ? -5.521 1.959 -17.353 1.00 83.44 340 ASP A CA 1
ATOM 2837 C C . ASP A 1 340 ? -5.519 0.836 -18.402 1.00 83.44 340 ASP A C 1
ATOM 2839 O O . ASP A 1 340 ? -4.904 -0.204 -18.165 1.00 83.44 340 ASP A O 1
ATOM 2843 N N . PHE A 1 341 ? -6.109 1.051 -19.584 1.00 86.69 341 PHE A N 1
ATOM 2844 C CA . PHE A 1 341 ? -6.090 0.084 -20.688 1.00 86.69 341 PHE A CA 1
ATOM 2845 C C . PHE A 1 341 ? -4.668 -0.376 -21.046 1.00 86.69 341 PHE A C 1
ATOM 2847 O O . PHE A 1 341 ? -4.431 -1.576 -21.187 1.00 86.69 341 PHE A O 1
ATOM 2854 N N . PHE A 1 342 ? -3.717 0.561 -21.144 1.00 88.44 342 PHE A N 1
ATOM 2855 C CA . PHE A 1 342 ? -2.318 0.259 -21.469 1.00 88.44 342 PHE A CA 1
ATOM 2856 C C . PHE A 1 342 ? -1.463 -0.025 -20.227 1.00 88.44 342 PHE A C 1
ATOM 2858 O O . PHE A 1 342 ? -0.561 -0.862 -20.268 1.00 88.44 342 PHE A O 1
ATOM 2865 N N . PHE A 1 343 ? -1.736 0.642 -19.102 1.00 88.25 343 PHE A N 1
ATOM 2866 C CA . PHE A 1 343 ? -0.955 0.467 -17.876 1.00 88.25 343 PHE A CA 1
ATOM 2867 C C . PHE A 1 343 ? -1.197 -0.884 -17.206 1.00 88.25 343 PHE A C 1
ATOM 2869 O O . PHE A 1 343 ? -0.256 -1.471 -16.676 1.00 88.25 343 PHE A O 1
ATOM 2876 N N . VAL A 1 344 ? -2.432 -1.392 -17.196 1.00 88.81 344 VAL A N 1
ATOM 2877 C CA . VAL A 1 344 ? -2.788 -2.605 -16.444 1.00 88.81 344 VAL A CA 1
ATOM 2878 C C . VAL A 1 344 ? -2.031 -3.852 -16.925 1.00 88.81 344 VAL A C 1
ATOM 2880 O O . VAL A 1 344 ? -1.518 -4.570 -16.059 1.00 88.81 344 VAL A O 1
ATOM 2883 N N . PRO A 1 345 ? -1.892 -4.131 -18.238 1.00 91.62 345 PRO A N 1
ATOM 2884 C CA . PRO A 1 345 ? -1.054 -5.227 -18.733 1.00 91.62 345 PRO A CA 1
ATOM 2885 C C . PRO A 1 345 ? 0.390 -5.175 -18.213 1.00 91.62 345 PRO A C 1
ATOM 2887 O O . PRO A 1 345 ? 0.880 -6.139 -17.620 1.00 91.62 345 PRO A O 1
ATOM 2890 N N . VAL A 1 346 ? 1.041 -4.019 -18.357 1.00 92.50 346 VAL A N 1
ATOM 2891 C CA . VAL A 1 346 ? 2.438 -3.789 -17.953 1.00 92.50 346 VAL A CA 1
ATOM 2892 C C . VAL A 1 346 ? 2.595 -3.860 -16.429 1.00 92.50 346 VAL A C 1
ATOM 2894 O O . VAL A 1 346 ? 3.512 -4.496 -15.910 1.00 92.50 346 VAL A O 1
ATOM 2897 N N . LEU A 1 347 ? 1.651 -3.278 -15.685 1.00 89.56 347 LEU A N 1
ATOM 2898 C CA . LEU A 1 347 ? 1.590 -3.351 -14.226 1.00 89.56 347 LEU A CA 1
ATOM 2899 C C . LEU A 1 347 ? 1.424 -4.793 -13.730 1.00 89.56 347 LEU A C 1
ATOM 2901 O O . LEU A 1 347 ? 2.012 -5.168 -12.715 1.00 89.56 347 LEU A O 1
ATOM 2905 N N . SER A 1 348 ? 0.621 -5.600 -14.426 1.00 87.38 348 SER A N 1
ATOM 2906 C CA . SER A 1 348 ? 0.372 -6.998 -14.063 1.00 87.38 348 SER A CA 1
ATOM 2907 C C . SER A 1 348 ? 1.633 -7.845 -14.225 1.00 87.38 348 SER A C 1
ATOM 2909 O O . SER A 1 348 ? 1.972 -8.597 -13.310 1.00 87.38 348 SER A O 1
ATOM 2911 N N . LEU A 1 349 ? 2.373 -7.652 -15.324 1.00 88.56 349 LEU A N 1
ATOM 2912 C CA . LEU A 1 349 ? 3.702 -8.239 -15.515 1.00 88.56 349 LEU A CA 1
ATOM 2913 C C . LEU A 1 349 ? 4.671 -7.800 -14.410 1.00 88.56 349 LEU A C 1
ATOM 2915 O O . LEU A 1 349 ? 5.335 -8.630 -13.797 1.00 88.56 349 LEU A O 1
ATOM 2919 N N . GLY A 1 350 ? 4.692 -6.509 -14.079 1.00 84.56 350 GLY A N 1
ATOM 2920 C CA . GLY A 1 350 ? 5.572 -5.975 -13.040 1.00 84.56 350 GLY A CA 1
ATOM 2921 C C . GLY A 1 350 ? 5.275 -6.548 -11.657 1.00 84.56 350 GLY A C 1
ATOM 2922 O O . GLY A 1 350 ? 6.188 -6.910 -10.917 1.00 84.56 350 GLY A O 1
ATOM 2923 N N . LYS A 1 351 ? 3.988 -6.691 -11.321 1.00 81.00 351 LYS A N 1
ATOM 2924 C CA . LYS A 1 351 ? 3.538 -7.343 -10.087 1.00 81.00 351 LYS A CA 1
ATOM 2925 C C . LYS A 1 351 ? 3.966 -8.808 -10.039 1.00 81.00 351 LYS A C 1
ATOM 2927 O O . LYS A 1 351 ? 4.378 -9.266 -8.976 1.00 81.00 351 LYS A O 1
ATOM 2932 N N . PHE A 1 352 ? 3.851 -9.529 -11.155 1.00 81.06 352 PHE A N 1
ATOM 2933 C CA . PHE A 1 352 ? 4.291 -10.919 -11.258 1.00 81.06 352 PHE A CA 1
ATOM 2934 C C . PHE A 1 352 ? 5.800 -11.033 -11.003 1.00 81.06 352 PHE A C 1
ATOM 2936 O O . PHE A 1 352 ? 6.207 -11.753 -10.093 1.00 81.06 352 PHE A O 1
ATOM 2943 N N . PHE A 1 353 ? 6.614 -10.233 -11.699 1.00 75.62 353 PHE A N 1
ATOM 2944 C CA . PHE A 1 353 ? 8.066 -10.228 -11.515 1.00 75.62 353 PHE A CA 1
ATOM 2945 C C . PHE A 1 353 ? 8.470 -9.839 -10.088 1.00 75.62 353 PHE A C 1
ATOM 2947 O O . PHE A 1 353 ? 9.252 -10.540 -9.456 1.00 75.62 353 PHE A O 1
ATOM 2954 N N . SER A 1 354 ? 7.900 -8.768 -9.529 1.00 70.00 354 SER A N 1
ATOM 2955 C CA . SER A 1 354 ? 8.251 -8.315 -8.178 1.00 70.00 354 SER A CA 1
ATOM 2956 C C . SER A 1 354 ? 7.779 -9.271 -7.073 1.00 70.00 354 SER A C 1
ATOM 2958 O O . SER A 1 354 ? 8.444 -9.381 -6.045 1.00 70.00 354 SER A O 1
ATOM 2960 N N . GLY A 1 355 ? 6.647 -9.958 -7.262 1.00 62.50 355 GLY A N 1
ATOM 2961 C CA . GLY A 1 355 ? 6.099 -10.902 -6.285 1.00 62.50 355 GLY A CA 1
ATOM 2962 C C . GLY A 1 355 ? 6.886 -12.210 -6.176 1.00 62.50 355 GLY A C 1
ATOM 2963 O O . GLY A 1 355 ? 7.006 -12.747 -5.077 1.00 62.50 355 GLY A O 1
ATOM 2964 N N . GLU A 1 356 ? 7.434 -12.705 -7.287 1.00 54.06 356 GLU A N 1
ATOM 2965 C CA . GLU A 1 356 ? 8.324 -13.874 -7.300 1.00 54.06 356 GLU A CA 1
ATOM 2966 C C . GLU A 1 356 ? 9.748 -13.499 -6.845 1.00 54.06 356 GLU A C 1
ATOM 2968 O O . GLU A 1 356 ? 10.340 -14.216 -6.040 1.00 54.06 356 GLU A O 1
ATOM 2973 N N . LEU A 1 357 ? 10.263 -12.319 -7.231 1.00 46.56 357 LEU A N 1
ATOM 2974 C CA . LEU A 1 357 ? 11.561 -11.810 -6.752 1.00 46.56 357 LEU A CA 1
ATOM 2975 C C . LEU A 1 357 ? 11.588 -11.587 -5.229 1.00 46.56 357 LEU A C 1
ATOM 2977 O O . LEU A 1 357 ? 12.612 -11.825 -4.600 1.00 46.56 357 LEU A O 1
ATOM 2981 N N . ALA A 1 358 ? 10.462 -11.207 -4.613 1.00 44.62 358 ALA A N 1
ATOM 2982 C CA . ALA A 1 358 ? 10.346 -11.073 -3.158 1.00 44.62 358 ALA A CA 1
ATOM 2983 C C . ALA A 1 358 ? 10.426 -12.408 -2.391 1.00 44.62 358 ALA A C 1
ATOM 2985 O O . ALA A 1 358 ? 10.656 -12.393 -1.186 1.00 44.62 358 ALA A O 1
ATOM 2986 N N . ARG A 1 359 ? 10.240 -13.561 -3.053 1.00 47.22 359 ARG A N 1
ATOM 2987 C CA . ARG A 1 359 ? 10.505 -14.880 -2.444 1.00 47.22 359 ARG A CA 1
ATOM 2988 C C . ARG A 1 359 ? 11.976 -15.277 -2.544 1.00 47.22 359 ARG A C 1
ATOM 2990 O O . ARG A 1 359 ? 12.431 -16.126 -1.784 1.00 47.22 359 ARG A O 1
ATOM 2997 N N . LEU A 1 360 ? 12.730 -14.644 -3.442 1.00 46.88 360 LEU A N 1
ATOM 2998 C CA . LEU A 1 360 ? 14.171 -14.809 -3.586 1.00 46.88 360 LEU A CA 1
ATOM 2999 C C . LEU A 1 360 ? 14.887 -13.810 -2.665 1.00 46.88 360 LEU A C 1
ATOM 3001 O O . LEU A 1 360 ? 15.596 -12.924 -3.137 1.00 46.88 360 LEU A O 1
ATOM 3005 N N . ASN A 1 361 ? 14.714 -13.959 -1.344 1.00 40.56 361 ASN A N 1
ATOM 3006 C CA . ASN A 1 361 ? 15.396 -13.139 -0.324 1.00 40.56 361 ASN A CA 1
ATOM 3007 C C . ASN A 1 361 ? 16.911 -12.995 -0.588 1.00 40.56 361 ASN A C 1
ATOM 3009 O O . ASN A 1 361 ? 17.495 -11.961 -0.280 1.00 40.56 361 ASN A O 1
ATOM 3013 N N . PHE A 1 362 ? 17.535 -14.002 -1.211 1.00 43.97 362 PHE A N 1
ATOM 3014 C CA . PHE A 1 362 ? 18.940 -13.982 -1.615 1.00 43.97 362 PHE A CA 1
ATOM 3015 C C . PHE A 1 362 ? 19.268 -12.914 -2.671 1.00 43.97 362 PHE A C 1
ATOM 3017 O O . PHE A 1 362 ? 20.279 -12.235 -2.542 1.00 43.97 362 PHE A O 1
ATOM 3024 N N . LEU A 1 363 ? 18.421 -12.711 -3.690 1.00 41.84 363 LEU A N 1
ATOM 3025 C CA . LEU A 1 363 ? 18.680 -11.693 -4.715 1.00 41.84 363 LEU A CA 1
ATOM 3026 C C . LEU A 1 363 ? 18.516 -10.282 -4.152 1.00 41.84 363 LEU A C 1
ATOM 3028 O O . LEU A 1 363 ? 19.321 -9.423 -4.477 1.00 41.84 363 LEU A O 1
ATOM 3032 N N . ILE A 1 364 ? 17.525 -10.052 -3.283 1.00 49.25 364 ILE A N 1
ATOM 3033 C CA . ILE A 1 364 ? 17.357 -8.759 -2.599 1.00 49.25 364 ILE A CA 1
ATOM 3034 C C . ILE A 1 364 ? 18.577 -8.467 -1.722 1.00 49.25 364 ILE A C 1
ATOM 3036 O O . ILE A 1 364 ? 19.149 -7.398 -1.847 1.00 49.25 364 ILE A O 1
ATOM 3040 N N . PHE A 1 365 ? 19.050 -9.435 -0.932 1.00 46.44 365 PHE A N 1
ATOM 3041 C CA . PHE A 1 365 ? 20.275 -9.285 -0.141 1.00 46.44 365 PHE A CA 1
ATOM 3042 C C . PHE A 1 365 ? 21.518 -9.006 -1.005 1.00 46.44 365 PHE A C 1
ATOM 3044 O O . PHE A 1 365 ? 22.315 -8.138 -0.666 1.00 46.44 365 PHE A O 1
ATOM 3051 N N . VAL A 1 366 ? 21.681 -9.700 -2.137 1.00 43.22 366 VAL A N 1
ATOM 3052 C CA . VAL A 1 366 ? 22.809 -9.484 -3.062 1.00 43.22 366 VAL A CA 1
ATOM 3053 C C . VAL A 1 366 ? 22.721 -8.119 -3.746 1.00 43.22 366 VAL A C 1
ATOM 3055 O O . VAL A 1 366 ? 23.738 -7.444 -3.870 1.00 43.22 366 VAL A O 1
ATOM 3058 N N . PHE A 1 367 ? 21.531 -7.682 -4.164 1.00 45.84 367 PHE A N 1
ATOM 3059 C CA . PHE A 1 367 ? 21.348 -6.359 -4.757 1.00 45.84 367 PHE A CA 1
ATOM 3060 C C . PHE A 1 367 ? 21.475 -5.236 -3.718 1.00 45.84 367 PHE A C 1
ATOM 3062 O O . PHE A 1 367 ? 22.145 -4.255 -4.014 1.00 45.84 367 PHE A O 1
ATOM 3069 N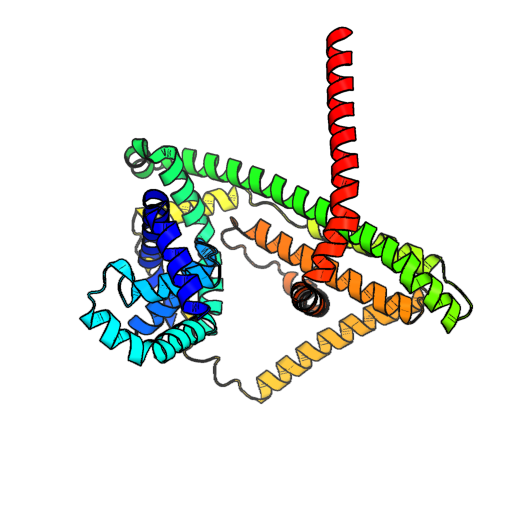 N . ASP A 1 368 ? 20.935 -5.377 -2.506 1.00 52.25 368 ASP A N 1
ATOM 3070 C CA . ASP A 1 368 ? 21.131 -4.420 -1.408 1.00 52.25 368 ASP A CA 1
ATOM 3071 C C . ASP A 1 368 ? 22.621 -4.352 -1.019 1.00 52.25 368 ASP A C 1
ATOM 3073 O O . ASP A 1 368 ? 23.181 -3.273 -0.864 1.00 52.25 368 ASP A O 1
ATOM 3077 N N . PHE A 1 369 ? 23.340 -5.476 -0.974 1.00 45.72 369 PHE A N 1
ATOM 3078 C CA . PHE A 1 369 ? 24.782 -5.472 -0.703 1.00 45.72 369 PHE A CA 1
ATOM 3079 C C . PHE A 1 369 ? 25.613 -4.845 -1.839 1.00 45.72 369 PHE A C 1
ATOM 3081 O O . PHE A 1 369 ? 26.490 -4.025 -1.578 1.00 45.72 369 PHE A O 1
ATOM 3088 N N . LEU A 1 370 ? 25.338 -5.185 -3.104 1.00 40.62 370 LEU A N 1
ATOM 3089 C CA . LEU A 1 370 ? 26.086 -4.666 -4.260 1.00 40.62 370 LEU A CA 1
ATOM 3090 C C . LEU A 1 370 ? 25.741 -3.215 -4.613 1.00 40.62 370 LEU A C 1
ATOM 3092 O O . LEU A 1 370 ? 26.558 -2.536 -5.230 1.00 40.62 370 LEU A O 1
ATOM 3096 N N . ILE A 1 371 ? 24.538 -2.747 -4.272 1.00 49.69 371 ILE A N 1
ATOM 3097 C CA . ILE A 1 371 ? 24.040 -1.418 -4.644 1.00 49.69 371 ILE A CA 1
ATOM 3098 C C . ILE A 1 371 ? 23.922 -0.503 -3.423 1.00 49.69 371 ILE A C 1
ATOM 3100 O O . ILE A 1 371 ? 24.430 0.611 -3.461 1.00 49.69 371 ILE A O 1
ATOM 3104 N N . GLU A 1 372 ? 23.287 -0.924 -2.330 1.00 46.59 372 GLU A N 1
ATOM 3105 C CA . GLU A 1 372 ? 23.044 -0.046 -1.175 1.00 46.59 372 GLU A CA 1
ATOM 3106 C C . GLU A 1 372 ? 24.333 0.271 -0.408 1.00 46.59 372 GLU A C 1
ATOM 3108 O O . GLU A 1 372 ? 24.559 1.433 -0.074 1.00 46.59 372 GLU A O 1
ATOM 3113 N N . ALA A 1 373 ? 25.212 -0.712 -0.180 1.00 55.16 373 ALA A N 1
ATOM 3114 C CA . ALA A 1 373 ? 26.458 -0.505 0.567 1.00 55.16 373 ALA A CA 1
ATOM 3115 C C . ALA A 1 373 ? 27.425 0.517 -0.082 1.00 55.16 373 ALA A C 1
ATOM 3117 O O . ALA A 1 373 ? 27.835 1.452 0.612 1.00 55.16 373 ALA A O 1
ATOM 3118 N N . PRO A 1 374 ? 27.765 0.436 -1.388 1.00 51.41 374 PRO A N 1
ATOM 3119 C CA . PRO A 1 374 ? 28.636 1.435 -2.012 1.00 51.41 374 PRO A CA 1
ATOM 3120 C C . PRO A 1 374 ? 27.972 2.813 -2.140 1.00 51.41 374 PRO A C 1
ATOM 3122 O O . PRO A 1 374 ? 28.650 3.831 -2.025 1.00 51.41 374 PRO A O 1
ATOM 3125 N N . PHE A 1 375 ? 26.650 2.884 -2.323 1.00 55.88 375 PHE A N 1
ATOM 3126 C CA . PHE A 1 375 ? 25.952 4.172 -2.385 1.00 55.88 375 PHE A CA 1
ATOM 3127 C C . PHE A 1 375 ? 25.840 4.860 -1.027 1.00 55.88 375 PHE A C 1
ATOM 3129 O O . PHE A 1 375 ? 25.901 6.087 -0.983 1.00 55.88 375 PHE A O 1
ATOM 3136 N N . LYS A 1 376 ? 25.719 4.101 0.069 1.00 64.75 376 LYS A N 1
ATOM 3137 C CA . LYS A 1 376 ? 25.777 4.648 1.431 1.00 64.75 376 LYS A CA 1
ATOM 3138 C C . LYS A 1 376 ? 27.106 5.359 1.674 1.00 64.75 376 LYS A C 1
ATOM 3140 O O . LYS A 1 376 ? 27.092 6.503 2.105 1.00 64.75 376 LYS A O 1
ATOM 3145 N N . LEU A 1 377 ? 28.210 4.722 1.280 1.00 58.53 377 LEU A N 1
ATOM 3146 C CA . LEU A 1 377 ? 29.554 5.301 1.343 1.00 58.53 377 LEU A CA 1
ATOM 3147 C C . LEU A 1 377 ? 29.676 6.589 0.518 1.00 58.53 377 LEU A C 1
ATOM 3149 O O . LEU A 1 377 ? 30.184 7.587 1.013 1.00 58.53 377 LEU A O 1
ATOM 3153 N N . ILE A 1 378 ? 29.178 6.603 -0.724 1.00 63.56 378 ILE A N 1
ATOM 3154 C CA . ILE A 1 378 ? 29.224 7.812 -1.566 1.00 63.56 378 ILE A CA 1
ATOM 3155 C C . ILE A 1 378 ? 28.397 8.949 -0.947 1.00 63.56 378 ILE A C 1
ATOM 3157 O O . ILE A 1 378 ? 28.844 10.093 -0.934 1.00 63.56 378 ILE A O 1
ATOM 3161 N N . PHE A 1 379 ? 27.198 8.655 -0.435 1.00 66.88 379 PHE A N 1
ATOM 3162 C CA . PHE A 1 379 ? 26.341 9.668 0.187 1.00 66.88 379 PHE A CA 1
ATOM 3163 C C . PHE A 1 379 ? 26.957 10.253 1.457 1.00 66.88 379 PHE A C 1
ATOM 3165 O O . PHE A 1 379 ? 26.914 11.465 1.638 1.00 66.88 379 PHE A O 1
ATOM 3172 N N . GLU A 1 380 ? 27.554 9.411 2.296 1.00 73.50 380 GLU A N 1
ATOM 3173 C CA . GLU A 1 380 ? 28.235 9.818 3.526 1.00 73.50 380 GLU A CA 1
ATOM 3174 C C . GLU A 1 380 ? 29.413 10.758 3.212 1.00 73.50 380 GLU A C 1
ATOM 3176 O O . GLU A 1 380 ? 29.510 11.840 3.786 1.00 73.50 380 GLU A O 1
ATOM 3181 N N . VAL A 1 381 ? 30.208 10.441 2.183 1.00 72.44 381 VAL A N 1
ATOM 3182 C CA . VAL A 1 381 ? 31.293 11.313 1.690 1.00 72.44 381 VAL A CA 1
ATOM 3183 C C . VAL A 1 381 ? 30.765 12.646 1.145 1.00 72.44 381 VAL A C 1
ATOM 3185 O O . VAL A 1 381 ? 31.362 13.698 1.375 1.00 72.44 381 VAL A O 1
ATOM 3188 N N . VAL A 1 382 ? 29.642 12.641 0.420 1.00 76.06 382 VAL A N 1
ATOM 3189 C CA . VAL A 1 382 ? 29.029 13.877 -0.099 1.00 76.06 382 VAL A CA 1
ATOM 3190 C C . VAL A 1 382 ? 28.464 14.738 1.033 1.00 76.06 382 VAL A C 1
ATOM 3192 O O . VAL A 1 382 ? 28.615 15.960 0.999 1.00 76.06 382 VAL A O 1
ATOM 3195 N N . GLU A 1 383 ? 27.834 14.138 2.042 1.00 77.38 383 GLU A N 1
ATOM 3196 C CA . GLU A 1 383 ? 27.350 14.858 3.224 1.00 77.38 383 GLU A CA 1
ATOM 3197 C C . GLU A 1 383 ? 28.505 15.462 4.031 1.00 77.38 383 GLU A C 1
ATOM 3199 O O . GLU A 1 383 ? 28.437 16.637 4.409 1.00 77.38 383 GLU A O 1
ATOM 3204 N N . GLU A 1 384 ? 29.597 14.718 4.224 1.00 80.62 384 GLU A N 1
ATOM 3205 C CA . GLU A 1 384 ? 30.824 15.235 4.837 1.00 80.62 384 GLU A CA 1
ATOM 3206 C C . GLU A 1 384 ? 31.421 16.389 4.030 1.00 80.62 384 GLU A C 1
ATOM 3208 O O . GLU A 1 384 ? 31.783 17.420 4.602 1.00 80.62 384 GLU A O 1
ATOM 3213 N N . TRP A 1 385 ? 31.457 16.272 2.701 1.00 82.94 385 TRP A N 1
ATOM 3214 C CA . TRP A 1 385 ? 31.926 17.340 1.822 1.00 82.94 385 TRP A CA 1
ATOM 3215 C C . TRP A 1 385 ? 31.069 18.605 1.940 1.00 82.94 385 TRP A C 1
ATOM 3217 O O . TRP A 1 385 ? 31.599 19.707 2.086 1.00 82.94 385 TRP A O 1
ATOM 3227 N N . ILE A 1 386 ? 29.740 18.473 1.934 1.00 79.50 386 ILE A N 1
ATOM 3228 C CA . ILE A 1 386 ? 28.822 19.609 2.104 1.00 79.50 386 ILE A CA 1
ATOM 3229 C C . ILE A 1 386 ? 29.029 20.266 3.474 1.00 79.50 386 ILE A C 1
ATOM 3231 O O . ILE A 1 386 ? 29.082 21.495 3.568 1.00 79.50 386 ILE A O 1
ATOM 3235 N N . SER A 1 387 ? 29.172 19.461 4.528 1.00 83.19 387 SER A N 1
ATOM 3236 C CA . SER A 1 387 ? 29.463 19.932 5.884 1.00 83.19 387 SER A CA 1
ATOM 3237 C C . SER A 1 387 ? 30.792 20.691 5.945 1.00 83.19 387 SER A C 1
ATOM 3239 O O . SER A 1 387 ? 30.858 21.790 6.500 1.00 83.19 387 SER A O 1
ATOM 3241 N N . PHE A 1 388 ? 31.835 20.163 5.303 1.00 87.75 388 PHE A N 1
ATOM 3242 C CA . PHE A 1 388 ? 33.145 20.800 5.195 1.00 87.75 388 PHE A CA 1
ATOM 3243 C C . PHE A 1 388 ? 33.076 22.148 4.467 1.00 87.75 388 PHE A C 1
ATOM 3245 O O . PHE A 1 388 ? 33.565 23.154 4.983 1.00 87.75 388 PHE A O 1
ATOM 3252 N N . VAL A 1 389 ? 32.420 22.202 3.305 1.00 85.38 389 VAL A N 1
ATOM 3253 C CA . VAL A 1 389 ? 32.255 23.442 2.527 1.00 85.38 389 VAL A CA 1
ATOM 3254 C C . VAL A 1 389 ? 31.471 24.485 3.320 1.00 85.38 389 VAL A C 1
ATOM 3256 O O . VAL A 1 389 ? 31.821 25.665 3.303 1.00 85.38 389 VAL A O 1
ATOM 3259 N N . LYS A 1 390 ? 30.430 24.066 4.045 1.00 82.50 390 LYS A N 1
ATOM 3260 C CA . LYS A 1 390 ? 29.635 24.965 4.883 1.00 82.50 390 LYS A CA 1
ATOM 3261 C C . LYS A 1 390 ? 30.470 25.566 6.018 1.00 82.50 390 LYS A C 1
ATOM 3263 O O . LYS A 1 390 ? 30.446 26.781 6.178 1.00 82.50 390 LYS A O 1
ATOM 3268 N N . LYS A 1 391 ? 31.268 24.748 6.715 1.00 84.44 391 LYS A N 1
ATOM 3269 C CA . LYS A 1 391 ? 32.212 25.219 7.744 1.00 84.44 391 LYS A CA 1
ATOM 3270 C C . LYS A 1 391 ? 33.238 26.202 7.179 1.00 84.44 391 LYS A C 1
ATOM 3272 O O . LYS A 1 391 ? 33.458 27.251 7.763 1.00 84.44 391 LYS A O 1
ATOM 3277 N N . ARG A 1 392 ? 33.813 25.917 6.006 1.00 82.75 392 ARG A N 1
ATOM 3278 C CA . ARG A 1 392 ? 34.763 26.834 5.348 1.00 82.75 392 ARG A CA 1
ATOM 3279 C C . ARG A 1 392 ? 34.126 28.150 4.922 1.00 82.75 392 ARG A C 1
ATOM 3281 O O . ARG A 1 392 ? 34.763 29.190 5.013 1.00 82.75 392 ARG A O 1
ATOM 3288 N N . LYS A 1 393 ? 32.872 28.125 4.472 1.00 71.50 393 LYS A N 1
ATOM 3289 C CA . LYS A 1 393 ? 32.133 29.344 4.134 1.00 71.50 393 LYS A CA 1
ATOM 3290 C C . LYS A 1 393 ? 31.877 30.217 5.368 1.00 71.50 393 LYS A C 1
ATOM 3292 O O . LYS A 1 393 ? 31.937 31.431 5.246 1.00 71.50 393 LYS A O 1
ATOM 3297 N N . GLU A 1 394 ? 31.609 29.606 6.520 1.00 78.69 394 GLU A N 1
ATOM 3298 C CA . GLU A 1 394 ? 31.435 30.296 7.809 1.00 78.69 394 GLU A CA 1
ATOM 3299 C C . GLU A 1 394 ? 32.753 30.846 8.389 1.00 78.69 394 GLU A C 1
ATOM 3301 O O . GLU A 1 394 ? 32.704 31.755 9.200 1.00 78.69 394 GLU A O 1
ATOM 3306 N N . GLU A 1 395 ? 33.920 30.339 7.974 1.00 73.50 395 GLU A N 1
ATOM 3307 C CA . GLU A 1 395 ? 35.238 30.886 8.359 1.00 73.50 395 GLU A CA 1
ATOM 3308 C C . GLU A 1 395 ? 35.689 32.079 7.493 1.00 73.50 395 GLU A C 1
ATOM 3310 O O . GLU A 1 395 ? 36.576 32.830 7.892 1.00 73.50 395 GLU A O 1
ATOM 3315 N N . ILE A 1 396 ? 35.137 32.217 6.282 1.00 70.25 396 ILE A N 1
ATOM 3316 C CA . ILE A 1 396 ? 35.510 33.260 5.306 1.00 70.25 396 ILE A CA 1
ATOM 3317 C C . ILE A 1 396 ? 34.612 34.508 5.425 1.00 70.25 396 ILE A C 1
ATOM 3319 O O . ILE A 1 396 ? 35.010 35.587 4.984 1.00 70.25 396 ILE A O 1
ATOM 3323 N N . ILE A 1 397 ? 33.407 34.358 5.984 1.00 48.50 397 ILE A N 1
ATOM 3324 C CA . ILE A 1 397 ? 32.451 35.439 6.287 1.00 48.50 397 ILE A CA 1
ATOM 3325 C C . ILE A 1 397 ? 32.645 35.850 7.741 1.00 48.50 397 ILE A C 1
ATOM 3327 O O . ILE A 1 397 ? 32.645 37.074 8.000 1.00 48.50 397 ILE A O 1
#

Foldseek 3Di:
DVLVVLLVVLLVVCVVVVVVVVLVVVLLVLLLVQCLLQEDEPPDDSVLLSLLLSLLSCCQVVVDDPSVSLNVSCCVVPNRPVPDDPVVCVVCVVCVVVSSVVSVCSNVDPSSVVSNVVSLLLCLLSVLLSVCCVVVVVCNVVQLVDLVSVLVSLVVSLVVVLVVLVVVLVVLLVVVLLLLLVVLVVCCVPPVVVVCCVPVVDHDPLLSVCLNVVLSVVLVVLSVPLDADDPVQSVVSSVSNNCSSVVDVVSSPNHDYDYNDPPPQPVVNVVVVVVLLVVLLVVLLVVLVVVVVVSVDDPRSSVSSLQSNLQSLQSSVVSSSSSCSNGNDDDDDPCNVVVCSNSVNSPVSNCVVVVVVVVPVVVVVVSCVVRVVVVVVVVVVVVVVVVVVVVVVVVVD

pLDDT: mean 84.3, std 13.08, range [40.56, 97.56]

Radius of gyration: 25.89 Å; Cα contacts (8 Å, |Δi|>4): 297; chains: 1; bounding box: 63×66×68 Å